Protein AF-A0A1D8JGC0-F1 (afdb_monomer)

Nearest PDB structures (foldseek):
  8tsh-assembly1_F  TM=3.552E-01  e=3.432E-01  Caldimonas thermodepolymerans
  8j2f-assembly1_B  TM=1.677E-01  e=3.445E-02  Homo sapiens

Sequence (369 aa):
MILRKWRPFWSYDIEKTERWLSEMTSKGNKLIEINRMTRLFSFTNGAHENIKYHIEYNKNKNQLPETLTNAGWSQAAIDGNWRILENGEKQISLYPTRDELVKRNRLHSNILTWISIYYGLQFIMPIMMLLHILFPGDTNINIESSPLWILTFLYFLQVIGVIILTIHMTRKLRTFERKHYDLEFDVQEPIGKTFSKWSPNWTAEPDVIEQWLEEMALKGQHLVKVQGVRFIFEKGAPKHTAYSIDFQWKTSPSYIEIHKNVGWSLLYASSQSFLKTAIWAKSFEEDETKPQLDYDMDGRRARNKKVLIAQGSSHLLLLLFTIFAMWIYLDSHTGMSLAFHNRLILGGIVVAIFIQIYRLTRTVLFSFK

InterPro domains:
  IPR021359 Protein of unknown function DUF2812 [PF11193] (13-115)
  IPR021359 Protein of unknown function DUF2812 [PF11193] (209-307)

Foldseek 3Di:
DKDKDADPPCLLVVVVVQVVQQVCLLVQWQWAEADPVRRMTITDGHDNARKGKGKEFAQDPDDDPVVVVVQQWDWRYDDRRITMIIGRDPDGPDDDDHQVSLVVLLVVLVVLVVVLVVLVVVCVVVVVVVVCVVDPDPDDDDDDDDPCVVVVVVSVVVSVVSVVVSVVSLVSSVVVCCVPLVPVAPQDDAPADKDKDFAPPCLLCVVVVQVVQQVCLQQQWHFRADDHRITMTHHGHRFRKGKGKAKDQDDDSVLVVVCVVVAKGWRDWDSDSGIIITMIMHTDDPPDDRDDPDPPPVVRLVRSLVVLVVVLVVLVVVLVVLVVVLVVLCVVCVVDDVDPVSVVVNVVSVVSNVVSVVSNVSSVVSSVD

Radius of gyration: 27.28 Å; Cα contacts (8 Å, |Δi|>4): 449; chains: 1; bounding box: 77×43×71 Å

Solvent-accessible surface area (backbone atoms only — not comparable to full-atom values): 20690 Å² total; per-residue (Å²): 114,80,48,76,46,80,46,82,66,40,92,77,41,48,72,63,43,26,51,48,51,23,56,37,18,49,71,18,33,35,70,57,44,53,40,80,88,81,28,34,38,36,24,32,77,45,70,72,39,79,38,46,46,46,80,41,44,43,88,70,86,65,77,82,54,66,72,47,48,76,42,50,41,44,83,50,32,69,50,91,42,37,36,33,32,34,28,70,63,93,72,74,85,64,79,88,78,62,61,55,40,49,54,51,52,51,50,52,41,50,53,41,42,52,53,37,50,54,49,56,59,65,44,50,60,59,49,53,52,49,50,48,66,78,57,55,71,96,59,88,81,82,86,74,86,63,94,56,50,66,60,55,50,52,50,53,52,49,49,54,50,48,42,53,50,34,54,52,48,45,51,52,50,50,55,50,48,39,72,76,52,62,64,64,52,69,47,61,80,78,89,59,67,68,52,74,50,76,45,82,70,49,85,72,44,47,69,64,46,26,53,51,51,26,56,32,16,51,71,8,35,39,81,38,41,66,58,92,46,37,39,32,28,32,65,56,74,59,40,58,37,43,49,45,67,46,74,33,63,72,80,56,60,67,60,55,53,56,42,44,75,75,59,36,39,43,45,37,68,49,91,48,87,63,59,28,43,33,35,35,37,33,73,56,56,95,90,49,78,84,74,69,94,63,90,54,61,66,62,50,50,54,47,53,44,55,50,44,49,55,52,35,52,54,42,51,54,52,38,53,53,51,51,51,51,49,50,54,53,51,67,78,42,76,78,67,70,88,49,67,67,59,54,50,53,52,52,50,52,52,53,52,47,53,53,33,51,54,51,41,51,52,42,53,59,54,71,76,106

Organism: NCBI:txid298596

Secondary structure (DSSP, 8-state):
-EEEEE-TTTTTSHHHHHHHHHHHHHTTEEEEEEETTTTEEEEEE------EEEEEE-S--PPPPHHHHTTT-EEEEEETTEEEEEE--SS-S-----HHHHHHHHHHHHHHHHHHHHHHHHTHHHHHHHHHHHS--S--------TTHHHHHHHHHHHHHHHHHHHHHHHHHHHHHHHHTT-----PPP-S-EEEEE-TTGGG-HHHHHHHHHHHHHTTEEEEEEETTEEEEEE-----EEEEEEEESS--HHHHHHHHHTT-EEEEE---SSSEEEEEEEE--TTSPPP-S-S-HHHHHHHHHHHHHHHHHHHHHHHHHHHHHHHHHHHHTTT----HHHHHHHHHHHHHHHHHHHHHHHHHHHHT-

Mean predicted aligned error: 10.36 Å

Structure (mmCIF, N/CA/C/O backbone):
data_AF-A0A1D8JGC0-F1
#
_entry.id   AF-A0A1D8JGC0-F1
#
loop_
_atom_site.group_PDB
_atom_site.id
_atom_site.type_symbol
_atom_site.label_atom_id
_atom_site.label_alt_id
_atom_site.label_comp_id
_atom_site.label_asym_id
_atom_site.label_entity_id
_atom_site.label_seq_id
_atom_site.pdbx_PDB_ins_code
_atom_site.Cartn_x
_atom_site.Cartn_y
_atom_site.Cartn_z
_atom_site.occupancy
_atom_site.B_iso_or_equiv
_atom_site.auth_seq_id
_atom_site.auth_comp_id
_atom_site.auth_asym_id
_atom_site.auth_atom_id
_atom_site.pdbx_PDB_model_num
ATOM 1 N N . MET A 1 1 ? -10.457 3.737 41.746 1.00 84.00 1 MET A N 1
ATOM 2 C CA . MET A 1 1 ? -9.013 3.809 41.418 1.00 84.00 1 MET A CA 1
ATOM 3 C C . MET A 1 1 ? -8.884 3.861 39.903 1.00 84.00 1 MET A C 1
ATOM 5 O O . MET A 1 1 ? -9.612 3.124 39.251 1.00 84.00 1 MET A O 1
ATOM 9 N N . ILE A 1 2 ? -8.040 4.737 39.346 1.00 91.62 2 ILE A N 1
ATOM 10 C CA . ILE A 1 2 ? -7.868 4.853 37.887 1.00 91.62 2 ILE A CA 1
ATOM 11 C C . ILE A 1 2 ? -6.656 4.023 37.464 1.00 91.62 2 ILE A C 1
ATOM 13 O O . ILE A 1 2 ? -5.532 4.310 37.873 1.00 91.62 2 ILE A O 1
ATOM 17 N N . LEU A 1 3 ? -6.879 3.008 36.633 1.00 94.75 3 LEU A N 1
ATOM 18 C CA . LEU A 1 3 ? -5.824 2.186 36.050 1.00 94.75 3 LEU A CA 1
ATOM 19 C C . LEU A 1 3 ? -5.420 2.769 34.695 1.00 94.75 3 LEU A C 1
ATOM 21 O O . LEU A 1 3 ? -6.252 2.902 33.802 1.00 94.75 3 LEU A O 1
ATOM 25 N N . ARG A 1 4 ? -4.135 3.082 34.511 1.00 96.06 4 ARG A N 1
ATOM 26 C CA . ARG A 1 4 ? -3.600 3.556 33.227 1.00 96.06 4 ARG A CA 1
ATOM 27 C C . ARG A 1 4 ? -2.804 2.452 32.547 1.00 96.06 4 ARG A C 1
ATOM 29 O O . ARG A 1 4 ? -1.942 1.831 33.168 1.00 96.06 4 ARG A O 1
ATOM 36 N N . LYS A 1 5 ? -3.074 2.207 31.266 1.00 96.31 5 LYS A N 1
ATOM 37 C CA . LYS A 1 5 ? -2.337 1.235 30.449 1.00 96.31 5 LYS A CA 1
ATOM 38 C C . LYS A 1 5 ? -1.804 1.899 29.191 1.00 96.31 5 LYS A C 1
ATOM 40 O O . LYS A 1 5 ? -2.543 2.545 28.455 1.00 96.31 5 LYS A O 1
ATOM 45 N N . TRP A 1 6 ? -0.512 1.719 28.947 1.00 95.69 6 TRP A N 1
ATOM 46 C CA . TRP A 1 6 ? 0.147 2.189 27.737 1.00 95.69 6 TRP A CA 1
ATOM 47 C C . TRP A 1 6 ? 0.036 1.148 26.629 1.00 95.69 6 TRP A C 1
ATOM 49 O O . TRP A 1 6 ? 0.304 -0.033 26.857 1.00 95.69 6 TRP A O 1
ATOM 59 N N . ARG A 1 7 ? -0.363 1.579 25.430 1.00 93.44 7 ARG A N 1
ATOM 60 C CA . ARG A 1 7 ? -0.501 0.692 24.271 1.00 93.44 7 ARG A CA 1
ATOM 61 C C . ARG A 1 7 ? 0.031 1.380 23.014 1.00 93.44 7 ARG A C 1
ATOM 63 O O . ARG A 1 7 ? -0.711 2.092 22.335 1.00 93.44 7 ARG A O 1
ATOM 70 N N . PRO A 1 8 ? 1.320 1.217 22.677 1.00 90.12 8 PRO A N 1
ATOM 71 C CA . PRO A 1 8 ? 1.868 1.821 21.475 1.00 90.12 8 PRO A CA 1
ATOM 72 C C . PRO A 1 8 ? 1.205 1.228 20.226 1.00 90.12 8 PRO A C 1
ATOM 74 O O . PRO A 1 8 ? 0.753 0.087 20.235 1.00 90.12 8 PRO A O 1
ATOM 77 N N . PHE A 1 9 ? 1.135 2.014 19.148 1.00 88.06 9 PHE A N 1
ATOM 78 C CA . PHE A 1 9 ? 0.586 1.587 17.850 1.00 88.06 9 PHE A CA 1
ATOM 79 C C . PHE A 1 9 ? -0.870 1.086 17.864 1.00 88.06 9 PHE A C 1
ATOM 81 O O . PHE A 1 9 ? -1.324 0.531 16.865 1.00 88.06 9 PHE A O 1
ATOM 88 N N . TRP A 1 10 ? -1.638 1.350 18.928 1.00 92.06 10 TRP A N 1
ATOM 89 C CA . TRP A 1 10 ? -3.045 0.943 19.042 1.00 92.06 10 TRP A CA 1
ATOM 90 C C . TRP A 1 10 ? -3.886 1.347 17.818 1.00 92.06 10 TRP A C 1
ATOM 92 O O . TRP A 1 10 ? -4.695 0.562 17.336 1.00 92.06 10 TRP A O 1
ATOM 102 N N . SER A 1 11 ? -3.610 2.529 17.251 1.00 90.06 11 SER A N 1
ATOM 103 C CA . SER A 1 11 ? -4.291 3.064 16.060 1.00 90.06 11 SER A CA 1
ATOM 104 C C . SER A 1 11 ? -4.033 2.302 14.749 1.00 90.06 11 SER A C 1
ATOM 106 O O . SER A 1 11 ? -4.679 2.582 13.741 1.00 90.06 11 SER A O 1
ATOM 108 N N . TYR A 1 12 ? -3.076 1.373 14.742 1.00 88.06 12 TYR A N 1
ATOM 109 C CA . TYR A 1 12 ? -2.740 0.522 13.595 1.00 88.06 12 TYR A CA 1
ATOM 110 C C . TYR A 1 12 ? -3.086 -0.950 13.845 1.00 88.06 12 TYR A C 1
ATOM 112 O O . TYR A 1 12 ? -3.336 -1.690 12.900 1.00 88.06 12 TYR A O 1
ATOM 120 N N . ASP A 1 13 ? -3.169 -1.352 15.115 1.00 89.12 13 ASP A N 1
ATOM 121 C CA . ASP A 1 13 ? -3.569 -2.685 15.567 1.00 89.12 13 ASP A CA 1
ATOM 122 C C . ASP A 1 13 ? -4.981 -2.652 16.174 1.00 89.12 13 ASP A C 1
ATOM 124 O O . ASP A 1 13 ? -5.208 -3.036 17.325 1.00 89.12 13 ASP A O 1
ATOM 128 N N . ILE A 1 14 ? -5.940 -2.177 15.380 1.00 90.81 14 ILE A N 1
ATOM 129 C CA . ILE A 1 14 ? -7.303 -1.861 15.825 1.00 90.81 14 ILE A CA 1
ATOM 130 C C . ILE A 1 14 ? -8.016 -3.090 16.388 1.00 90.81 14 ILE A C 1
ATOM 132 O O . ILE A 1 14 ? -8.375 -3.084 17.558 1.00 90.81 14 ILE A O 1
ATOM 136 N N . GLU A 1 15 ? -8.086 -4.195 15.645 1.00 90.75 15 GLU A N 1
ATOM 137 C CA . GLU A 1 15 ? -8.768 -5.414 16.117 1.00 90.75 15 GLU A CA 1
ATOM 138 C C . GLU A 1 15 ? -8.141 -6.012 17.381 1.00 90.75 15 GLU A C 1
ATOM 140 O O . GLU A 1 15 ? -8.816 -6.594 18.230 1.00 90.75 15 GLU A O 1
ATOM 145 N N . LYS A 1 16 ? -6.811 -5.925 17.503 1.00 93.06 16 LYS A N 1
ATOM 146 C CA . LYS A 1 16 ? -6.121 -6.377 18.715 1.00 93.06 16 LYS A CA 1
ATOM 147 C C . LYS A 1 16 ? -6.433 -5.448 19.877 1.00 93.06 16 LYS A C 1
ATOM 149 O O . LYS A 1 16 ? -6.471 -5.899 21.014 1.00 93.06 16 LYS A O 1
ATOM 154 N N . THR A 1 17 ? -6.575 -4.154 19.613 1.00 95.19 17 THR A N 1
ATOM 155 C CA . THR A 1 17 ? -6.911 -3.150 20.622 1.00 95.19 17 THR A CA 1
ATOM 156 C C . THR A 1 17 ? -8.357 -3.298 21.075 1.00 95.19 17 THR A C 1
ATOM 158 O O . THR A 1 17 ? -8.583 -3.321 22.272 1.00 95.19 17 THR A O 1
ATOM 161 N N . GLU A 1 18 ? -9.305 -3.510 20.168 1.00 95.31 18 GLU A N 1
ATOM 162 C CA . GLU A 1 18 ? -10.717 -3.771 20.484 1.00 95.31 18 GLU A CA 1
ATOM 163 C C . GLU A 1 18 ? -10.897 -5.037 21.324 1.00 95.31 18 GLU A C 1
ATOM 165 O O . GLU A 1 18 ? -11.563 -5.006 22.359 1.00 95.31 18 GLU A O 1
ATOM 170 N N . ARG A 1 19 ? -10.243 -6.143 20.936 1.00 95.50 19 ARG A N 1
ATOM 171 C CA . ARG A 1 19 ? -10.241 -7.375 21.740 1.00 95.50 19 ARG A CA 1
ATOM 172 C C . ARG A 1 19 ? -9.652 -7.147 23.121 1.00 95.50 19 ARG A C 1
ATOM 174 O O . ARG A 1 19 ? -10.252 -7.536 24.111 1.00 95.50 19 ARG A O 1
ATOM 181 N N . TRP A 1 20 ? -8.522 -6.453 23.189 1.00 96.38 20 TRP A N 1
ATOM 182 C CA . TRP A 1 20 ? -7.911 -6.113 24.465 1.00 96.38 20 TRP A CA 1
ATOM 183 C C . TRP A 1 20 ? -8.801 -5.213 25.333 1.00 96.38 20 TRP A C 1
ATOM 185 O O . TRP A 1 20 ? -8.862 -5.428 26.535 1.00 96.38 20 TRP A O 1
ATOM 195 N N . LEU A 1 21 ? -9.508 -4.236 24.759 1.00 96.31 21 LEU A N 1
ATOM 196 C CA . LEU A 1 21 ? -10.477 -3.421 25.500 1.00 96.31 21 LEU A CA 1
ATOM 197 C C . LEU A 1 21 ? -11.610 -4.290 26.056 1.00 96.31 21 LEU A C 1
ATOM 199 O O . LEU A 1 21 ? -11.946 -4.175 27.232 1.00 96.31 21 LEU A O 1
ATOM 203 N N . SER A 1 22 ? -12.117 -5.216 25.241 1.00 95.06 22 SER A N 1
ATOM 204 C CA . SER A 1 22 ? -13.158 -6.170 25.644 1.00 95.06 22 SER A CA 1
ATOM 205 C C . SER A 1 22 ? -12.671 -7.060 26.800 1.00 95.06 22 SER A C 1
ATOM 207 O O . SER A 1 22 ? -13.352 -7.201 27.811 1.00 95.06 22 SER A O 1
ATOM 209 N N . GLU A 1 23 ? -11.437 -7.575 26.719 1.00 95.50 23 GLU A N 1
ATOM 210 C CA . GLU A 1 23 ? -10.780 -8.341 27.792 1.00 95.50 23 GLU A CA 1
ATOM 211 C C . GLU A 1 23 ? -10.519 -7.514 29.064 1.00 95.50 23 GLU A C 1
ATOM 213 O O . GLU A 1 23 ? -10.494 -8.053 30.172 1.00 95.50 23 GLU A O 1
ATOM 218 N N . MET A 1 24 ? -10.264 -6.209 28.937 1.00 94.25 24 MET A N 1
ATOM 219 C CA . MET A 1 24 ? -10.084 -5.325 30.092 1.00 94.25 24 MET A CA 1
ATOM 220 C C . MET A 1 24 ? -11.411 -5.136 30.828 1.00 94.25 24 MET A C 1
ATOM 222 O O . MET A 1 24 ? -11.444 -5.237 32.057 1.00 94.25 24 MET A O 1
ATOM 226 N N . THR A 1 25 ? -12.503 -4.938 30.091 1.00 94.00 25 THR A N 1
ATOM 227 C CA . THR A 1 25 ? -13.848 -4.780 30.659 1.00 94.00 25 THR A CA 1
ATOM 228 C C . THR A 1 25 ? -14.405 -6.078 31.226 1.00 94.00 25 THR A C 1
ATOM 230 O O . THR A 1 25 ? -14.953 -6.056 32.325 1.00 94.00 25 THR A O 1
ATOM 233 N N . SER A 1 26 ? -14.121 -7.230 30.614 1.00 92.56 26 SER A N 1
ATOM 234 C CA . SER A 1 26 ? -14.472 -8.530 31.204 1.00 92.56 26 SER A CA 1
ATOM 235 C C . SER A 1 26 ? -13.755 -8.787 32.539 1.00 92.56 26 SER A C 1
ATOM 237 O O . SER A 1 26 ? -14.229 -9.559 33.369 1.00 92.56 26 SER A O 1
ATOM 239 N N . LYS A 1 27 ? -12.621 -8.118 32.783 1.00 93.56 27 LYS A N 1
ATOM 240 C CA . LYS A 1 27 ? -11.892 -8.116 34.065 1.00 93.56 27 LYS A CA 1
ATOM 241 C C . LYS A 1 27 ? -12.362 -7.021 35.034 1.00 93.56 27 LYS A C 1
ATOM 243 O O . LYS A 1 27 ? -11.698 -6.802 36.041 1.00 93.56 27 LYS A O 1
ATOM 248 N N . GLY A 1 28 ? -13.459 -6.328 34.731 1.00 93.19 28 GLY A N 1
ATOM 249 C CA . GLY A 1 28 ? -14.012 -5.257 35.561 1.00 93.19 28 GLY A CA 1
ATOM 250 C C . GLY A 1 28 ? -13.325 -3.903 35.371 1.00 93.19 28 GLY A C 1
ATOM 251 O O . GLY A 1 28 ? -13.469 -3.026 36.214 1.00 93.19 28 GLY A O 1
ATOM 252 N N . ASN A 1 29 ? -12.561 -3.702 34.289 1.00 94.31 29 ASN A N 1
ATOM 253 C CA . ASN A 1 29 ? -11.952 -2.406 33.971 1.00 94.31 29 ASN A CA 1
ATOM 254 C C . ASN A 1 29 ? -12.742 -1.722 32.845 1.00 94.31 29 ASN A C 1
ATOM 256 O O . ASN A 1 29 ? -12.555 -2.037 31.665 1.00 94.31 29 ASN A O 1
ATOM 260 N N . LYS A 1 30 ? -13.614 -0.773 33.197 1.00 93.56 30 LYS A N 1
ATOM 261 C CA . LYS A 1 30 ? -14.385 0.014 32.225 1.00 93.56 30 LYS A CA 1
ATOM 262 C C . LYS A 1 30 ? -13.543 1.171 31.692 1.00 93.56 30 LYS A C 1
ATOM 264 O O . LYS A 1 30 ? -12.911 1.890 32.468 1.00 93.56 30 LYS A O 1
ATOM 269 N N . LEU A 1 31 ? -13.505 1.327 30.371 1.00 95.81 31 LEU A N 1
ATOM 270 C CA . LEU A 1 31 ? -12.778 2.411 29.716 1.00 95.81 31 LEU A CA 1
ATOM 271 C C . LEU A 1 31 ? -13.447 3.759 30.026 1.00 95.81 31 LEU A C 1
ATOM 273 O O . LEU A 1 31 ? -14.664 3.871 29.942 1.00 95.81 31 LEU A O 1
ATOM 277 N N . ILE A 1 32 ? -12.647 4.771 30.365 1.00 94.00 32 ILE A N 1
ATOM 278 C CA . ILE A 1 32 ? -13.125 6.145 30.601 1.00 94.00 32 ILE A CA 1
ATOM 279 C C . ILE A 1 32 ? -12.594 7.086 29.527 1.00 94.00 32 ILE A C 1
ATOM 281 O O . ILE A 1 32 ? -13.317 7.909 28.978 1.00 94.00 32 ILE A O 1
ATOM 285 N N . GLU A 1 33 ? -11.294 6.996 29.256 1.00 94.38 33 GLU A N 1
ATOM 286 C CA . GLU A 1 33 ? -10.599 7.994 28.457 1.00 94.38 33 GLU A CA 1
ATOM 287 C C . GLU A 1 33 ? -9.460 7.351 27.679 1.00 94.38 33 GLU A C 1
ATOM 289 O O . GLU A 1 33 ? -8.821 6.386 28.121 1.00 94.38 33 GLU A O 1
ATOM 294 N N . ILE A 1 34 ? -9.175 7.944 26.527 1.00 95.00 34 ILE A N 1
ATOM 295 C CA . ILE A 1 34 ? -7.972 7.685 25.757 1.00 95.00 34 ILE A CA 1
ATOM 296 C C . ILE A 1 34 ? -7.203 8.985 25.581 1.00 95.00 34 ILE A C 1
ATOM 298 O O . ILE A 1 34 ? -7.781 10.026 25.292 1.00 95.00 34 ILE A O 1
ATOM 302 N N . ASN A 1 35 ? -5.884 8.909 25.699 1.00 92.88 35 ASN A N 1
ATOM 303 C CA . ASN A 1 35 ? -4.998 9.994 25.319 1.00 92.88 35 ASN A CA 1
ATOM 304 C C . ASN A 1 35 ? -4.172 9.547 24.116 1.00 92.88 35 ASN A C 1
ATOM 306 O O . ASN A 1 35 ? -3.256 8.725 24.229 1.00 92.88 35 ASN A O 1
ATOM 310 N N . ARG A 1 36 ? -4.488 10.084 22.937 1.00 89.31 36 ARG A N 1
ATOM 311 C CA . ARG A 1 36 ? -3.849 9.695 21.675 1.00 89.31 36 ARG A CA 1
ATOM 312 C C . ARG A 1 36 ? -2.367 10.054 21.623 1.00 89.31 36 ARG A C 1
ATOM 314 O O . ARG A 1 36 ? -1.605 9.337 20.976 1.00 89.31 36 ARG A O 1
ATOM 321 N N . MET A 1 37 ? -1.965 11.149 22.276 1.00 87.12 37 MET A N 1
ATOM 322 C CA . MET A 1 37 ? -0.595 11.668 22.219 1.00 87.12 37 MET A CA 1
ATOM 323 C C . MET A 1 37 ? 0.341 10.788 23.041 1.00 87.12 37 MET A C 1
ATOM 325 O O . MET A 1 37 ? 1.369 10.339 22.540 1.00 87.12 37 MET A O 1
ATOM 329 N N . THR A 1 38 ? -0.055 10.473 24.275 1.00 91.19 38 THR A N 1
ATOM 330 C CA . THR A 1 38 ? 0.721 9.606 25.175 1.00 91.19 38 THR A CA 1
ATOM 331 C C . THR A 1 38 ? 0.459 8.119 24.938 1.00 91.19 38 THR A C 1
ATOM 333 O O . THR A 1 38 ? 1.238 7.278 25.384 1.00 91.19 38 THR A O 1
ATOM 336 N N . ARG A 1 39 ? -0.598 7.781 24.183 1.00 93.44 39 ARG A N 1
ATOM 337 C CA . ARG A 1 39 ? -1.052 6.409 23.895 1.00 93.44 39 ARG A CA 1
ATOM 338 C C . ARG A 1 39 ? -1.470 5.653 25.162 1.00 93.44 39 ARG A C 1
ATOM 340 O O . ARG A 1 39 ? -1.260 4.441 25.270 1.00 93.44 39 ARG A O 1
ATOM 347 N N . LEU A 1 40 ? -2.021 6.387 26.125 1.00 95.44 40 LEU A N 1
ATOM 348 C CA . LEU A 1 40 ? -2.512 5.865 27.395 1.00 95.44 40 LEU A CA 1
ATOM 349 C C . LEU A 1 40 ? -4.029 5.689 27.350 1.00 95.44 40 LEU A C 1
ATOM 351 O O . LEU A 1 40 ? -4.748 6.553 26.857 1.00 95.44 40 LEU A O 1
ATOM 355 N N . PHE A 1 41 ? -4.493 4.575 27.903 1.00 97.00 41 PHE A N 1
ATOM 356 C CA . PHE A 1 41 ? -5.900 4.265 28.125 1.00 97.00 41 PHE A CA 1
ATOM 357 C C . PHE A 1 41 ? -6.158 4.275 29.630 1.00 97.00 41 PHE A C 1
ATOM 359 O O . PHE A 1 41 ? -5.427 3.619 30.382 1.00 97.00 41 PHE A O 1
ATOM 366 N N . SER A 1 42 ? -7.172 5.021 30.054 1.00 96.44 42 SER A N 1
ATOM 367 C CA . SER A 1 42 ? -7.567 5.166 31.454 1.00 96.44 42 SER A CA 1
ATOM 368 C C . SER A 1 42 ? -8.836 4.366 31.720 1.00 96.44 42 SER A C 1
ATOM 370 O O . SER A 1 42 ? -9.834 4.525 31.016 1.00 96.44 42 SER A O 1
ATOM 372 N N . PHE A 1 43 ? -8.800 3.535 32.757 1.00 96.31 43 PHE A N 1
ATOM 373 C CA . PHE A 1 43 ? -9.901 2.666 33.157 1.00 96.31 43 PHE A CA 1
ATOM 374 C C . PHE A 1 43 ? -10.326 2.936 34.601 1.00 96.31 43 PHE A C 1
ATOM 376 O O . PHE A 1 43 ? -9.493 3.286 35.439 1.00 96.31 43 PHE A O 1
ATOM 383 N N . THR A 1 44 ? -11.605 2.716 34.896 1.00 94.44 44 THR A N 1
ATOM 384 C CA . THR A 1 44 ? -12.150 2.635 36.259 1.00 94.44 44 THR A CA 1
ATOM 385 C C . THR A 1 44 ? -12.597 1.212 36.555 1.00 94.44 44 THR A C 1
ATOM 387 O O . THR A 1 44 ? -12.847 0.425 35.641 1.00 94.44 44 THR A O 1
ATOM 390 N N . ASN A 1 45 ? -12.750 0.900 37.838 1.00 92.12 45 ASN A N 1
ATOM 391 C CA . ASN A 1 45 ? -13.451 -0.303 38.256 1.00 92.12 45 ASN A CA 1
ATOM 392 C C . ASN A 1 45 ? -14.918 -0.196 37.818 1.00 92.12 45 ASN A C 1
ATOM 394 O O . ASN A 1 45 ? -15.578 0.808 38.090 1.00 92.12 45 ASN A O 1
ATOM 398 N N . GLY A 1 46 ? -15.397 -1.221 37.128 1.00 86.69 46 GLY A N 1
ATOM 399 C CA . GLY A 1 46 ? -16.766 -1.380 36.659 1.00 86.69 46 GLY A CA 1
ATOM 400 C C . GLY A 1 46 ? -17.208 -2.836 36.786 1.00 86.69 46 GLY A C 1
ATOM 401 O O . GLY A 1 46 ? -16.461 -3.682 37.281 1.00 86.69 46 GLY A O 1
ATOM 402 N N . ALA A 1 47 ? -18.430 -3.129 36.350 1.00 84.00 47 ALA A N 1
ATOM 403 C CA . ALA A 1 47 ? -18.947 -4.489 36.351 1.00 84.00 47 ALA A CA 1
ATOM 404 C C . ALA A 1 47 ? -18.195 -5.383 35.349 1.00 84.00 47 ALA A C 1
ATOM 406 O O . ALA A 1 47 ? -17.627 -4.914 34.359 1.00 84.00 47 ALA A O 1
ATOM 407 N N . HIS A 1 48 ? -18.193 -6.689 35.620 1.00 86.81 48 HIS A N 1
ATOM 408 C CA . HIS A 1 48 ? -17.673 -7.698 34.704 1.00 86.81 48 HIS A CA 1
ATOM 409 C C . HIS A 1 48 ? -18.668 -7.905 33.561 1.00 86.81 48 HIS A C 1
ATOM 411 O O . HIS A 1 48 ? -19.547 -8.761 33.629 1.00 86.81 48 HIS A O 1
ATOM 417 N N . GLU A 1 49 ? -18.533 -7.095 32.516 1.00 86.38 49 GLU A N 1
ATOM 418 C CA . GLU A 1 49 ? -19.431 -7.104 31.365 1.00 86.38 49 GLU A CA 1
ATOM 419 C C . GLU A 1 49 ? -18.698 -7.587 30.113 1.00 86.38 49 GLU A C 1
ATOM 421 O O . GLU A 1 49 ? -17.524 -7.281 29.885 1.00 86.38 49 GLU A O 1
ATOM 426 N N . ASN A 1 50 ? -19.401 -8.353 29.278 1.00 87.38 50 ASN A N 1
ATOM 427 C CA . ASN A 1 50 ? -18.881 -8.794 27.988 1.00 87.38 50 ASN A CA 1
ATOM 428 C C . ASN A 1 50 ? -19.234 -7.758 26.915 1.00 87.38 50 ASN A C 1
ATOM 430 O O . ASN A 1 50 ? -20.114 -7.972 26.084 1.00 87.38 50 ASN A O 1
ATOM 434 N N . ILE A 1 51 ? -18.576 -6.604 27.001 1.00 91.56 51 ILE A N 1
ATOM 435 C CA . ILE A 1 51 ? -18.752 -5.491 26.071 1.00 91.56 51 ILE A CA 1
ATOM 436 C C . ILE A 1 51 ? -17.848 -5.691 24.858 1.00 91.56 51 ILE A C 1
ATOM 438 O O . ILE A 1 51 ? -16.645 -5.928 24.995 1.00 91.56 51 ILE A O 1
ATOM 442 N N . LYS A 1 52 ? -18.417 -5.526 23.663 1.00 93.75 52 LYS A N 1
ATOM 443 C CA . LYS A 1 52 ? -17.650 -5.412 22.423 1.00 93.75 52 LYS A CA 1
ATOM 444 C C . LYS A 1 52 ? -17.325 -3.952 22.154 1.00 93.75 52 LYS A C 1
ATOM 446 O O . LYS A 1 52 ? -18.199 -3.092 22.197 1.00 93.75 52 LYS A O 1
ATOM 451 N N . TYR A 1 53 ? -16.068 -3.693 21.813 1.00 94.69 53 TYR A N 1
ATOM 452 C CA . TYR A 1 53 ? -15.610 -2.363 21.430 1.00 94.69 53 TYR A CA 1
ATOM 453 C C . TYR A 1 53 ? -15.382 -2.246 19.927 1.00 94.69 53 TYR A C 1
ATOM 455 O O . TYR A 1 53 ? -14.934 -3.194 19.280 1.00 94.69 53 TYR A O 1
ATOM 463 N N . HIS A 1 54 ? -15.624 -1.052 19.394 1.00 93.62 54 HIS A N 1
ATOM 464 C CA . HIS A 1 54 ? -15.283 -0.684 18.027 1.00 93.62 54 HIS A CA 1
ATOM 465 C C . HIS A 1 54 ? -14.564 0.663 18.000 1.00 93.62 54 HIS A C 1
ATOM 467 O O . HIS A 1 54 ? -15.021 1.631 18.602 1.00 93.62 54 HIS A O 1
ATOM 473 N N . ILE A 1 55 ? -13.429 0.736 17.311 1.00 94.00 55 ILE A N 1
ATOM 474 C CA . ILE A 1 55 ? -12.648 1.964 17.176 1.00 94.00 55 ILE A CA 1
ATOM 475 C C . ILE A 1 55 ? -12.925 2.578 15.809 1.00 94.00 55 ILE A C 1
ATOM 477 O O . ILE A 1 55 ? -12.605 2.003 14.769 1.00 94.00 55 ILE A O 1
ATOM 481 N N . GLU A 1 56 ? -13.443 3.796 15.829 1.00 91.25 56 GLU A N 1
ATOM 482 C CA . GLU A 1 56 ? -13.728 4.597 14.651 1.00 91.25 56 GLU A CA 1
ATOM 483 C C . GLU A 1 56 ? -12.743 5.773 14.561 1.00 91.25 56 GLU A C 1
ATOM 485 O O . GLU A 1 56 ? -12.350 6.382 15.564 1.00 91.25 56 GLU A O 1
ATOM 490 N N . TYR A 1 57 ? -12.346 6.109 13.334 1.00 90.19 57 TYR A N 1
ATOM 491 C CA . TYR A 1 57 ? -11.684 7.372 13.034 1.00 90.19 57 TYR A CA 1
ATOM 492 C C . TYR A 1 57 ? -12.639 8.219 12.203 1.00 90.19 57 TYR A C 1
ATOM 494 O O . TYR A 1 57 ? -12.869 7.904 11.040 1.00 90.19 57 TYR A O 1
ATOM 502 N N . ASN A 1 58 ? -13.179 9.285 12.786 1.00 84.94 58 ASN A N 1
ATOM 503 C CA . ASN A 1 58 ? -14.143 10.151 12.125 1.00 84.94 58 ASN A CA 1
ATOM 504 C C . ASN A 1 58 ? -13.743 11.617 12.304 1.00 84.94 58 ASN A C 1
ATOM 506 O O . ASN A 1 58 ? -13.516 12.092 13.417 1.00 84.94 58 ASN A O 1
ATOM 510 N N . LYS A 1 59 ? -13.612 12.340 11.189 1.00 77.06 59 LYS A N 1
ATOM 511 C CA . LYS A 1 59 ? -13.290 13.775 11.204 1.00 77.06 59 LYS A CA 1
ATOM 512 C C . LYS A 1 59 ? -14.511 14.634 11.522 1.00 77.06 59 LYS A C 1
ATOM 514 O O . LYS A 1 59 ? -14.352 15.750 12.012 1.00 77.06 59 LYS A O 1
ATOM 519 N N . ASN A 1 60 ? -15.707 14.115 11.258 1.00 76.75 60 ASN A N 1
ATOM 520 C CA . ASN A 1 60 ? -16.956 14.796 11.539 1.00 76.75 60 ASN A CA 1
ATOM 521 C C . ASN A 1 60 ? -17.371 14.450 12.968 1.00 76.75 60 ASN A C 1
ATOM 523 O O . ASN A 1 60 ? -17.671 13.304 13.289 1.00 76.75 60 ASN A O 1
ATOM 527 N N . LYS A 1 61 ? -17.394 15.459 13.841 1.00 66.06 61 LYS A N 1
ATOM 528 C CA . LYS A 1 61 ? -17.745 15.308 15.263 1.00 66.06 61 LYS A CA 1
ATOM 529 C C . LYS A 1 61 ? -19.250 15.160 15.507 1.00 66.06 61 LYS A C 1
ATOM 531 O O . LYS A 1 61 ? -19.700 15.356 16.632 1.00 66.06 61 LYS A O 1
ATOM 536 N N . ASN A 1 62 ? -20.025 14.844 14.473 1.00 67.94 62 ASN A N 1
ATOM 537 C CA . ASN A 1 62 ? -21.467 14.704 14.600 1.00 67.94 62 ASN A CA 1
ATOM 538 C C . ASN A 1 62 ? -21.794 13.579 15.588 1.00 67.94 62 ASN A C 1
ATOM 540 O O . ASN A 1 62 ? -21.006 12.640 15.770 1.00 67.94 62 ASN A O 1
ATOM 544 N N . GLN A 1 63 ? -22.949 13.704 16.240 1.00 77.38 63 GLN A N 1
ATOM 545 C CA . GLN A 1 63 ? -23.500 12.654 17.089 1.00 77.38 63 GLN A CA 1
ATOM 546 C C . GLN A 1 63 ? -23.547 11.325 16.325 1.00 77.38 63 GLN A C 1
ATOM 548 O O . GLN A 1 63 ? -23.597 11.301 15.091 1.00 77.38 63 GLN A O 1
ATOM 553 N N . LEU A 1 64 ? -23.446 10.221 17.065 1.00 83.56 64 LEU A N 1
ATOM 554 C CA . LEU A 1 64 ? -23.544 8.887 16.486 1.00 83.56 64 LEU A CA 1
ATOM 555 C C . LEU A 1 64 ? -24.862 8.790 15.690 1.00 83.56 64 LEU A C 1
ATOM 557 O O . LEU A 1 64 ? -25.897 9.180 16.234 1.00 83.56 64 LEU A O 1
ATOM 561 N N . PRO A 1 65 ? -24.842 8.326 14.425 1.00 86.62 65 PRO A N 1
ATOM 562 C CA . PRO A 1 65 ? -26.058 8.149 13.641 1.00 86.62 65 PRO A CA 1
ATOM 563 C C . PRO A 1 65 ? -27.102 7.335 14.407 1.00 86.62 65 PRO A C 1
ATOM 565 O O . PRO A 1 65 ? -26.757 6.323 15.020 1.00 86.62 65 PRO A O 1
ATOM 568 N N . GLU A 1 66 ? -28.373 7.735 14.326 1.00 86.62 66 GLU A N 1
ATOM 569 C CA . GLU A 1 66 ? -29.472 7.045 15.020 1.00 86.62 66 GLU A CA 1
ATOM 570 C C . GLU A 1 66 ? -29.534 5.557 14.666 1.00 86.62 66 GLU A C 1
ATOM 572 O O . GLU A 1 66 ? -29.815 4.731 15.524 1.00 86.62 66 GLU A O 1
ATOM 577 N N . THR A 1 67 ? -29.176 5.189 13.435 1.00 87.69 67 THR A N 1
ATOM 578 C CA . THR A 1 67 ? -29.097 3.790 12.994 1.00 87.69 67 THR A CA 1
ATOM 579 C C . THR A 1 67 ? -28.116 2.951 13.813 1.00 87.69 67 THR A C 1
ATOM 581 O O . THR A 1 67 ? -28.397 1.787 14.082 1.00 87.69 67 THR A O 1
ATOM 584 N N . LEU A 1 68 ? -26.982 3.521 14.234 1.00 88.81 68 LEU A N 1
ATOM 585 C CA . LEU A 1 68 ? -25.995 2.830 15.068 1.00 88.81 68 LEU A CA 1
ATOM 586 C C . LEU A 1 68 ? -26.423 2.805 16.535 1.00 88.81 68 LEU A C 1
ATOM 588 O O . LEU A 1 68 ? -26.261 1.776 17.188 1.00 88.81 68 LEU A O 1
ATOM 592 N N . THR A 1 69 ? -27.018 3.892 17.029 1.00 89.00 69 THR A N 1
ATOM 593 C CA . THR A 1 69 ? -27.589 3.945 18.384 1.00 89.00 69 THR A CA 1
ATOM 594 C C . THR A 1 69 ? -28.707 2.913 18.554 1.00 89.00 69 THR A C 1
ATOM 596 O O . THR A 1 69 ? -28.717 2.169 19.530 1.00 89.00 69 THR A O 1
ATOM 599 N N . ASN A 1 70 ? -29.594 2.793 17.561 1.00 89.12 70 ASN A N 1
ATOM 600 C CA . ASN A 1 70 ? -30.669 1.798 17.527 1.00 89.12 70 ASN A CA 1
ATOM 601 C C . ASN A 1 70 ? -30.147 0.358 17.398 1.00 89.12 70 ASN A C 1
ATOM 603 O O . ASN A 1 70 ? -30.856 -0.578 17.748 1.00 89.12 70 ASN A O 1
ATOM 607 N N . ALA A 1 71 ? -28.915 0.176 16.914 1.00 88.19 71 ALA A N 1
ATOM 608 C CA . ALA A 1 71 ? -28.224 -1.113 16.860 1.00 88.19 71 ALA A CA 1
ATOM 609 C C . ALA A 1 71 ? -27.384 -1.404 18.124 1.00 88.19 71 ALA A C 1
ATOM 611 O O . ALA A 1 71 ? -26.485 -2.247 18.088 1.00 88.19 71 ALA A O 1
ATOM 612 N N . GLY A 1 72 ? -27.617 -0.664 19.214 1.00 90.88 72 GLY A N 1
ATOM 613 C CA . GLY A 1 72 ? -26.999 -0.899 20.520 1.00 90.88 72 GLY A CA 1
ATOM 614 C C . GLY A 1 72 ? -25.602 -0.301 20.698 1.00 90.88 72 GLY A C 1
ATOM 615 O O . GLY A 1 72 ? -24.949 -0.569 21.708 1.00 90.88 72 GLY A O 1
ATOM 616 N N . TRP A 1 73 ? -25.111 0.500 19.745 1.00 93.94 73 TRP A N 1
ATOM 617 C CA . TRP A 1 73 ? -23.822 1.177 19.890 1.00 93.94 73 TRP A CA 1
ATOM 618 C C . TRP A 1 73 ? -23.953 2.465 20.697 1.00 93.94 73 TRP A C 1
ATOM 620 O O . TRP A 1 73 ? -24.782 3.323 20.403 1.00 93.94 73 TRP A O 1
ATOM 630 N N . SER A 1 74 ? -23.061 2.651 21.663 1.00 92.25 74 SER A N 1
ATOM 631 C CA . SER A 1 74 ? -22.922 3.892 22.422 1.00 92.25 74 SER A CA 1
ATOM 632 C C . SER A 1 74 ? -21.462 4.346 22.457 1.00 92.25 74 SER A C 1
ATOM 634 O O . SER A 1 74 ? -20.543 3.596 22.128 1.00 92.25 74 SER A O 1
ATOM 636 N N . GLN A 1 75 ? -21.219 5.613 22.790 1.00 93.12 75 GLN A N 1
ATOM 637 C CA . GLN A 1 75 ? -19.864 6.160 22.839 1.00 93.12 75 GLN A CA 1
ATOM 638 C C . GLN A 1 75 ? -19.220 5.898 24.206 1.00 93.12 75 GLN A C 1
ATOM 640 O O . GLN A 1 75 ? -19.662 6.458 25.205 1.00 93.12 75 GLN A O 1
ATOM 645 N N . ALA A 1 76 ? -18.121 5.141 24.228 1.00 93.06 76 ALA A N 1
ATOM 646 C CA . ALA A 1 76 ? -17.323 4.895 25.430 1.00 93.06 76 ALA A CA 1
ATOM 647 C C . ALA A 1 76 ? -16.283 5.998 25.684 1.00 93.06 76 ALA A C 1
ATOM 649 O O . ALA A 1 76 ? -16.124 6.462 26.807 1.00 93.06 76 ALA A O 1
ATOM 650 N N . ALA A 1 77 ? -15.558 6.427 24.643 1.00 92.56 77 ALA A N 1
ATOM 651 C CA . ALA A 1 77 ? -14.525 7.460 24.759 1.00 92.56 77 ALA A CA 1
ATOM 652 C C . ALA A 1 77 ? -14.324 8.225 23.442 1.00 92.56 77 ALA A C 1
ATOM 654 O O . ALA A 1 77 ? -14.556 7.690 22.354 1.00 92.56 77 ALA A O 1
ATOM 655 N N . ILE A 1 78 ? -13.848 9.469 23.532 1.00 91.94 78 ILE A N 1
ATOM 656 C CA . ILE A 1 78 ? -13.523 10.309 22.373 1.00 91.94 78 ILE A CA 1
ATOM 657 C C . ILE A 1 78 ? -12.249 11.125 22.627 1.00 91.94 78 ILE A C 1
ATOM 659 O O . ILE A 1 78 ? -12.087 11.703 23.696 1.00 91.94 78 ILE A O 1
ATOM 663 N N . ASP A 1 79 ? -11.355 11.190 21.638 1.00 91.62 79 ASP A N 1
ATOM 664 C CA . ASP A 1 79 ? -10.184 12.080 21.653 1.00 91.62 79 ASP A CA 1
ATOM 665 C C . ASP A 1 79 ? -9.874 12.618 20.243 1.00 91.62 79 ASP A C 1
ATOM 667 O O . ASP A 1 79 ? -9.268 11.971 19.376 1.00 91.62 79 ASP A O 1
ATOM 671 N N . GLY A 1 80 ? -10.316 13.854 20.003 1.00 88.75 80 GLY A N 1
ATOM 672 C CA . GLY A 1 80 ? -10.342 14.508 18.695 1.00 88.75 80 GLY A CA 1
ATOM 673 C C . GLY A 1 80 ? -11.098 13.713 17.640 1.00 88.75 80 GLY A C 1
ATOM 674 O O . GLY A 1 80 ? -12.319 13.686 17.680 1.00 88.75 80 GLY A O 1
ATOM 675 N N . ASN A 1 81 ? -10.380 13.122 16.680 1.00 91.38 81 ASN A N 1
ATOM 676 C CA . ASN A 1 81 ? -10.986 12.378 15.564 1.00 91.38 81 ASN A CA 1
ATOM 677 C C . ASN A 1 81 ? -11.135 10.876 15.861 1.00 91.38 81 ASN A C 1
ATOM 679 O O . ASN A 1 81 ? -11.523 10.112 14.982 1.00 91.38 81 ASN A O 1
ATOM 683 N N . TRP A 1 82 ? -10.747 10.431 17.057 1.00 92.75 82 TRP A N 1
ATOM 684 C CA . TRP A 1 82 ? -10.884 9.044 17.485 1.00 92.75 82 TRP A CA 1
ATOM 685 C C . TRP A 1 82 ? -12.105 8.887 18.362 1.00 92.75 82 TRP A C 1
ATOM 687 O O . TRP A 1 82 ? -12.253 9.625 19.335 1.00 92.75 82 TRP A O 1
ATOM 697 N N . ARG A 1 83 ? -12.923 7.888 18.049 1.00 92.44 83 ARG A N 1
ATOM 698 C CA . ARG A 1 83 ? -14.079 7.505 18.846 1.00 92.44 83 ARG A CA 1
ATOM 699 C C . ARG A 1 83 ? -14.001 6.017 19.141 1.00 92.44 83 ARG A C 1
ATOM 701 O O . ARG A 1 83 ? -13.693 5.218 18.262 1.00 92.44 83 ARG A O 1
ATOM 708 N N . ILE A 1 84 ? -14.253 5.655 20.389 1.00 94.06 84 ILE A N 1
ATOM 709 C CA . ILE A 1 84 ? -14.402 4.268 20.809 1.00 94.06 84 ILE A CA 1
ATOM 710 C C . ILE A 1 84 ? -15.865 4.071 21.156 1.00 94.06 84 ILE A C 1
ATOM 712 O O . ILE A 1 84 ? -16.410 4.783 22.000 1.00 94.06 84 ILE A O 1
ATOM 716 N N . LEU A 1 85 ? -16.480 3.126 20.466 1.00 94.38 85 LEU A N 1
ATOM 717 C CA . LEU A 1 85 ? -17.861 2.726 20.641 1.00 94.38 85 LEU A CA 1
ATOM 718 C C . LEU A 1 85 ? -17.906 1.431 21.446 1.00 94.38 85 LEU A C 1
ATOM 720 O O . LEU A 1 85 ? -17.035 0.574 21.279 1.00 94.38 85 LEU A O 1
ATOM 724 N N . GLU A 1 86 ? -18.910 1.299 22.299 1.00 94.44 86 GLU A N 1
ATOM 725 C CA . GLU A 1 86 ? -19.213 0.087 23.050 1.00 94.44 86 GLU A CA 1
ATOM 726 C C . GLU A 1 86 ? -20.590 -0.454 22.660 1.00 94.44 86 GLU A C 1
ATOM 728 O O . GLU A 1 86 ? -21.497 0.309 22.335 1.00 94.44 86 GLU A O 1
ATOM 733 N N . ASN A 1 87 ? -20.728 -1.778 22.652 1.00 94.19 87 ASN A N 1
ATOM 734 C CA . ASN A 1 87 ? -21.997 -2.466 22.452 1.00 94.19 87 ASN A CA 1
ATOM 735 C C . ASN A 1 87 ? -22.042 -3.704 23.361 1.00 94.19 87 ASN A C 1
ATOM 737 O O . ASN A 1 87 ? -21.134 -4.542 23.338 1.00 94.19 87 ASN A O 1
ATOM 741 N N . GLY A 1 88 ? -23.076 -3.775 24.200 1.00 89.25 88 GLY A N 1
ATOM 742 C CA . GLY A 1 88 ? -23.299 -4.860 25.162 1.00 89.25 88 GLY A CA 1
ATOM 743 C C . GLY A 1 88 ? -24.221 -5.974 24.655 1.00 89.25 88 GLY A C 1
ATOM 744 O O . GLY A 1 88 ? -24.467 -6.939 25.378 1.00 89.25 88 GLY A O 1
ATOM 745 N N . GLU A 1 89 ? -24.755 -5.864 23.438 1.00 87.44 89 GLU A N 1
ATOM 746 C CA . GLU A 1 89 ? -25.664 -6.854 22.868 1.00 87.44 89 GLU A CA 1
ATOM 747 C C . GLU A 1 89 ? -24.929 -8.144 22.475 1.00 87.44 89 GLU A C 1
ATOM 749 O O . GLU A 1 89 ? -23.812 -8.143 21.947 1.00 87.44 89 GLU A O 1
ATOM 754 N N . LYS A 1 90 ? -25.583 -9.292 22.703 1.00 79.50 90 LYS A N 1
ATOM 755 C CA . LYS A 1 90 ? -25.015 -10.611 22.370 1.00 79.50 90 LYS A CA 1
ATOM 756 C C . LYS A 1 90 ? -24.852 -10.802 20.859 1.00 79.50 90 LYS A C 1
ATOM 758 O O . LYS A 1 90 ? -23.868 -11.405 20.421 1.00 79.50 90 LYS A O 1
ATOM 763 N N . GLN A 1 91 ? -25.791 -10.279 20.073 1.00 81.88 91 GLN A N 1
ATOM 764 C CA . GLN A 1 91 ? -25.807 -10.373 18.619 1.00 81.88 91 GLN A CA 1
ATOM 765 C C . GLN A 1 91 ? -25.925 -8.971 18.029 1.00 81.88 91 GLN A C 1
ATOM 767 O O . GLN A 1 91 ? -26.942 -8.314 18.191 1.00 81.88 91 GLN A O 1
ATOM 772 N N . ILE A 1 92 ? -24.868 -8.527 17.354 1.00 84.50 92 ILE A N 1
ATOM 773 C CA . ILE A 1 92 ? -24.798 -7.191 16.761 1.00 84.50 92 ILE A CA 1
ATOM 774 C C . ILE A 1 92 ? -25.348 -7.272 15.338 1.00 84.50 92 ILE A C 1
ATOM 776 O O . ILE A 1 92 ? -24.829 -8.037 14.525 1.00 84.50 92 ILE A O 1
ATOM 780 N N . SER A 1 93 ? -26.383 -6.485 15.049 1.00 79.62 93 SER A N 1
ATOM 781 C CA . SER A 1 93 ? -27.049 -6.439 13.741 1.00 79.62 93 SER A CA 1
ATOM 782 C C . SER A 1 93 ? -26.323 -5.555 12.723 1.00 79.62 93 SER A C 1
ATOM 784 O O . SER A 1 93 ? -26.316 -5.866 11.534 1.00 79.62 93 SER A O 1
ATOM 786 N N . LEU A 1 94 ? -25.685 -4.474 13.181 1.00 84.69 94 LEU A N 1
ATOM 787 C CA . LEU A 1 94 ? -25.032 -3.481 12.331 1.00 84.69 94 LEU A CA 1
ATOM 788 C C . LEU A 1 94 ? -23.680 -3.075 12.915 1.00 84.69 94 LEU A C 1
ATOM 790 O O . LEU A 1 94 ? -23.573 -2.823 14.111 1.00 84.69 94 LEU A O 1
ATOM 794 N N . TYR A 1 95 ? -22.653 -2.967 12.072 1.00 85.12 95 TYR A N 1
ATOM 795 C CA . TYR A 1 95 ? -21.329 -2.488 12.470 1.00 85.12 95 TYR A CA 1
ATOM 796 C C . TYR A 1 95 ? -21.027 -1.108 11.866 1.00 85.12 95 TYR A C 1
ATOM 798 O O . TYR A 1 95 ? -21.382 -0.858 10.713 1.00 85.12 95 TYR A O 1
ATOM 806 N N . PRO A 1 96 ? -20.324 -0.223 12.598 1.00 85.44 96 PRO A N 1
ATOM 807 C CA . PRO A 1 96 ? -19.801 1.018 12.038 1.00 85.44 96 PRO A CA 1
ATOM 808 C C . PRO A 1 96 ? -18.796 0.758 10.904 1.00 85.44 96 PRO A C 1
ATOM 810 O O . PRO A 1 96 ? -18.017 -0.199 10.938 1.00 85.44 96 PRO A O 1
ATOM 813 N N . THR A 1 97 ? -18.783 1.640 9.903 1.00 83.00 97 THR A N 1
ATOM 814 C CA . THR A 1 97 ? -17.867 1.557 8.753 1.00 83.00 97 THR A CA 1
ATOM 815 C C . THR A 1 97 ? -16.436 1.960 9.123 1.00 83.00 97 THR A C 1
ATOM 817 O O . THR A 1 97 ? -16.232 2.876 9.918 1.00 83.00 97 THR A O 1
ATOM 820 N N . ARG A 1 98 ? -15.425 1.352 8.483 1.00 84.31 98 ARG A N 1
ATOM 821 C CA . ARG A 1 98 ? -13.991 1.591 8.776 1.00 84.31 98 ARG A CA 1
ATOM 822 C C . ARG A 1 98 ? -13.232 2.413 7.725 1.00 84.31 98 ARG A C 1
ATOM 824 O O . ARG A 1 98 ? -12.002 2.477 7.749 1.00 84.31 98 ARG A O 1
ATOM 831 N N . ASP A 1 99 ? -13.941 3.077 6.824 1.00 80.88 99 ASP A N 1
ATOM 832 C CA . ASP A 1 99 ? -13.339 3.688 5.634 1.00 80.88 99 ASP A CA 1
ATOM 833 C C . ASP A 1 99 ? -12.386 4.843 5.941 1.00 80.88 99 ASP A C 1
ATOM 835 O O . ASP A 1 99 ? -11.273 4.907 5.409 1.00 80.88 99 ASP A O 1
ATOM 839 N N . GLU A 1 100 ? -12.769 5.740 6.848 1.00 85.50 100 GLU A N 1
ATOM 840 C CA . GLU A 1 100 ? -11.932 6.886 7.217 1.00 85.50 100 GLU A CA 1
ATOM 841 C C . GLU A 1 100 ? -10.676 6.460 8.000 1.00 85.50 100 GLU A C 1
ATOM 843 O O . GLU A 1 100 ? -9.590 7.021 7.807 1.00 85.50 100 GLU A O 1
ATOM 848 N N . LEU A 1 101 ? -10.777 5.402 8.809 1.00 88.00 101 LEU A N 1
ATOM 849 C CA . LEU A 1 101 ? -9.639 4.779 9.487 1.00 88.00 101 LEU A CA 1
ATOM 850 C C . LEU A 1 101 ? -8.630 4.221 8.475 1.00 88.00 101 LEU A C 1
ATOM 852 O O . LEU A 1 101 ? -7.424 4.470 8.577 1.00 88.00 101 LEU A O 1
ATOM 856 N N . VAL A 1 102 ? -9.117 3.494 7.471 1.00 84.25 102 VAL A N 1
ATOM 857 C CA . VAL A 1 102 ? -8.272 2.912 6.421 1.00 84.25 102 VAL A CA 1
ATOM 858 C C . VAL A 1 102 ? -7.627 4.001 5.586 1.00 84.25 102 VAL A C 1
ATOM 860 O O . VAL A 1 102 ? -6.427 3.949 5.325 1.00 84.25 102 VAL A O 1
ATOM 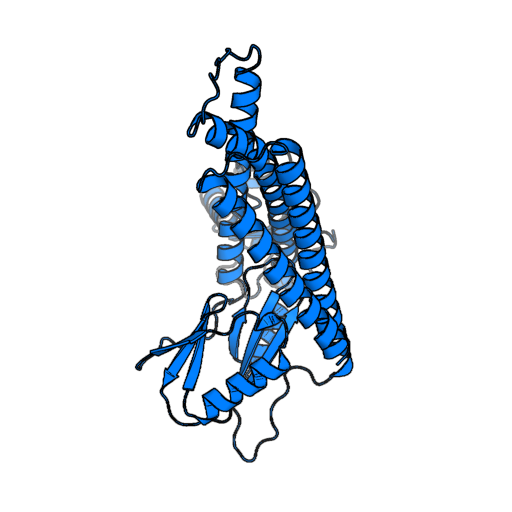863 N N . LYS A 1 103 ? -8.382 5.035 5.223 1.00 83.56 103 LYS A N 1
ATOM 864 C CA . LYS A 1 103 ? -7.879 6.199 4.489 1.00 83.56 103 LYS A CA 1
ATOM 865 C C . LYS A 1 103 ? -6.748 6.906 5.236 1.00 83.56 103 LYS A C 1
ATOM 867 O O . LYS A 1 103 ? -5.729 7.229 4.623 1.00 83.56 103 LYS A O 1
ATOM 872 N N . ARG A 1 104 ? -6.875 7.093 6.555 1.00 88.62 104 ARG A N 1
ATOM 873 C CA . ARG A 1 104 ? -5.783 7.605 7.399 1.00 88.62 104 ARG A CA 1
ATOM 874 C C . ARG A 1 104 ? -4.566 6.680 7.356 1.00 88.62 104 ARG A C 1
ATOM 876 O O . ARG A 1 104 ? -3.450 7.149 7.142 1.00 88.62 104 ARG A O 1
ATOM 883 N N . ASN A 1 105 ? -4.762 5.380 7.565 1.00 88.81 105 ASN A N 1
ATOM 884 C CA . ASN A 1 105 ? -3.651 4.430 7.618 1.00 88.81 105 ASN A CA 1
ATOM 885 C C . ASN A 1 105 ? -2.931 4.314 6.262 1.00 88.81 105 ASN A C 1
ATOM 887 O O . ASN A 1 105 ? -1.701 4.265 6.239 1.00 88.81 105 ASN A O 1
ATOM 891 N N . ARG A 1 106 ? -3.663 4.388 5.139 1.00 84.69 106 ARG A N 1
ATOM 892 C CA . ARG A 1 106 ? -3.106 4.532 3.782 1.00 84.69 106 ARG A CA 1
ATOM 893 C C . ARG A 1 106 ? -2.232 5.770 3.659 1.00 84.69 106 ARG A C 1
ATOM 895 O O . ARG A 1 106 ? -1.104 5.667 3.190 1.00 84.69 106 ARG A O 1
ATOM 902 N N . LEU A 1 107 ? -2.722 6.928 4.105 1.00 86.12 107 LEU A N 1
ATOM 903 C CA . LEU A 1 107 ? -1.955 8.173 4.057 1.00 86.12 107 LEU A CA 1
ATOM 904 C C . LEU A 1 107 ? -0.633 8.041 4.825 1.00 86.12 107 LEU A C 1
ATOM 906 O O . LEU A 1 107 ? 0.421 8.363 4.283 1.00 86.12 107 LEU A O 1
ATOM 910 N N . HIS A 1 108 ? -0.674 7.521 6.052 1.00 88.88 108 HIS A N 1
ATOM 911 C CA . HIS A 1 108 ? 0.527 7.328 6.866 1.00 88.88 108 HIS A CA 1
ATOM 912 C C . HIS A 1 108 ? 1.506 6.340 6.223 1.00 88.88 108 HIS A C 1
ATOM 914 O O . HIS A 1 108 ? 2.699 6.624 6.147 1.00 88.88 108 HIS A O 1
ATOM 920 N N . SER A 1 109 ? 1.004 5.208 5.718 1.00 87.38 109 SER A N 1
ATOM 921 C CA . SER A 1 109 ? 1.823 4.221 5.008 1.00 87.38 109 SER A CA 1
ATOM 922 C C . SER A 1 109 ? 2.489 4.827 3.772 1.00 87.38 109 SER A C 1
ATOM 924 O O . SER A 1 109 ? 3.656 4.546 3.510 1.00 87.38 109 SER A O 1
ATOM 926 N N . ASN A 1 110 ? 1.783 5.687 3.033 1.00 83.06 110 ASN A N 1
ATOM 927 C CA . ASN A 1 110 ? 2.314 6.352 1.844 1.00 83.06 110 ASN A CA 1
ATOM 928 C C . ASN A 1 110 ? 3.399 7.370 2.196 1.00 83.06 110 ASN A C 1
ATOM 930 O O . ASN A 1 110 ? 4.459 7.353 1.579 1.00 83.06 110 ASN A O 1
ATOM 934 N N . ILE A 1 111 ? 3.164 8.221 3.200 1.00 87.94 111 ILE A N 1
ATOM 935 C CA . ILE A 1 111 ? 4.165 9.184 3.685 1.00 87.94 111 ILE A CA 1
ATOM 936 C C . ILE A 1 111 ? 5.434 8.444 4.110 1.00 87.94 111 ILE A C 1
ATOM 938 O O . ILE A 1 111 ? 6.529 8.791 3.678 1.00 87.94 111 ILE A O 1
ATOM 942 N N . LEU A 1 112 ? 5.287 7.384 4.906 1.00 89.81 112 LEU A N 1
ATOM 943 C CA . LEU A 1 112 ? 6.425 6.619 5.399 1.00 89.81 112 LEU A CA 1
ATOM 944 C C . LEU A 1 112 ? 7.164 5.887 4.266 1.00 89.81 112 LEU A C 1
ATOM 946 O O . LEU A 1 112 ? 8.389 5.837 4.267 1.00 89.81 112 LEU A O 1
ATOM 950 N N . THR A 1 113 ? 6.438 5.412 3.249 1.00 87.00 113 THR A N 1
ATOM 951 C CA . THR A 1 113 ? 7.033 4.846 2.027 1.00 87.00 113 THR A CA 1
ATOM 952 C C . THR A 1 113 ? 7.882 5.879 1.288 1.00 87.00 113 THR A C 1
ATOM 954 O O . THR A 1 113 ? 9.011 5.570 0.921 1.00 87.00 113 THR A O 1
ATOM 957 N N . TRP A 1 114 ? 7.392 7.110 1.110 1.00 86.50 114 TRP A N 1
ATOM 958 C CA . TRP A 1 114 ? 8.172 8.184 0.483 1.00 86.50 114 TRP A CA 1
ATOM 959 C C . TRP A 1 114 ? 9.421 8.544 1.287 1.00 86.50 114 TRP A C 1
ATOM 961 O O . TRP A 1 114 ? 10.492 8.685 0.702 1.00 86.50 114 TRP A O 1
ATOM 971 N N . ILE A 1 115 ? 9.311 8.616 2.617 1.00 89.06 115 ILE A N 1
ATOM 972 C CA . ILE A 1 115 ? 10.463 8.835 3.503 1.00 89.06 115 ILE A CA 1
ATOM 973 C C . ILE A 1 115 ? 11.475 7.687 3.359 1.00 89.06 115 ILE A C 1
ATOM 975 O O . ILE A 1 115 ? 12.671 7.937 3.244 1.00 89.06 115 ILE A O 1
ATOM 979 N N . SER A 1 116 ? 11.022 6.431 3.309 1.00 89.38 116 SER A N 1
ATOM 980 C CA . SER A 1 116 ? 11.906 5.278 3.094 1.00 89.38 116 SER A CA 1
ATOM 981 C C . SER A 1 116 ? 12.575 5.280 1.725 1.00 89.38 116 SER A C 1
ATOM 983 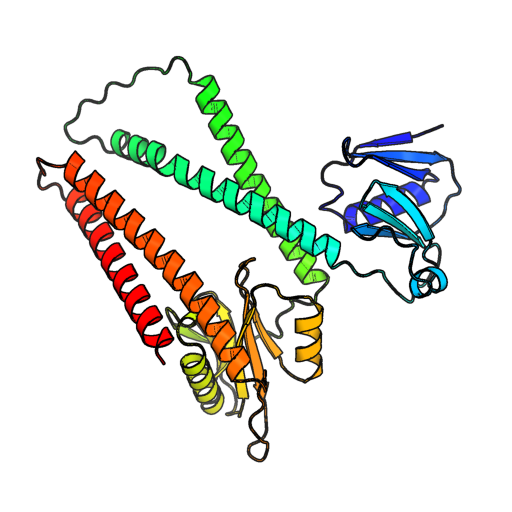O O . SER A 1 116 ? 13.743 4.921 1.644 1.00 89.38 116 SER A O 1
ATOM 985 N N . ILE A 1 117 ? 11.872 5.680 0.660 1.00 85.06 117 ILE A N 1
ATOM 986 C CA . ILE A 1 117 ? 12.470 5.830 -0.674 1.00 85.06 117 ILE A CA 1
ATOM 987 C C . ILE A 1 117 ? 13.536 6.922 -0.637 1.00 85.06 117 ILE A C 1
ATOM 989 O O . ILE A 1 117 ? 14.649 6.687 -1.095 1.00 85.06 117 ILE A O 1
ATOM 993 N N . TYR A 1 118 ? 13.226 8.081 -0.053 1.00 86.19 118 TYR A N 1
ATOM 994 C CA . TYR A 1 118 ? 14.184 9.172 0.102 1.00 86.19 118 TYR A CA 1
ATOM 995 C C . TYR A 1 118 ? 15.438 8.719 0.857 1.00 86.19 118 TYR A C 1
ATOM 997 O O . TYR A 1 118 ? 16.550 8.935 0.380 1.00 86.19 118 TYR A O 1
ATOM 1005 N N . TYR A 1 119 ? 15.270 8.011 1.977 1.00 86.75 119 TYR A N 1
ATOM 1006 C CA . TYR A 1 119 ? 16.402 7.426 2.687 1.00 86.75 119 TYR A CA 1
ATOM 1007 C C . TYR A 1 119 ? 17.148 6.393 1.844 1.00 86.75 119 TYR A C 1
ATOM 1009 O O . TYR A 1 119 ? 18.367 6.430 1.804 1.00 86.75 119 TYR A O 1
ATOM 1017 N N . GLY A 1 120 ? 16.456 5.519 1.112 1.00 83.12 120 GLY A N 1
ATOM 1018 C CA . GLY A 1 120 ? 17.099 4.564 0.208 1.00 83.12 120 GLY A CA 1
ATOM 1019 C C . GLY A 1 120 ? 17.953 5.242 -0.869 1.00 83.12 120 GLY A C 1
ATOM 1020 O O . GLY A 1 120 ? 19.049 4.774 -1.165 1.00 83.12 120 GLY A O 1
ATOM 1021 N N . LEU A 1 121 ? 17.504 6.381 -1.406 1.00 80.25 121 LEU A N 1
ATOM 1022 C CA . LEU A 1 121 ? 18.275 7.169 -2.372 1.00 80.25 121 LEU A CA 1
ATOM 1023 C C . LEU A 1 121 ? 19.549 7.760 -1.755 1.00 80.25 121 LEU A C 1
ATOM 1025 O O . LEU A 1 121 ? 20.585 7.784 -2.414 1.00 80.25 121 LEU A O 1
ATOM 1029 N N . GLN A 1 122 ? 19.513 8.176 -0.485 1.00 82.50 122 GLN A N 1
ATOM 1030 C CA . GLN A 1 122 ? 20.700 8.684 0.217 1.00 82.50 122 GLN A CA 1
ATOM 1031 C C . GLN A 1 122 ? 21.796 7.619 0.380 1.00 82.50 122 GLN A C 1
ATOM 1033 O O . GLN A 1 122 ? 22.966 7.967 0.506 1.00 82.50 122 GLN A O 1
ATOM 1038 N N . PHE A 1 123 ? 21.447 6.329 0.317 1.00 81.75 123 PHE A N 1
ATOM 1039 C CA . PHE A 1 123 ? 22.403 5.224 0.433 1.00 81.75 123 PHE A CA 1
ATOM 1040 C C . PHE A 1 123 ? 23.140 4.926 -0.866 1.00 81.75 123 PHE A C 1
ATOM 1042 O O . PHE A 1 123 ? 24.151 4.230 -0.822 1.00 81.75 123 PHE A O 1
ATOM 1049 N N 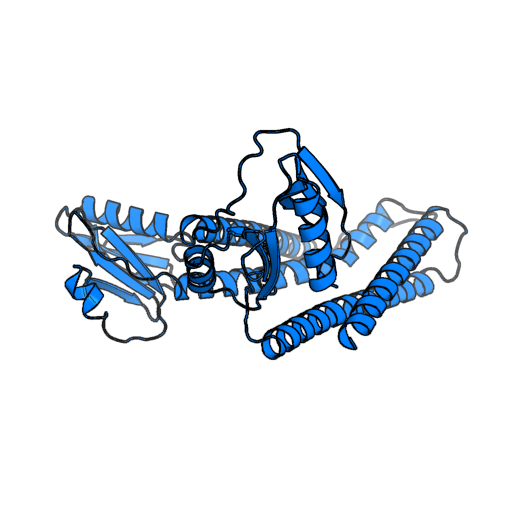. ILE A 1 124 ? 22.691 5.466 -2.002 1.00 77.94 124 ILE A N 1
ATOM 1050 C CA . ILE A 1 124 ? 23.359 5.240 -3.286 1.00 77.94 124 ILE A CA 1
ATOM 1051 C C . ILE A 1 124 ? 24.820 5.694 -3.198 1.00 77.94 124 ILE A C 1
ATOM 1053 O O . ILE A 1 124 ? 25.707 4.918 -3.532 1.00 77.94 124 ILE A O 1
ATOM 1057 N N . MET A 1 125 ? 25.092 6.891 -2.670 1.00 76.19 125 MET A N 1
ATOM 1058 C CA . MET A 1 125 ? 26.462 7.415 -2.574 1.00 76.19 125 MET A CA 1
ATOM 1059 C C . MET A 1 125 ? 27.355 6.585 -1.629 1.00 76.19 125 MET A C 1
ATOM 1061 O O . MET A 1 125 ? 28.405 6.133 -2.084 1.00 76.19 125 MET A O 1
ATOM 1065 N N . PRO A 1 126 ? 26.961 6.283 -0.372 1.00 81.69 126 PRO A N 1
ATOM 1066 C CA . PRO A 1 126 ? 27.723 5.382 0.494 1.00 81.69 126 PRO A CA 1
ATOM 1067 C C . PRO A 1 126 ? 27.955 3.991 -0.101 1.00 81.69 126 PRO A C 1
ATOM 1069 O O . PRO A 1 126 ? 29.042 3.445 0.054 1.00 81.69 126 PRO A O 1
ATOM 1072 N N . ILE A 1 127 ? 26.964 3.415 -0.792 1.00 80.12 127 ILE A N 1
ATOM 1073 C CA . ILE A 1 127 ? 27.119 2.115 -1.457 1.00 80.12 127 ILE A CA 1
ATOM 1074 C C . ILE A 1 127 ? 28.135 2.221 -2.595 1.00 80.12 127 ILE A C 1
ATOM 1076 O O . ILE A 1 127 ? 29.004 1.365 -2.701 1.00 80.12 127 ILE A O 1
ATOM 1080 N N . MET A 1 128 ? 28.075 3.274 -3.412 1.00 75.25 128 MET A N 1
ATOM 1081 C CA . MET A 1 128 ? 29.053 3.508 -4.479 1.00 75.25 128 MET A CA 1
ATOM 1082 C C . MET A 1 128 ? 30.469 3.694 -3.918 1.00 75.25 128 MET A C 1
ATOM 1084 O O . MET A 1 128 ? 31.410 3.106 -4.444 1.00 75.25 128 MET A O 1
ATOM 1088 N N . MET A 1 129 ? 30.621 4.438 -2.816 1.00 78.75 129 MET A N 1
ATOM 1089 C CA . MET A 1 129 ? 31.904 4.576 -2.116 1.00 78.75 129 MET A CA 1
ATOM 1090 C C . MET A 1 129 ? 32.398 3.233 -1.570 1.00 78.75 129 MET A C 1
ATOM 1092 O O . MET A 1 129 ? 33.559 2.887 -1.758 1.00 78.75 129 MET A O 1
ATOM 1096 N N . LEU A 1 130 ? 31.522 2.449 -0.937 1.00 81.38 130 LEU A N 1
ATOM 1097 C CA . LEU A 1 130 ? 31.860 1.118 -0.432 1.00 81.38 130 LEU A CA 1
ATOM 1098 C C . LEU A 1 130 ? 32.293 0.181 -1.565 1.00 81.38 130 LEU A C 1
ATOM 1100 O O . LEU A 1 130 ? 33.274 -0.538 -1.416 1.00 81.38 130 LEU A O 1
ATOM 1104 N N . LEU A 1 131 ? 31.597 0.203 -2.703 1.00 76.88 131 LEU A N 1
ATOM 1105 C CA . LEU A 1 131 ? 31.977 -0.572 -3.883 1.00 76.88 131 LEU A CA 1
ATOM 1106 C C . LEU A 1 131 ? 33.347 -0.139 -4.415 1.00 76.88 131 LEU A C 1
ATOM 1108 O O . LEU A 1 131 ? 34.159 -1.001 -4.728 1.00 76.88 131 LEU A O 1
ATOM 1112 N N . HIS A 1 132 ? 33.642 1.162 -4.452 1.00 71.50 132 HIS A N 1
ATOM 1113 C CA . HIS A 1 132 ? 34.967 1.655 -4.837 1.00 71.50 132 HIS A CA 1
ATOM 1114 C C . HIS A 1 132 ? 36.073 1.169 -3.884 1.00 71.50 132 HIS A C 1
ATOM 1116 O O . HIS A 1 132 ? 37.162 0.828 -4.333 1.00 71.50 132 HIS A O 1
ATOM 1122 N N . ILE A 1 133 ? 35.781 1.071 -2.581 1.00 78.81 133 ILE A N 1
ATOM 1123 C CA . ILE A 1 133 ? 36.709 0.528 -1.575 1.00 78.81 133 ILE A CA 1
ATOM 1124 C C . ILE A 1 133 ? 36.900 -0.987 -1.724 1.00 78.81 133 ILE A C 1
ATOM 1126 O O . ILE A 1 133 ? 38.009 -1.479 -1.540 1.00 78.81 133 ILE A O 1
ATOM 1130 N N . LEU A 1 134 ? 35.835 -1.736 -2.028 1.00 78.00 134 LEU A N 1
ATOM 1131 C CA . LEU A 1 134 ? 35.881 -3.198 -2.181 1.00 78.00 134 LEU A CA 1
ATOM 1132 C C . LEU A 1 134 ? 36.509 -3.647 -3.505 1.00 78.00 134 LEU A C 1
ATOM 1134 O O . LEU A 1 134 ? 37.022 -4.762 -3.588 1.00 78.00 134 LEU A O 1
ATOM 1138 N N . PHE A 1 135 ? 36.478 -2.788 -4.522 1.00 77.62 135 PHE A N 1
ATOM 1139 C CA . PHE A 1 135 ? 37.095 -3.012 -5.826 1.00 77.62 135 PHE A CA 1
ATOM 1140 C C . PHE A 1 135 ? 38.094 -1.890 -6.132 1.00 77.62 135 PHE A C 1
ATOM 1142 O O . PHE A 1 135 ? 37.886 -1.129 -7.084 1.00 77.62 135 PHE A O 1
ATOM 1149 N N . PRO A 1 136 ? 39.164 -1.760 -5.322 1.00 68.06 136 PRO A N 1
ATOM 1150 C CA . PRO A 1 136 ? 40.190 -0.769 -5.576 1.00 68.06 136 PRO A CA 1
ATOM 1151 C C . PRO A 1 136 ? 40.862 -1.147 -6.897 1.00 68.06 136 PRO A C 1
ATOM 1153 O O . PRO A 1 136 ? 41.266 -2.293 -7.095 1.00 68.06 136 PRO A O 1
ATOM 1156 N N . GLY A 1 137 ? 40.912 -0.210 -7.840 1.00 72.44 137 GLY A N 1
ATOM 1157 C CA . GLY A 1 137 ? 41.769 -0.353 -9.014 1.00 72.44 137 GLY A CA 1
ATOM 1158 C C . GLY A 1 137 ? 43.232 -0.164 -8.604 1.00 72.44 137 GLY A C 1
ATOM 1159 O O . GLY A 1 137 ? 43.675 -0.661 -7.575 1.00 72.44 137 GLY A O 1
ATOM 1160 N N . ASP A 1 138 ? 43.965 0.655 -9.352 1.00 70.12 138 ASP A N 1
ATOM 1161 C CA . ASP A 1 138 ? 45.352 1.015 -9.013 1.00 70.12 138 ASP A CA 1
ATOM 1162 C C . ASP A 1 138 ? 45.456 2.112 -7.929 1.00 70.12 138 ASP A C 1
ATOM 1164 O O . ASP A 1 138 ? 46.513 2.709 -7.719 1.00 70.12 138 ASP A O 1
ATOM 1168 N N . THR A 1 139 ? 44.354 2.435 -7.246 1.00 70.12 139 THR A N 1
ATOM 1169 C CA . THR A 1 139 ? 44.311 3.485 -6.227 1.00 70.12 139 THR A CA 1
ATOM 1170 C C . THR A 1 139 ? 44.660 2.928 -4.849 1.00 70.12 139 THR A C 1
ATOM 1172 O O . THR A 1 139 ? 43.959 2.082 -4.300 1.00 70.12 139 THR A O 1
ATOM 1175 N N . ASN A 1 140 ? 45.725 3.455 -4.242 1.00 75.94 140 ASN A N 1
ATOM 1176 C CA . ASN A 1 140 ? 46.008 3.221 -2.827 1.00 75.94 140 ASN A CA 1
ATOM 1177 C C . ASN A 1 140 ? 44.985 3.987 -1.975 1.00 75.94 140 ASN A C 1
ATOM 1179 O O . ASN A 1 140 ? 45.026 5.215 -1.892 1.00 75.94 140 ASN A O 1
ATOM 1183 N N . ILE A 1 141 ? 44.050 3.259 -1.364 1.00 77.56 141 ILE A N 1
ATOM 1184 C CA . ILE A 1 141 ? 43.001 3.823 -0.509 1.00 77.56 141 ILE A CA 1
ATOM 1185 C C . ILE A 1 141 ? 43.514 3.889 0.931 1.00 77.56 141 ILE A C 1
ATOM 1187 O O . ILE A 1 141 ? 43.650 2.864 1.598 1.00 77.56 141 ILE A O 1
ATOM 1191 N N . ASN A 1 142 ? 43.748 5.101 1.431 1.00 82.12 142 ASN A N 1
ATOM 1192 C CA . ASN A 1 142 ? 44.010 5.330 2.850 1.00 82.12 142 ASN A CA 1
ATOM 1193 C C . ASN A 1 142 ? 42.678 5.469 3.597 1.00 82.12 142 ASN A C 1
ATOM 1195 O O . ASN A 1 142 ? 41.884 6.363 3.307 1.00 82.12 142 ASN A O 1
ATOM 1199 N N . ILE A 1 143 ? 42.423 4.568 4.548 1.00 82.06 143 ILE A N 1
ATOM 1200 C CA . ILE A 1 143 ? 41.214 4.588 5.378 1.00 82.06 143 ILE A CA 1
ATOM 1201 C C . ILE A 1 143 ? 41.515 5.382 6.646 1.00 82.06 143 ILE A C 1
ATOM 1203 O O . ILE A 1 143 ? 42.307 4.949 7.482 1.00 82.06 143 ILE A O 1
ATOM 1207 N N . GLU A 1 144 ? 40.850 6.522 6.806 1.00 84.19 144 GLU A N 1
ATOM 1208 C CA . GLU A 1 144 ? 40.938 7.340 8.014 1.00 84.19 144 GLU A CA 1
ATOM 1209 C C . GLU A 1 144 ? 39.669 7.214 8.861 1.00 84.19 144 GLU A C 1
ATOM 1211 O O . GLU A 1 144 ? 38.542 7.179 8.358 1.00 84.19 144 GLU A O 1
ATOM 1216 N N . SER A 1 145 ? 39.849 7.154 10.179 1.00 83.50 145 SER A N 1
ATOM 1217 C CA . SER A 1 145 ? 38.737 7.097 11.124 1.00 83.50 145 SER A CA 1
ATOM 1218 C C . SER A 1 145 ? 37.978 8.422 11.141 1.00 83.50 145 SER A C 1
ATOM 1220 O O . SER A 1 145 ? 38.540 9.468 11.460 1.00 83.50 145 SER A O 1
ATOM 1222 N N . SER A 1 146 ? 36.673 8.382 10.860 1.00 84.62 146 SER A N 1
ATOM 1223 C CA . SER A 1 146 ? 35.832 9.576 10.962 1.00 84.62 146 SER A CA 1
ATOM 1224 C C . SER A 1 146 ? 35.662 10.000 12.428 1.00 84.62 146 SER A C 1
ATOM 1226 O O . SER A 1 146 ? 35.207 9.188 13.242 1.00 84.62 146 SER A O 1
ATOM 1228 N N . PRO A 1 147 ? 35.905 11.276 12.778 1.00 90.62 147 PRO A N 1
ATOM 1229 C CA . PRO A 1 147 ? 35.652 11.780 14.128 1.00 90.62 147 PRO A CA 1
ATOM 1230 C C . PRO A 1 147 ? 34.156 11.779 14.500 1.00 90.62 147 PRO A C 1
ATOM 1232 O O . PRO A 1 147 ? 33.816 11.887 15.675 1.00 90.62 147 PRO A O 1
ATOM 1235 N N . LEU A 1 148 ? 33.252 11.622 13.522 1.00 92.00 148 LEU A N 1
ATOM 1236 C CA . LEU A 1 148 ? 31.794 11.650 13.699 1.00 92.00 148 LEU A CA 1
ATOM 1237 C C . LEU A 1 148 ? 31.127 10.279 13.495 1.00 92.00 148 LEU A C 1
ATOM 1239 O O . LEU A 1 148 ? 29.926 10.206 13.232 1.00 92.00 148 LEU A O 1
ATOM 1243 N N . TRP A 1 149 ? 31.874 9.178 13.632 1.00 88.06 149 TRP A N 1
ATOM 1244 C CA . TRP A 1 149 ? 31.374 7.822 13.364 1.00 88.06 149 TRP A CA 1
ATOM 1245 C C . TRP A 1 149 ? 30.096 7.461 14.144 1.00 88.06 149 TRP A C 1
ATOM 1247 O O . TRP A 1 149 ? 29.236 6.758 13.613 1.00 88.06 149 TRP A O 1
ATOM 1257 N N . ILE A 1 150 ? 29.926 7.986 15.365 1.00 92.44 150 ILE A N 1
ATOM 1258 C CA . ILE A 1 150 ? 28.724 7.765 16.187 1.00 92.44 150 ILE A CA 1
ATOM 1259 C C . ILE A 1 150 ? 27.488 8.381 15.525 1.00 92.44 150 ILE A C 1
ATOM 1261 O O . ILE A 1 150 ? 26.443 7.737 15.465 1.00 92.44 150 ILE A O 1
ATOM 1265 N N . LEU A 1 151 ? 27.592 9.608 15.001 1.00 89.56 151 LEU A N 1
ATOM 1266 C CA . LEU A 1 151 ? 26.475 10.270 14.319 1.00 89.56 151 LEU A CA 1
ATOM 1267 C C . LEU A 1 151 ? 26.088 9.507 13.054 1.00 89.56 151 LEU A C 1
ATOM 1269 O O . LEU A 1 151 ? 24.906 9.269 12.813 1.00 89.56 151 LEU A O 1
ATOM 1273 N N . THR A 1 152 ? 27.087 9.063 12.292 1.00 86.56 152 THR A N 1
ATOM 1274 C CA . THR A 1 152 ? 26.894 8.227 11.107 1.00 86.56 152 THR A CA 1
ATOM 1275 C C . THR A 1 152 ? 26.180 6.922 11.466 1.00 86.56 152 THR A C 1
ATOM 1277 O O . THR A 1 152 ? 25.186 6.566 10.836 1.00 86.56 152 THR A O 1
ATOM 1280 N N . PHE A 1 153 ? 26.619 6.235 12.525 1.00 89.31 153 PHE A N 1
ATOM 1281 C CA . PHE A 1 153 ? 25.987 5.009 13.010 1.00 89.31 153 PHE A CA 1
ATOM 1282 C C . PHE A 1 153 ? 24.534 5.231 13.461 1.00 89.31 153 PHE A C 1
ATOM 1284 O O . PHE A 1 153 ? 23.644 4.476 13.066 1.00 89.31 153 PHE A O 1
ATOM 1291 N N . LEU A 1 154 ? 24.269 6.283 14.243 1.00 93.38 154 LEU A N 1
ATOM 1292 C CA . LEU A 1 154 ? 22.915 6.632 14.689 1.00 93.38 154 LEU A CA 1
ATOM 1293 C C . LEU A 1 154 ? 21.993 6.958 13.509 1.00 93.38 154 LEU A C 1
ATOM 1295 O O . LEU A 1 154 ? 20.839 6.524 13.495 1.00 93.38 154 LEU A O 1
ATOM 1299 N N . TYR A 1 155 ? 22.504 7.660 12.498 1.00 90.44 155 TYR A N 1
ATOM 1300 C CA . TYR A 1 155 ? 21.775 7.926 11.263 1.00 90.44 155 TYR A CA 1
ATOM 1301 C C . TYR A 1 155 ? 21.436 6.627 10.510 1.00 90.44 155 TYR A C 1
ATOM 1303 O O . TYR A 1 155 ? 20.280 6.421 10.131 1.00 90.44 155 TYR A O 1
ATOM 1311 N N . PHE A 1 156 ? 22.389 5.699 10.361 1.00 89.38 156 PHE A N 1
ATOM 1312 C CA . PHE A 1 156 ? 22.128 4.389 9.750 1.00 89.38 156 PHE A CA 1
ATOM 1313 C C . PHE A 1 156 ? 21.068 3.592 10.521 1.00 89.38 156 PHE A C 1
ATOM 1315 O O . PHE A 1 156 ? 20.151 3.032 9.915 1.00 89.38 156 PHE A O 1
ATOM 1322 N N . LEU A 1 157 ? 21.142 3.589 11.855 1.00 93.12 157 LEU A N 1
ATOM 1323 C CA . LEU A 1 157 ? 20.159 2.927 12.709 1.00 93.12 157 LEU A CA 1
ATOM 1324 C C . LEU A 1 157 ? 18.757 3.532 12.538 1.00 93.12 157 LEU A C 1
ATOM 1326 O O . LEU A 1 157 ? 17.778 2.792 12.422 1.00 93.12 157 LEU A O 1
ATOM 1330 N N . GLN A 1 158 ? 18.655 4.863 12.468 1.00 93.56 158 GLN A N 1
ATOM 1331 C CA . GLN A 1 158 ? 17.402 5.564 12.185 1.00 93.56 158 GLN A CA 1
ATOM 1332 C C . GLN A 1 158 ? 16.819 5.135 10.835 1.00 93.56 158 GLN A C 1
ATOM 1334 O O . GLN A 1 158 ? 15.630 4.820 10.757 1.00 93.56 158 GLN A O 1
ATOM 1339 N N . VAL A 1 159 ? 17.635 5.096 9.780 1.00 90.19 159 VAL A N 1
ATOM 1340 C CA . VAL A 1 159 ? 17.170 4.723 8.438 1.00 90.19 159 VAL A CA 1
ATOM 1341 C C . VAL A 1 159 ? 16.663 3.285 8.413 1.00 90.19 159 VAL A C 1
ATOM 1343 O O . VAL A 1 159 ? 15.551 3.035 7.938 1.00 90.19 159 VAL A O 1
ATOM 1346 N N . ILE A 1 160 ? 17.433 2.348 8.971 1.00 91.12 160 ILE A N 1
ATOM 1347 C CA . ILE A 1 160 ? 17.025 0.944 9.087 1.00 91.12 160 ILE A CA 1
ATOM 1348 C C . ILE A 1 160 ? 15.706 0.847 9.863 1.00 91.12 160 ILE A C 1
ATOM 1350 O O . ILE A 1 160 ? 14.772 0.181 9.413 1.00 91.12 160 ILE A O 1
ATOM 1354 N N . GLY A 1 161 ? 15.589 1.566 10.984 1.00 93.69 161 GLY A N 1
ATOM 1355 C CA . GLY A 1 161 ? 14.367 1.626 11.782 1.00 93.69 161 GLY A CA 1
ATOM 1356 C C . GLY A 1 161 ? 13.154 2.116 10.986 1.00 93.69 161 GLY A C 1
ATOM 1357 O O . GLY A 1 161 ? 12.084 1.508 11.058 1.00 93.69 161 GLY A O 1
ATOM 1358 N N . VAL A 1 162 ? 13.318 3.164 10.173 1.00 93.00 162 VAL A N 1
ATOM 1359 C CA . VAL A 1 162 ? 12.252 3.696 9.310 1.00 93.00 162 VAL A CA 1
ATOM 1360 C C . VAL A 1 162 ? 11.862 2.696 8.221 1.00 93.00 162 VAL A C 1
ATOM 1362 O O . VAL A 1 162 ? 10.671 2.473 8.019 1.00 93.00 162 VAL A O 1
ATOM 1365 N N . ILE A 1 163 ? 12.821 2.040 7.561 1.00 90.56 163 ILE A N 1
ATOM 1366 C CA . ILE A 1 163 ? 12.541 1.011 6.544 1.00 90.56 163 ILE A CA 1
ATOM 1367 C C . ILE A 1 163 ? 11.771 -0.169 7.156 1.00 90.56 163 ILE A C 1
ATOM 1369 O O . ILE A 1 163 ? 10.752 -0.597 6.606 1.00 90.56 163 ILE A O 1
ATOM 1373 N N . ILE A 1 164 ? 12.206 -0.670 8.318 1.00 92.81 164 ILE A N 1
ATOM 1374 C CA . ILE A 1 164 ? 11.521 -1.756 9.035 1.00 92.81 164 ILE A CA 1
ATOM 1375 C C . ILE A 1 164 ? 10.093 -1.337 9.402 1.00 92.81 164 ILE A C 1
ATOM 1377 O O . ILE A 1 164 ? 9.149 -2.099 9.168 1.00 92.81 164 ILE A O 1
ATOM 1381 N N . LEU A 1 165 ? 9.914 -0.121 9.929 1.00 91.69 165 LEU A N 1
ATOM 1382 C CA . LEU A 1 165 ? 8.598 0.415 10.270 1.00 91.69 165 LEU A CA 1
ATOM 1383 C C . LEU A 1 165 ? 7.693 0.512 9.032 1.00 91.69 165 LEU A C 1
ATOM 1385 O O . LEU A 1 165 ? 6.533 0.107 9.102 1.00 91.69 165 LEU A O 1
ATOM 1389 N N . THR A 1 166 ? 8.213 0.967 7.889 1.00 91.94 166 THR A N 1
ATOM 1390 C CA . THR A 1 166 ? 7.481 1.021 6.612 1.00 91.94 166 THR A CA 1
ATOM 1391 C C . THR A 1 166 ? 7.003 -0.345 6.170 1.00 91.94 166 THR A C 1
ATOM 1393 O O . THR A 1 166 ? 5.825 -0.509 5.836 1.00 91.94 166 THR A O 1
ATOM 1396 N N . ILE A 1 167 ? 7.888 -1.343 6.197 1.00 89.88 167 ILE A N 1
ATOM 1397 C CA . ILE A 1 167 ? 7.547 -2.716 5.821 1.00 89.88 167 ILE A CA 1
ATOM 1398 C C . ILE A 1 167 ? 6.467 -3.259 6.759 1.00 89.88 167 ILE A C 1
ATOM 1400 O O . ILE A 1 167 ? 5.470 -3.815 6.294 1.00 89.88 167 ILE A O 1
ATOM 1404 N N . HIS A 1 168 ? 6.633 -3.070 8.070 1.00 90.38 168 HIS A N 1
ATOM 1405 C CA . HIS A 1 168 ? 5.673 -3.513 9.075 1.00 90.38 168 HIS A CA 1
ATOM 1406 C C . HIS A 1 168 ? 4.286 -2.892 8.854 1.00 90.38 168 HIS A C 1
ATOM 1408 O O . HIS A 1 168 ? 3.291 -3.610 8.746 1.00 90.38 168 HIS A O 1
ATOM 1414 N N . MET A 1 169 ? 4.231 -1.567 8.727 1.00 88.50 169 MET A N 1
ATOM 1415 C CA . MET A 1 169 ? 3.002 -0.797 8.541 1.00 88.50 169 MET A CA 1
ATOM 1416 C C . MET A 1 169 ? 2.284 -1.152 7.241 1.00 88.50 169 MET A C 1
ATOM 1418 O O . MET A 1 169 ? 1.073 -1.375 7.241 1.00 88.50 169 MET A O 1
ATOM 1422 N N . THR A 1 170 ? 3.033 -1.280 6.147 1.00 86.69 170 THR A N 1
ATOM 1423 C CA . THR A 1 170 ? 2.478 -1.640 4.837 1.00 86.69 170 THR A CA 1
ATOM 1424 C C . THR A 1 170 ? 1.898 -3.051 4.860 1.00 86.69 170 THR A C 1
ATOM 1426 O O . THR A 1 170 ? 0.796 -3.277 4.361 1.00 86.69 170 THR A O 1
ATOM 1429 N N . ARG A 1 171 ? 2.603 -4.015 5.472 1.00 86.81 171 ARG A N 1
ATOM 1430 C CA . ARG A 1 171 ? 2.097 -5.388 5.637 1.00 86.81 171 ARG A CA 1
ATOM 1431 C C . ARG A 1 171 ? 0.820 -5.406 6.468 1.00 86.81 171 ARG A C 1
ATOM 1433 O O . ARG A 1 171 ? -0.161 -6.009 6.049 1.00 86.81 171 ARG A O 1
ATOM 1440 N N . LYS A 1 172 ? 0.815 -4.704 7.603 1.00 86.75 172 LYS A N 1
ATOM 1441 C CA . LYS A 1 172 ? -0.346 -4.606 8.494 1.00 86.75 172 LYS A CA 1
ATOM 1442 C C . LYS A 1 172 ? -1.566 -4.015 7.807 1.00 86.75 172 LYS A C 1
ATOM 1444 O O . LYS A 1 172 ? -2.639 -4.607 7.884 1.00 86.75 172 LYS A O 1
ATOM 1449 N N . LEU A 1 173 ? -1.389 -2.901 7.102 1.00 85.94 173 LEU A N 1
ATOM 1450 C CA . LEU A 1 173 ? -2.456 -2.274 6.334 1.00 85.94 173 LEU A CA 1
ATOM 1451 C C . LEU A 1 173 ? -3.001 -3.226 5.264 1.00 85.94 173 LEU A C 1
ATOM 1453 O O . LEU A 1 173 ? -4.209 -3.391 5.167 1.00 85.94 173 LEU A O 1
ATOM 1457 N N . ARG A 1 174 ? -2.132 -3.915 4.515 1.00 80.69 174 ARG A N 1
ATOM 1458 C CA . ARG A 1 174 ? -2.564 -4.876 3.485 1.00 80.69 174 ARG A CA 1
ATOM 1459 C C . ARG A 1 174 ? -3.358 -6.042 4.060 1.00 80.69 174 ARG A C 1
ATOM 1461 O O . ARG A 1 174 ? -4.392 -6.400 3.510 1.00 80.69 174 ARG A O 1
ATOM 1468 N N . THR A 1 175 ? -2.894 -6.632 5.161 1.00 83.56 175 THR A N 1
ATOM 1469 C CA . THR A 1 175 ? -3.631 -7.707 5.840 1.00 83.56 175 THR A CA 1
ATOM 1470 C C . THR A 1 175 ? -4.986 -7.215 6.335 1.00 83.56 175 THR A C 1
ATOM 1472 O O . THR A 1 175 ? -5.982 -7.917 6.189 1.00 83.56 175 THR A O 1
ATOM 1475 N N . PHE A 1 176 ? -5.030 -6.000 6.886 1.00 82.69 176 PHE A N 1
ATOM 1476 C CA . PHE A 1 176 ? -6.265 -5.386 7.349 1.00 82.69 176 PHE A CA 1
ATOM 1477 C C . PHE A 1 176 ? -7.260 -5.172 6.202 1.00 82.69 176 PHE A C 1
ATOM 1479 O O . PHE A 1 176 ? -8.411 -5.586 6.314 1.00 82.69 176 PHE A O 1
ATOM 1486 N N . GLU A 1 177 ? -6.809 -4.582 5.094 1.00 78.38 177 GLU A N 1
ATOM 1487 C CA . GLU A 1 177 ? -7.638 -4.337 3.912 1.00 78.38 177 GLU A CA 1
ATOM 1488 C C . GLU A 1 177 ? -8.152 -5.630 3.289 1.00 78.38 177 GLU A C 1
ATOM 1490 O O . GLU A 1 177 ? -9.324 -5.700 2.937 1.00 78.38 177 GLU A O 1
ATOM 1495 N N . ARG A 1 178 ? -7.306 -6.664 3.200 1.00 76.12 178 ARG A N 1
ATOM 1496 C CA . ARG A 1 178 ? -7.716 -7.967 2.670 1.00 76.12 178 ARG A CA 1
ATOM 1497 C C . ARG A 1 178 ? -8.851 -8.579 3.482 1.00 76.12 178 ARG A C 1
ATOM 1499 O O . ARG A 1 178 ? -9.793 -9.087 2.899 1.00 76.12 178 ARG A O 1
ATOM 1506 N N . LYS A 1 179 ? -8.766 -8.490 4.810 1.00 78.75 179 LYS A N 1
ATOM 1507 C CA . LYS A 1 179 ? -9.763 -9.066 5.717 1.00 78.75 179 LYS A CA 1
ATOM 1508 C C . LYS A 1 179 ? -11.100 -8.314 5.710 1.00 78.75 179 LYS A C 1
ATOM 1510 O O . LYS A 1 179 ? -12.130 -8.939 5.906 1.00 78.75 179 LYS A O 1
ATOM 1515 N N . HIS A 1 180 ? -11.084 -6.989 5.559 1.00 71.81 180 HIS A N 1
ATOM 1516 C CA . HIS A 1 180 ? -12.290 -6.163 5.741 1.00 71.81 180 HIS A CA 1
ATOM 1517 C C . HIS A 1 180 ? -13.009 -5.807 4.453 1.00 71.81 180 HIS A C 1
ATOM 1519 O O . HIS A 1 180 ? -14.175 -5.443 4.510 1.00 71.81 180 HIS A O 1
ATOM 1525 N N . TYR A 1 181 ? -12.311 -5.850 3.323 1.00 67.69 181 TYR A N 1
ATOM 1526 C CA . TYR A 1 181 ? -12.845 -5.365 2.052 1.00 67.69 181 TYR A CA 1
ATOM 1527 C C . TYR A 1 181 ? -12.865 -6.426 0.974 1.00 67.69 181 TYR A C 1
ATOM 1529 O O . TYR A 1 181 ? -12.859 -6.073 -0.201 1.00 67.69 181 TYR A O 1
ATOM 1537 N N . ASP A 1 182 ? -12.806 -7.693 1.388 1.00 60.16 182 ASP A N 1
ATOM 1538 C CA . ASP A 1 182 ? -12.874 -8.844 0.498 1.00 60.16 182 ASP A CA 1
ATOM 1539 C C . ASP A 1 182 ? -12.031 -8.645 -0.774 1.00 60.16 182 ASP A C 1
ATOM 1541 O O . ASP A 1 182 ? -12.434 -8.932 -1.898 1.00 60.16 182 ASP A O 1
ATOM 1545 N N . LEU A 1 183 ? -10.800 -8.137 -0.597 1.00 60.62 183 LEU A N 1
ATOM 1546 C CA . LEU A 1 183 ? -9.785 -8.144 -1.659 1.00 60.62 183 LEU A CA 1
ATOM 1547 C C . LEU A 1 183 ? -9.297 -9.579 -1.924 1.00 60.62 183 LEU A C 1
ATOM 1549 O O . LEU A 1 183 ? -8.211 -9.769 -2.478 1.00 60.62 183 LEU A O 1
ATOM 1553 N N . GLU A 1 184 ? -10.044 -10.591 -1.478 1.00 58.06 184 GLU A N 1
ATOM 1554 C CA . GLU A 1 184 ? -9.966 -11.915 -2.053 1.00 58.06 184 GLU A CA 1
ATOM 1555 C C . GLU A 1 184 ? -10.335 -11.757 -3.520 1.00 58.06 184 GLU A C 1
ATOM 1557 O O . GLU A 1 184 ? -11.467 -11.476 -3.914 1.00 58.06 184 GLU A O 1
ATOM 1562 N N . PHE A 1 185 ? -9.282 -11.792 -4.329 1.00 64.44 185 PHE A N 1
ATOM 1563 C CA . PHE A 1 185 ? -9.422 -11.946 -5.755 1.00 64.44 185 PHE A CA 1
ATOM 1564 C C . PHE A 1 185 ? -10.270 -13.188 -5.985 1.00 64.44 185 PHE A C 1
ATOM 1566 O O . PHE A 1 185 ? -10.024 -14.208 -5.335 1.00 64.44 185 PHE A O 1
ATOM 1573 N N . ASP A 1 186 ? -11.178 -13.130 -6.953 1.00 60.22 186 ASP A N 1
ATOM 1574 C CA . ASP A 1 186 ? -11.968 -14.288 -7.377 1.00 60.22 186 ASP A CA 1
ATOM 1575 C C . ASP A 1 186 ? -11.084 -15.237 -8.221 1.00 60.22 186 ASP A C 1
ATOM 1577 O O . ASP A 1 186 ? -11.477 -15.756 -9.263 1.00 60.22 186 ASP A O 1
ATOM 1581 N N . VAL A 1 187 ? -9.825 -15.403 -7.800 1.00 61.38 187 VAL A N 1
ATOM 1582 C CA . VAL A 1 187 ? -8.835 -16.303 -8.374 1.00 61.38 187 VAL A CA 1
ATOM 1583 C C . VAL A 1 187 ? -9.299 -17.697 -8.008 1.00 61.38 187 VAL A C 1
ATOM 1585 O O . VAL A 1 187 ? -9.057 -18.175 -6.900 1.00 61.38 187 VAL A O 1
ATOM 1588 N N . GLN A 1 188 ? -9.987 -18.331 -8.949 1.00 60.66 188 GLN A N 1
ATOM 1589 C CA . GLN A 1 188 ? -10.281 -19.751 -8.870 1.00 60.66 188 GLN A CA 1
ATOM 1590 C C . GLN A 1 188 ? -8.955 -20.501 -8.707 1.00 60.66 188 GLN A C 1
ATOM 1592 O O . GLN A 1 188 ? -7.981 -20.225 -9.416 1.00 60.66 188 GLN A O 1
ATOM 1597 N N . GLU A 1 189 ? -8.882 -21.410 -7.732 1.00 68.06 189 GLU A N 1
ATOM 1598 C CA . GLU A 1 189 ? -7.741 -22.316 -7.670 1.00 68.06 189 GLU A CA 1
ATOM 1599 C C . GLU A 1 189 ? -7.737 -23.148 -8.955 1.00 68.06 189 GLU A C 1
ATOM 1601 O O . GLU A 1 189 ? -8.770 -23.726 -9.298 1.00 68.06 189 GLU A O 1
ATOM 1606 N N . PRO A 1 190 ? -6.617 -23.183 -9.694 1.00 67.56 190 PRO A N 1
ATOM 1607 C CA . PRO A 1 190 ? -6.587 -23.877 -10.966 1.00 67.56 190 PRO A CA 1
ATOM 1608 C C . PRO A 1 190 ? -6.782 -25.373 -10.729 1.00 67.56 190 PRO A C 1
ATOM 1610 O O . PRO A 1 190 ? -6.002 -26.001 -10.012 1.00 67.56 190 PRO A O 1
ATOM 1613 N N . ILE A 1 191 ? -7.810 -25.940 -11.350 1.00 72.19 191 ILE A N 1
ATOM 1614 C CA . ILE A 1 191 ? -8.157 -27.363 -11.242 1.00 72.19 191 ILE A CA 1
ATOM 1615 C C . ILE A 1 191 ? -7.331 -28.170 -12.260 1.00 72.19 191 ILE A C 1
ATOM 1617 O O . ILE A 1 191 ? -7.011 -29.341 -12.052 1.00 72.19 191 ILE A O 1
ATOM 1621 N N . GLY A 1 192 ? -6.951 -27.533 -13.368 1.00 77.25 192 GLY A N 1
ATOM 1622 C CA . GLY A 1 192 ? -6.234 -28.111 -14.492 1.00 77.25 192 GLY A CA 1
ATOM 1623 C C . GLY A 1 192 ? -4.792 -27.626 -14.669 1.00 77.25 192 GLY A C 1
ATOM 1624 O O . GLY A 1 192 ? -4.166 -26.985 -13.823 1.00 77.25 192 GLY A O 1
ATOM 1625 N N . LYS A 1 193 ? -4.225 -27.960 -15.836 1.00 85.00 193 LYS A N 1
ATOM 1626 C CA . LYS A 1 193 ? -2.856 -27.571 -16.203 1.00 85.00 193 LYS A CA 1
ATOM 1627 C C . LYS A 1 193 ? -2.787 -26.072 -16.479 1.00 85.00 193 LYS A C 1
ATOM 1629 O O . LYS A 1 193 ? -3.424 -25.577 -17.412 1.00 85.00 193 LYS A O 1
ATOM 1634 N N . THR A 1 194 ? -1.932 -25.382 -15.729 1.00 90.81 194 THR A N 1
ATOM 1635 C CA . THR A 1 194 ? -1.653 -23.962 -15.939 1.00 90.81 194 THR A CA 1
ATOM 1636 C C . THR A 1 194 ? -0.425 -23.739 -16.811 1.00 90.81 194 THR A C 1
ATOM 1638 O O . THR A 1 194 ? 0.498 -24.551 -16.867 1.00 90.81 194 THR A O 1
ATOM 1641 N N . PHE A 1 195 ? -0.404 -22.609 -17.507 1.00 92.44 195 PHE A N 1
ATOM 1642 C CA . PHE A 1 195 ? 0.774 -22.108 -18.205 1.00 92.44 195 PHE A CA 1
ATOM 1643 C C . PHE A 1 195 ? 0.859 -20.591 -18.041 1.00 92.44 195 PHE A C 1
ATOM 1645 O O . PHE A 1 195 ? -0.029 -19.954 -17.476 1.00 92.44 195 PHE A O 1
ATOM 1652 N N . SER A 1 196 ? 1.962 -19.984 -18.470 1.00 93.06 196 SER A N 1
ATOM 1653 C CA . SER A 1 196 ? 2.161 -18.544 -18.310 1.00 93.06 196 SER A CA 1
ATOM 1654 C C . SER A 1 196 ? 2.548 -17.876 -19.614 1.00 93.06 196 SER A C 1
ATOM 1656 O O . SER A 1 196 ? 3.344 -18.420 -20.375 1.00 93.06 196 SER A O 1
ATOM 1658 N N . LYS A 1 197 ? 2.031 -16.668 -19.830 1.00 93.38 197 LYS A N 1
ATOM 1659 C CA . LYS A 1 197 ? 2.485 -15.759 -20.883 1.00 93.38 197 LYS A CA 1
ATOM 1660 C C . LYS A 1 197 ? 2.993 -14.464 -20.266 1.00 93.38 197 LYS A C 1
ATOM 1662 O O . LYS A 1 197 ? 2.541 -14.041 -19.202 1.00 93.38 197 LYS A O 1
ATOM 1667 N N . TRP A 1 198 ? 3.970 -13.863 -20.927 1.00 89.12 198 TRP A N 1
ATOM 1668 C CA . TRP A 1 198 ? 4.586 -12.617 -20.496 1.00 89.12 198 TRP A CA 1
ATOM 1669 C C . TRP A 1 198 ? 4.044 -11.484 -21.349 1.00 89.12 198 TRP A C 1
ATOM 1671 O O . TRP A 1 198 ? 4.067 -11.576 -22.573 1.00 89.12 198 TRP A O 1
ATOM 1681 N N . SER A 1 199 ? 3.580 -10.423 -20.699 1.00 85.25 199 SER A N 1
ATOM 1682 C CA . SER A 1 199 ? 3.171 -9.193 -21.368 1.00 85.25 199 SER A CA 1
ATOM 1683 C C . SER A 1 199 ? 3.875 -8.011 -20.696 1.00 85.25 199 SER A C 1
ATOM 1685 O O . SER A 1 199 ? 3.363 -7.431 -19.733 1.00 85.25 199 SER A O 1
ATOM 1687 N N . PRO A 1 200 ? 5.119 -7.695 -21.102 1.00 76.44 200 PRO A N 1
ATOM 1688 C CA . PRO A 1 200 ? 5.822 -6.537 -20.571 1.00 76.44 200 PRO A CA 1
ATOM 1689 C C . PRO A 1 200 ? 5.108 -5.250 -21.014 1.00 76.44 200 PRO A C 1
ATOM 1691 O O . PRO A 1 200 ? 4.737 -5.101 -22.175 1.00 76.44 200 PRO A O 1
ATOM 1694 N N . ASN A 1 201 ? 4.949 -4.300 -20.089 1.00 73.31 201 ASN A N 1
ATOM 1695 C CA . ASN A 1 201 ? 4.262 -3.015 -20.301 1.00 73.31 201 ASN A CA 1
ATOM 1696 C C . ASN A 1 201 ? 2.756 -3.114 -20.621 1.00 73.31 201 ASN A C 1
ATOM 1698 O O . ASN A 1 201 ? 2.202 -2.199 -21.226 1.00 73.31 201 ASN A O 1
ATOM 1702 N N . TRP A 1 202 ? 2.076 -4.175 -20.183 1.00 80.50 202 TRP A N 1
ATOM 1703 C CA . TRP A 1 202 ? 0.625 -4.331 -20.358 1.00 80.50 202 TRP A CA 1
ATOM 1704 C C . TRP A 1 202 ? -0.206 -3.162 -19.788 1.00 80.50 202 TRP A C 1
ATOM 1706 O O . TRP A 1 202 ? -1.305 -2.890 -20.250 1.00 80.50 202 TRP A O 1
ATOM 1716 N N . THR A 1 203 ? 0.327 -2.413 -18.821 1.00 76.75 203 THR A N 1
ATOM 1717 C CA . THR A 1 203 ? -0.343 -1.241 -18.236 1.00 76.75 203 THR A CA 1
ATOM 1718 C C . THR A 1 203 ? -0.367 -0.011 -19.146 1.00 76.75 203 THR A C 1
ATOM 1720 O O . THR A 1 203 ? -1.053 0.952 -18.817 1.00 76.75 203 THR A O 1
ATOM 1723 N N . ALA A 1 204 ? 0.402 0.000 -20.240 1.00 73.19 204 ALA A N 1
ATOM 1724 C CA . ALA A 1 204 ? 0.479 1.144 -21.149 1.00 73.19 204 ALA A CA 1
ATOM 1725 C C . ALA A 1 204 ? -0.659 1.165 -22.182 1.00 73.19 204 ALA A C 1
ATOM 1727 O O . ALA A 1 204 ? -1.016 2.234 -22.659 1.00 73.19 204 ALA A O 1
ATOM 1728 N N . GLU A 1 205 ? -1.219 0.002 -22.525 1.00 77.75 205 GLU A N 1
ATOM 1729 C CA . GLU A 1 205 ? -2.224 -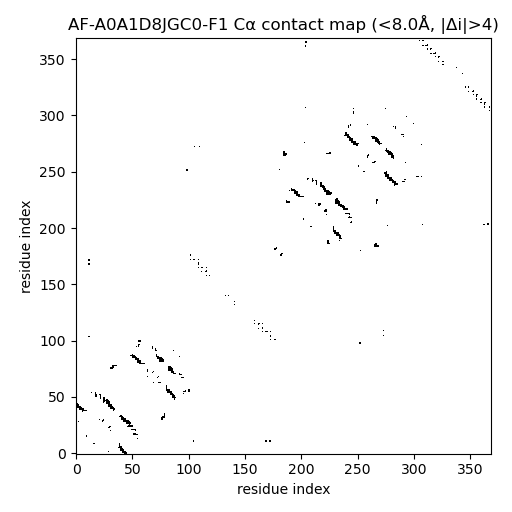0.157 -23.585 1.00 77.75 205 GLU A CA 1
ATOM 1730 C C . GLU A 1 205 ? -3.348 -1.080 -23.090 1.00 77.75 205 GLU A C 1
ATOM 1732 O O . GLU A 1 205 ? -3.383 -2.259 -23.454 1.00 77.75 205 GLU A O 1
ATOM 1737 N N . PRO A 1 206 ? -4.244 -0.579 -22.220 1.00 81.06 206 PRO A N 1
ATOM 1738 C CA . PRO A 1 206 ? -5.279 -1.402 -21.602 1.00 81.06 206 PRO A CA 1
ATOM 1739 C C . PRO A 1 206 ? -6.172 -2.089 -22.640 1.00 81.06 206 PRO A C 1
ATOM 1741 O O . PRO A 1 206 ? -6.368 -3.294 -22.554 1.00 81.06 206 PRO A O 1
ATOM 1744 N N . ASP A 1 207 ? -6.608 -1.367 -23.674 1.00 82.94 207 ASP A N 1
ATOM 1745 C CA . ASP A 1 207 ? -7.547 -1.885 -24.677 1.00 82.94 207 ASP A CA 1
ATOM 1746 C C . ASP A 1 207 ? -6.957 -3.055 -25.487 1.00 82.94 207 ASP A C 1
ATOM 1748 O O . ASP A 1 207 ? -7.638 -4.037 -25.776 1.00 82.94 207 ASP A O 1
ATOM 1752 N N . VAL A 1 208 ? -5.659 -2.986 -25.813 1.00 85.62 208 VAL A N 1
ATOM 1753 C CA . VAL A 1 208 ? -4.944 -4.060 -26.528 1.00 85.62 208 VAL A CA 1
ATOM 1754 C C . VAL A 1 208 ? -4.838 -5.304 -25.651 1.00 85.62 208 VAL A C 1
ATOM 1756 O O . VAL A 1 208 ? -4.976 -6.429 -26.130 1.00 85.62 208 VAL A O 1
ATOM 1759 N N . ILE A 1 209 ? -4.592 -5.115 -24.354 1.00 90.12 209 ILE A N 1
ATOM 1760 C CA . ILE A 1 209 ? -4.500 -6.225 -23.407 1.00 90.12 209 ILE A CA 1
ATOM 1761 C C . ILE A 1 209 ? -5.873 -6.830 -23.139 1.00 90.12 209 ILE A C 1
ATOM 1763 O O . ILE A 1 209 ? -5.962 -8.048 -23.042 1.00 90.12 209 ILE A O 1
ATOM 1767 N N . GLU A 1 210 ? -6.930 -6.024 -23.064 1.00 91.12 210 GLU A N 1
ATOM 1768 C CA . GLU A 1 210 ? -8.310 -6.508 -22.965 1.00 91.12 210 GLU A CA 1
ATOM 1769 C C . GLU A 1 210 ? -8.645 -7.417 -24.145 1.00 91.12 210 GLU A C 1
ATOM 1771 O O . GLU A 1 210 ? -8.970 -8.580 -23.930 1.00 91.12 210 GLU A O 1
ATOM 1776 N N . GLN A 1 211 ? -8.444 -6.948 -25.380 1.00 91.25 211 GLN A N 1
ATOM 1777 C CA . GLN A 1 211 ? -8.670 -7.754 -26.587 1.00 91.25 211 GLN A CA 1
ATOM 1778 C C . GLN A 1 211 ? -7.829 -9.034 -26.596 1.00 91.25 211 GLN A C 1
ATOM 1780 O O . GLN A 1 211 ? -8.331 -10.118 -26.884 1.00 91.25 211 GLN A O 1
ATOM 1785 N N . TRP A 1 212 ? -6.554 -8.936 -26.217 1.00 93.88 212 TRP A N 1
ATOM 1786 C CA . TRP A 1 212 ? -5.685 -10.102 -26.123 1.00 93.88 212 TRP A CA 1
ATOM 1787 C C . TRP A 1 212 ? -6.187 -11.126 -25.093 1.00 93.88 212 TRP A C 1
ATOM 1789 O O . TRP A 1 212 ? -6.129 -12.326 -25.353 1.00 93.88 212 TRP A O 1
ATOM 1799 N N . LEU A 1 213 ? -6.694 -10.688 -23.938 1.00 94.06 213 LEU A N 1
ATOM 1800 C CA . LEU A 1 213 ? -7.282 -11.578 -22.932 1.00 94.06 213 LEU A CA 1
ATOM 1801 C C . LEU A 1 213 ? -8.593 -12.211 -23.420 1.00 94.06 213 LEU A C 1
ATOM 1803 O O . LEU A 1 213 ? -8.824 -13.394 -23.171 1.00 94.06 213 LEU A O 1
ATOM 1807 N N . GLU A 1 214 ? -9.411 -11.465 -24.160 1.00 93.88 214 GLU A N 1
ATOM 1808 C CA . GLU A 1 214 ? -10.644 -11.970 -24.777 1.00 93.88 214 GLU A CA 1
ATOM 1809 C C . GLU A 1 214 ? -10.344 -13.072 -25.802 1.00 93.88 214 GLU A C 1
ATOM 1811 O O . GLU A 1 214 ? -10.913 -14.162 -25.735 1.00 93.88 214 GLU A O 1
ATOM 1816 N N . GLU A 1 215 ? -9.373 -12.855 -26.693 1.00 94.50 215 GLU A N 1
ATOM 1817 C CA . GLU A 1 215 ? -8.920 -13.879 -27.642 1.00 94.50 215 GLU A CA 1
ATOM 1818 C C . GLU A 1 215 ? -8.376 -15.134 -26.952 1.00 94.50 215 GLU A C 1
ATOM 1820 O O . GLU A 1 215 ? -8.488 -16.248 -27.475 1.00 94.50 215 GLU A O 1
ATOM 1825 N N . MET A 1 216 ? -7.733 -14.966 -25.797 1.00 93.25 216 MET A N 1
ATOM 1826 C CA . MET A 1 216 ? -7.229 -16.079 -25.001 1.00 93.25 216 MET A CA 1
ATOM 1827 C C . MET A 1 216 ? -8.390 -16.902 -24.438 1.00 93.25 216 MET A C 1
ATOM 1829 O O . MET A 1 216 ? -8.393 -18.123 -24.610 1.00 93.25 216 MET A O 1
ATOM 1833 N N . ALA A 1 217 ? -9.409 -16.255 -23.869 1.00 93.00 217 ALA A N 1
ATOM 1834 C CA . ALA A 1 217 ? -10.604 -16.931 -23.366 1.00 93.00 217 ALA A CA 1
ATOM 1835 C C . ALA A 1 217 ? -11.362 -17.686 -24.478 1.00 93.00 217 ALA A C 1
ATOM 1837 O O . ALA A 1 217 ? -11.758 -18.840 -24.282 1.00 93.00 217 ALA A O 1
ATOM 1838 N N . LEU A 1 218 ? -11.450 -17.111 -25.684 1.00 92.25 218 LEU A N 1
ATOM 1839 C CA . LEU A 1 218 ? -12.025 -17.774 -26.866 1.00 92.25 218 LEU A CA 1
ATOM 1840 C C . LEU A 1 218 ? -11.234 -19.012 -27.309 1.00 92.25 218 LEU A C 1
ATOM 1842 O O . LEU A 1 218 ? -11.800 -19.970 -27.822 1.00 92.25 218 LEU A O 1
ATOM 1846 N N . LYS A 1 219 ? -9.922 -19.046 -27.068 1.00 93.75 219 LYS A N 1
ATOM 1847 C CA . LYS A 1 219 ? -9.077 -20.227 -27.320 1.00 93.75 219 LYS A CA 1
ATOM 1848 C C . LYS A 1 219 ? -9.129 -21.248 -26.174 1.00 93.75 219 LYS A C 1
ATOM 1850 O O . LYS A 1 219 ? -8.308 -22.167 -26.148 1.00 93.75 219 LYS A O 1
ATOM 1855 N N . GLY A 1 220 ? -10.034 -21.068 -25.207 1.00 91.44 220 GLY A N 1
ATOM 1856 C CA . GLY A 1 220 ? -10.133 -21.892 -24.001 1.00 91.44 220 GLY A CA 1
ATOM 1857 C C . GLY A 1 220 ? -8.980 -21.666 -23.022 1.00 91.44 220 GLY A C 1
ATOM 1858 O O . GLY A 1 220 ? -8.582 -22.583 -22.308 1.00 91.44 220 GLY A O 1
ATOM 1859 N N . GLN A 1 221 ? -8.368 -20.480 -23.030 1.00 93.12 221 GLN A N 1
ATOM 1860 C CA . GLN A 1 221 ? -7.254 -20.114 -22.153 1.00 93.12 221 GLN A CA 1
ATOM 1861 C C . GLN A 1 221 ? -7.729 -19.044 -21.171 1.00 93.12 221 GLN A C 1
ATOM 1863 O O . GLN A 1 221 ? -7.667 -17.850 -21.457 1.00 93.12 221 GLN A O 1
ATOM 1868 N N . HIS A 1 222 ? -8.186 -19.480 -20.001 1.00 91.12 222 HIS A N 1
ATOM 1869 C CA . HIS A 1 222 ? -8.818 -18.613 -19.008 1.00 91.12 222 HIS A CA 1
ATOM 1870 C C . HIS A 1 222 ? -7.781 -17.990 -18.090 1.00 91.12 222 HIS A C 1
ATOM 1872 O O . HIS A 1 222 ? -6.916 -18.687 -17.555 1.00 91.12 222 HIS A O 1
ATOM 1878 N N . LEU A 1 223 ? -7.835 -16.668 -17.925 1.00 91.31 223 LEU A N 1
ATOM 1879 C CA . LEU A 1 223 ? -6.930 -15.961 -17.025 1.00 91.31 223 LEU A CA 1
ATOM 1880 C C . LEU A 1 223 ? -7.264 -16.306 -15.570 1.00 91.31 223 LEU A C 1
ATOM 1882 O O . LEU A 1 223 ? -8.341 -15.972 -15.090 1.00 91.31 223 LEU A O 1
ATOM 1886 N N . VAL A 1 224 ? -6.304 -16.898 -14.862 1.00 87.94 224 VAL A N 1
ATOM 1887 C CA . VAL A 1 224 ? -6.449 -17.252 -13.443 1.00 87.94 224 VAL A CA 1
ATOM 1888 C C . VAL A 1 224 ? -5.810 -16.199 -12.553 1.00 87.94 224 VAL A C 1
ATOM 1890 O O . VAL A 1 224 ? -6.377 -15.794 -11.546 1.00 87.94 224 VAL A O 1
ATOM 1893 N N . LYS A 1 225 ? -4.593 -15.754 -12.889 1.00 85.06 225 LYS A N 1
ATOM 1894 C CA . LYS A 1 225 ? -3.816 -14.875 -12.006 1.00 85.06 225 LYS A CA 1
ATOM 1895 C C . LYS A 1 225 ? -2.840 -14.004 -12.775 1.00 85.06 225 LYS A C 1
ATOM 1897 O O . LYS A 1 225 ? -2.193 -14.458 -13.716 1.00 85.06 225 LYS A O 1
ATOM 1902 N N . VAL A 1 226 ? -2.630 -12.783 -12.288 1.00 85.62 226 VAL A N 1
ATOM 1903 C CA . VAL A 1 226 ? -1.576 -11.886 -12.781 1.00 85.62 226 VAL A CA 1
ATOM 1904 C C . VAL A 1 226 ? -0.537 -11.627 -11.692 1.00 85.62 226 VAL A C 1
ATOM 1906 O O . VAL A 1 226 ? -0.862 -11.306 -10.549 1.00 85.62 226 VAL A O 1
ATOM 1909 N N . GLN A 1 227 ? 0.739 -11.784 -12.043 1.00 81.00 227 GLN A N 1
ATOM 1910 C CA . GLN A 1 227 ? 1.894 -11.534 -11.181 1.00 81.00 227 GLN A CA 1
ATOM 1911 C C . GLN A 1 227 ? 2.875 -10.598 -11.895 1.00 81.00 227 GLN A C 1
ATOM 1913 O O . GLN A 1 227 ? 3.755 -11.030 -12.641 1.00 81.00 227 GLN A O 1
ATOM 1918 N N . GLY A 1 228 ? 2.718 -9.291 -11.678 1.00 80.06 228 GLY A N 1
ATOM 1919 C CA . GLY A 1 228 ? 3.538 -8.281 -12.350 1.00 80.06 228 GLY A CA 1
ATOM 1920 C C . GLY A 1 228 ? 3.293 -8.290 -13.858 1.00 80.06 228 GLY A C 1
ATOM 1921 O O . GLY A 1 228 ? 2.213 -7.919 -14.299 1.00 80.06 228 GLY A O 1
ATOM 1922 N N . VAL A 1 229 ? 4.286 -8.717 -14.641 1.00 85.06 229 VAL A N 1
ATOM 1923 C CA . VAL A 1 229 ? 4.203 -8.840 -16.114 1.00 85.06 229 VAL A CA 1
ATOM 1924 C C . VAL A 1 229 ? 3.821 -10.248 -16.592 1.00 85.06 229 VAL A C 1
ATOM 1926 O O . VAL A 1 229 ? 3.727 -10.491 -17.795 1.00 85.06 229 VAL A O 1
ATOM 1929 N N . ARG A 1 230 ? 3.634 -11.194 -15.665 1.00 89.12 230 ARG A N 1
ATOM 1930 C CA . ARG A 1 230 ? 3.327 -12.598 -15.954 1.00 89.12 230 ARG A CA 1
ATOM 1931 C C . ARG A 1 230 ? 1.835 -12.864 -15.764 1.00 89.12 230 ARG A C 1
ATOM 1933 O O . ARG A 1 230 ? 1.314 -12.695 -14.664 1.00 89.12 230 ARG A O 1
ATOM 1940 N N . PHE A 1 231 ? 1.183 -13.341 -16.816 1.00 92.25 231 PHE A N 1
ATOM 1941 C CA . PHE A 1 231 ? -0.218 -13.751 -16.838 1.00 92.25 231 PHE A CA 1
ATOM 1942 C C . PHE A 1 231 ? -0.280 -15.277 -16.804 1.00 92.25 231 PHE A C 1
ATOM 1944 O O . PHE A 1 231 ? 0.366 -15.944 -17.615 1.00 92.25 231 PHE A O 1
ATOM 1951 N N . ILE A 1 232 ? -0.998 -15.832 -15.833 1.00 91.25 232 ILE A N 1
ATOM 1952 C CA . ILE A 1 232 ? -1.134 -17.270 -15.602 1.00 91.25 232 ILE A CA 1
ATOM 1953 C C . ILE A 1 232 ? -2.520 -17.689 -16.075 1.00 91.25 232 ILE A C 1
ATOM 1955 O O . ILE A 1 232 ? -3.521 -17.148 -15.607 1.00 91.25 232 ILE A O 1
ATOM 1959 N N . PHE A 1 233 ? -2.548 -18.659 -16.983 1.00 93.19 233 PHE A N 1
ATOM 1960 C CA . PHE A 1 233 ? -3.756 -19.162 -17.619 1.00 93.19 233 PHE A CA 1
ATOM 1961 C C . PHE A 1 233 ? -3.982 -20.627 -17.279 1.00 93.19 233 PHE A C 1
ATOM 1963 O O . PHE A 1 233 ? -3.023 -21.378 -17.086 1.00 93.19 233 PHE A O 1
ATOM 1970 N N . GLU A 1 234 ? -5.241 -21.029 -17.295 1.00 92.06 234 GLU A N 1
ATOM 1971 C CA . GLU A 1 234 ? -5.695 -22.410 -17.222 1.00 92.06 234 GLU A CA 1
ATOM 1972 C C . GLU A 1 234 ? -6.367 -22.805 -18.538 1.00 92.06 234 GLU A C 1
ATOM 1974 O O . GLU A 1 234 ? -7.040 -21.997 -19.180 1.00 92.06 234 GLU A O 1
ATOM 1979 N N . LYS A 1 235 ? -6.148 -24.050 -18.973 1.00 91.69 235 LYS A N 1
ATOM 1980 C CA . LYS A 1 235 ? -6.835 -24.594 -20.148 1.00 91.69 235 LYS A CA 1
ATOM 1981 C C . LYS A 1 235 ? -8.233 -25.069 -19.756 1.00 91.69 235 LYS A C 1
ATOM 1983 O O . LYS A 1 235 ? -8.358 -25.920 -18.884 1.00 91.69 235 LYS A O 1
ATOM 1988 N N . GLY A 1 236 ? -9.245 -24.583 -20.459 1.00 88.62 236 GLY A N 1
ATOM 1989 C CA . GLY A 1 236 ? -10.637 -24.993 -20.327 1.00 88.62 236 GLY A CA 1
ATOM 1990 C C . GLY A 1 236 ? -11.365 -24.950 -21.669 1.00 88.62 236 GLY A C 1
ATOM 1991 O O . GLY A 1 236 ? -10.742 -24.853 -22.727 1.00 88.62 236 GLY A O 1
ATOM 1992 N N . ALA A 1 237 ? -12.694 -25.031 -21.630 1.00 88.31 237 ALA A N 1
ATOM 1993 C CA . ALA A 1 237 ? -13.517 -24.858 -22.823 1.00 88.31 237 ALA A CA 1
ATOM 1994 C C . ALA A 1 237 ? -13.480 -23.392 -23.300 1.00 88.31 237 ALA A C 1
ATOM 1996 O O . ALA A 1 237 ? -13.433 -22.498 -22.451 1.00 88.31 237 ALA A O 1
ATOM 1997 N N . PRO A 1 238 ? -13.497 -23.126 -24.618 1.00 91.00 238 PRO A N 1
ATOM 1998 C CA . PRO A 1 238 ? -13.741 -21.793 -25.169 1.00 91.00 238 PRO A CA 1
ATOM 1999 C C . PRO A 1 238 ? -14.919 -21.092 -24.489 1.00 91.00 238 PRO A C 1
ATOM 2001 O O . PRO A 1 238 ? -15.968 -21.706 -24.298 1.00 91.00 238 PRO A O 1
ATOM 2004 N N . LYS A 1 239 ? -14.743 -19.823 -24.109 1.00 89.94 239 LYS A N 1
ATOM 2005 C CA . LYS A 1 239 ? -15.812 -19.021 -23.503 1.00 89.94 239 LYS A CA 1
ATOM 2006 C C . LYS A 1 239 ? -15.699 -17.558 -23.907 1.00 89.94 239 LYS A C 1
ATOM 2008 O O . LYS A 1 239 ? -14.603 -16.998 -23.896 1.00 89.94 239 LYS A O 1
ATOM 2013 N N . HIS A 1 240 ? -16.837 -16.923 -24.163 1.00 90.62 240 HIS A N 1
ATOM 2014 C CA . HIS A 1 240 ? -16.924 -15.475 -24.294 1.00 90.62 240 HIS A CA 1
ATOM 2015 C C . HIS A 1 240 ? -16.777 -14.833 -22.909 1.00 90.62 240 HIS A C 1
ATOM 2017 O O . HIS A 1 240 ? -17.563 -15.059 -21.988 1.00 90.62 240 HIS A O 1
ATOM 2023 N N . THR A 1 241 ? -15.691 -14.086 -22.720 1.00 91.25 241 THR A N 1
ATOM 2024 C CA . THR A 1 241 ? -15.396 -13.392 -21.463 1.00 91.25 241 THR A CA 1
ATOM 2025 C C . THR A 1 241 ? -14.881 -12.012 -21.790 1.00 91.25 241 THR A C 1
ATOM 2027 O O . THR A 1 241 ? -13.849 -11.902 -22.435 1.00 91.25 241 THR A O 1
ATOM 2030 N N . ALA A 1 242 ? -15.599 -10.979 -21.357 1.00 91.69 242 ALA A N 1
ATOM 2031 C CA . ALA A 1 242 ? -15.169 -9.599 -21.481 1.00 91.69 242 ALA A CA 1
ATOM 2032 C C . ALA A 1 242 ? -14.157 -9.291 -20.381 1.00 91.69 242 ALA A C 1
ATOM 2034 O O . ALA A 1 242 ? -14.381 -9.634 -19.215 1.00 91.69 242 ALA A O 1
ATOM 2035 N N . TYR A 1 243 ? -13.073 -8.617 -20.747 1.00 91.62 243 TYR A N 1
ATOM 2036 C CA . TYR A 1 243 ? -12.080 -8.129 -19.799 1.00 91.62 243 TYR A CA 1
ATOM 2037 C C . TYR A 1 243 ? -12.109 -6.607 -19.762 1.00 91.62 243 TYR A C 1
ATOM 2039 O O . TYR A 1 243 ? -12.259 -5.957 -20.790 1.00 91.62 243 TYR A O 1
ATOM 2047 N N . SER A 1 244 ? -11.947 -6.036 -18.571 1.00 89.31 244 SER A N 1
ATOM 2048 C CA . SER A 1 244 ? -11.835 -4.590 -18.396 1.00 89.31 244 SER A CA 1
ATOM 2049 C C . SER A 1 244 ? -10.708 -4.262 -17.431 1.00 89.31 244 SER A C 1
ATOM 2051 O O . SER A 1 244 ? -10.698 -4.704 -16.281 1.00 89.31 244 SER A O 1
ATOM 2053 N N . ILE A 1 245 ? -9.765 -3.453 -17.896 1.00 87.88 245 ILE A N 1
ATOM 2054 C CA . ILE A 1 245 ? -8.655 -2.922 -17.119 1.00 87.88 245 ILE A CA 1
ATOM 2055 C C . ILE A 1 245 ? -9.038 -1.517 -16.685 1.00 87.88 245 ILE A C 1
ATOM 2057 O O . ILE A 1 245 ? -9.232 -0.622 -17.508 1.00 87.88 245 ILE A O 1
ATOM 2061 N N . ASP A 1 246 ? -9.142 -1.325 -15.375 1.00 84.62 246 ASP A N 1
ATOM 2062 C CA . ASP A 1 246 ? -9.512 -0.038 -14.801 1.00 84.62 246 ASP A CA 1
ATOM 2063 C C . ASP A 1 246 ? -8.390 0.536 -13.938 1.00 84.62 246 ASP A C 1
ATOM 2065 O O . ASP A 1 246 ? -7.719 -0.171 -13.175 1.00 84.62 246 ASP A O 1
ATOM 2069 N N . PHE A 1 247 ? -8.202 1.848 -14.058 1.00 79.12 247 PHE A N 1
ATOM 2070 C CA . PHE A 1 247 ? -7.195 2.596 -13.325 1.00 79.12 247 PHE A CA 1
ATOM 2071 C C . PHE A 1 247 ? -7.858 3.567 -12.359 1.00 79.12 247 PHE A C 1
ATOM 2073 O O . PHE A 1 247 ? -8.497 4.548 -12.741 1.00 79.12 247 PHE A O 1
ATOM 2080 N N . GLN A 1 248 ? -7.626 3.328 -11.076 1.00 71.62 248 GLN A N 1
ATOM 2081 C CA . GLN A 1 248 ? -8.247 4.072 -9.997 1.00 71.62 248 GLN A CA 1
ATOM 2082 C C . GLN A 1 248 ? -7.181 4.730 -9.123 1.00 71.62 248 GLN A C 1
ATOM 2084 O O . GLN A 1 248 ? -6.344 4.071 -8.502 1.00 71.62 248 GLN A O 1
ATOM 2089 N N . TRP A 1 249 ? -7.243 6.059 -9.026 1.00 61.22 249 TRP A N 1
ATOM 2090 C CA . TRP A 1 249 ? -6.404 6.843 -8.111 1.00 61.22 249 TRP A CA 1
ATOM 2091 C C . TRP A 1 249 ? -6.749 6.559 -6.643 1.00 61.22 249 TRP A C 1
ATOM 2093 O O . TRP A 1 249 ? -5.888 6.603 -5.764 1.00 61.22 249 TRP A O 1
ATOM 2103 N N . LYS A 1 250 ? -8.027 6.269 -6.368 1.00 61.75 250 LYS A N 1
ATOM 2104 C CA . LYS A 1 250 ? -8.552 5.895 -5.053 1.00 61.75 250 LYS A CA 1
ATOM 2105 C C . LYS A 1 250 ? -9.680 4.889 -5.251 1.00 61.75 250 LYS A C 1
ATOM 2107 O O . LYS A 1 250 ? -10.735 5.257 -5.742 1.00 61.75 250 LYS A O 1
ATOM 2112 N N . THR A 1 251 ? -9.478 3.645 -4.832 1.00 61.53 251 THR A N 1
ATOM 2113 C CA . THR A 1 251 ? -10.585 2.686 -4.702 1.00 61.53 251 THR A CA 1
ATOM 2114 C C . THR A 1 251 ? -11.168 2.784 -3.302 1.00 61.53 251 THR A C 1
ATOM 2116 O O . THR A 1 251 ? -10.458 2.566 -2.305 1.00 61.53 251 THR A O 1
ATOM 2119 N N . SER A 1 252 ? -12.449 3.143 -3.223 1.00 63.78 252 SER A N 1
ATOM 2120 C CA . SER A 1 252 ? -13.251 2.839 -2.044 1.00 63.78 252 SER A CA 1
ATOM 2121 C C . SER A 1 252 ? -13.574 1.340 -2.037 1.00 63.78 252 SER A C 1
ATOM 2123 O O . SER A 1 252 ? -13.623 0.716 -3.096 1.00 63.78 252 SER A O 1
ATOM 2125 N N . PRO A 1 253 ? -13.781 0.743 -0.864 1.00 63.84 253 PRO A N 1
ATOM 2126 C CA . PRO A 1 253 ? -14.310 -0.615 -0.754 1.00 63.84 253 PRO A CA 1
ATOM 2127 C C . PRO A 1 253 ? -15.639 -0.799 -1.490 1.00 63.84 253 PRO A C 1
ATOM 2129 O O . PRO A 1 253 ? -15.795 -1.756 -2.241 1.00 63.84 253 PRO A O 1
ATOM 2132 N N . SER A 1 254 ? -16.528 0.194 -1.384 1.00 68.06 254 SER A N 1
ATOM 2133 C CA . SER A 1 254 ? -17.818 0.207 -2.080 1.00 68.06 254 SER A CA 1
ATOM 2134 C C . SER A 1 254 ? -17.694 0.047 -3.596 1.00 68.06 254 SER A C 1
ATOM 2136 O O . SER A 1 254 ? -18.551 -0.569 -4.216 1.00 68.06 254 SER A O 1
ATOM 2138 N N . TYR A 1 255 ? -16.612 0.537 -4.210 1.00 76.62 255 TYR A N 1
ATOM 2139 C CA . TYR A 1 255 ? -16.387 0.364 -5.644 1.00 76.62 255 TYR A CA 1
ATOM 2140 C C . TYR A 1 255 ? -16.232 -1.118 -6.027 1.00 76.62 255 TYR A C 1
ATOM 2142 O O . TYR A 1 255 ? -16.744 -1.522 -7.064 1.00 76.62 255 TYR A O 1
ATOM 2150 N N . ILE A 1 256 ? -15.566 -1.943 -5.212 1.00 77.06 256 ILE A N 1
ATOM 2151 C CA . ILE A 1 256 ? -15.362 -3.368 -5.529 1.00 77.06 256 ILE A CA 1
ATOM 2152 C C . ILE A 1 256 ? -16.684 -4.128 -5.404 1.00 77.06 256 ILE A C 1
ATOM 2154 O O . ILE A 1 256 ? -17.043 -4.882 -6.306 1.00 77.06 256 ILE A O 1
ATOM 2158 N N . GLU A 1 257 ? -17.420 -3.885 -4.319 1.00 77.12 257 GLU A N 1
ATOM 2159 C CA . GLU A 1 257 ? -18.705 -4.539 -4.048 1.00 77.12 257 GLU A CA 1
ATOM 2160 C C . GLU A 1 257 ? -19.739 -4.250 -5.138 1.00 77.12 257 GLU A C 1
ATOM 2162 O O . GLU A 1 257 ? -20.417 -5.166 -5.595 1.00 77.12 257 GLU A O 1
ATOM 2167 N N . ILE A 1 258 ? -19.818 -3.003 -5.618 1.00 82.19 258 ILE A N 1
ATOM 2168 C CA . ILE A 1 258 ? -20.741 -2.625 -6.698 1.00 82.19 258 ILE A CA 1
ATOM 2169 C C . ILE A 1 258 ? -20.489 -3.466 -7.956 1.00 82.19 258 ILE A C 1
ATOM 2171 O O . ILE A 1 258 ? -21.437 -3.981 -8.542 1.00 82.19 258 ILE A O 1
ATOM 2175 N N . HIS A 1 259 ? -19.230 -3.656 -8.357 1.00 85.56 259 HIS A N 1
ATOM 2176 C CA . HIS A 1 259 ? -18.908 -4.429 -9.560 1.00 85.56 259 HIS A CA 1
ATOM 2177 C C . HIS A 1 259 ? -19.124 -5.934 -9.359 1.00 85.56 259 HIS A C 1
ATOM 2179 O O . HIS A 1 259 ? -19.704 -6.575 -10.239 1.00 85.56 259 HIS A O 1
ATOM 2185 N N . LYS A 1 260 ? -18.753 -6.482 -8.189 1.00 84.50 260 LYS A N 1
ATOM 2186 C CA . LYS A 1 260 ? -19.050 -7.882 -7.834 1.00 84.50 260 LYS A CA 1
ATOM 2187 C C . LYS A 1 260 ? -20.559 -8.163 -7.884 1.00 84.50 260 LYS A C 1
ATOM 2189 O O . LYS A 1 260 ? -20.973 -9.151 -8.484 1.00 84.50 260 LYS A O 1
ATOM 2194 N N . ASN A 1 261 ? -21.388 -7.255 -7.364 1.00 83.81 261 ASN A N 1
ATOM 2195 C CA . ASN A 1 261 ? -22.851 -7.392 -7.367 1.00 83.81 261 ASN A CA 1
ATOM 2196 C C . ASN A 1 261 ? -23.470 -7.396 -8.776 1.00 83.81 261 ASN A C 1
ATOM 2198 O O . ASN A 1 261 ? -24.534 -7.973 -8.975 1.00 83.81 261 ASN A O 1
ATOM 2202 N N . VAL A 1 262 ? -22.807 -6.785 -9.762 1.00 85.00 262 VAL A N 1
ATOM 2203 C CA . VAL A 1 262 ? -23.244 -6.772 -11.173 1.00 85.00 262 VAL A CA 1
ATOM 2204 C C . VAL A 1 262 ? -22.640 -7.953 -11.964 1.00 85.00 262 VAL A C 1
ATOM 2206 O O . VAL A 1 262 ? -22.784 -8.048 -13.186 1.00 85.00 262 VAL A O 1
ATOM 2209 N N . GLY A 1 263 ? -21.984 -8.894 -11.278 1.00 85.88 263 GLY A N 1
ATOM 2210 C CA . GLY A 1 263 ? -21.448 -10.128 -11.854 1.00 85.88 263 GLY A CA 1
ATOM 2211 C C . GLY A 1 263 ? -20.057 -9.994 -12.474 1.00 85.88 263 GLY A C 1
ATOM 2212 O O . GLY A 1 263 ? -19.676 -10.844 -13.274 1.00 85.88 263 GLY A O 1
ATOM 2213 N N . TRP A 1 264 ? -19.304 -8.937 -12.152 1.00 89.75 264 TRP A N 1
ATOM 2214 C CA . TRP A 1 264 ? -17.891 -8.838 -12.524 1.00 89.75 264 TRP A CA 1
ATOM 2215 C C . TRP A 1 264 ? -17.003 -9.524 -11.485 1.00 89.75 264 TRP A C 1
ATOM 2217 O O . TRP A 1 264 ? -17.121 -9.269 -10.290 1.00 89.75 264 TRP A O 1
ATOM 2227 N N . SER A 1 265 ? -16.061 -10.337 -11.949 1.00 87.88 265 SER A N 1
ATOM 2228 C CA . SER A 1 265 ? -15.063 -11.005 -11.114 1.00 87.88 265 SER A CA 1
ATOM 2229 C C . SER A 1 265 ? -13.740 -10.241 -11.115 1.00 87.88 265 SER A C 1
ATOM 2231 O O . SER A 1 265 ? -13.235 -9.853 -12.174 1.00 87.88 265 SER A O 1
ATOM 2233 N N . LEU A 1 266 ? -13.152 -10.033 -9.935 1.00 86.31 266 LEU A N 1
ATOM 2234 C CA . LEU A 1 266 ? -11.882 -9.318 -9.781 1.00 86.31 266 LEU A CA 1
ATOM 2235 C C . LEU A 1 266 ? -10.699 -10.292 -9.863 1.00 86.31 266 LEU A C 1
ATOM 2237 O O . LEU A 1 266 ? -10.382 -10.980 -8.892 1.00 86.31 266 LEU A O 1
ATOM 2241 N N . LE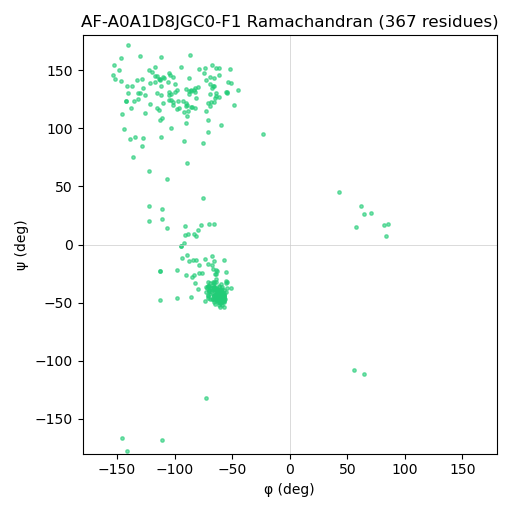U A 1 267 ? -9.990 -10.306 -10.995 1.00 85.00 267 LEU A N 1
ATOM 2242 C CA . LEU A 1 267 ? -8.869 -11.230 -11.237 1.00 85.00 267 LEU A CA 1
ATOM 2243 C C . LEU A 1 267 ? -7.509 -10.677 -10.800 1.00 85.00 267 LEU A C 1
ATOM 2245 O O . LEU A 1 267 ? -6.572 -11.425 -10.508 1.00 85.00 267 LEU A O 1
ATOM 2249 N N . TYR A 1 268 ? -7.365 -9.352 -10.780 1.00 83.00 268 TYR A N 1
ATOM 2250 C CA . TYR A 1 268 ? -6.137 -8.691 -10.352 1.00 83.00 268 TYR A CA 1
ATOM 2251 C C . TYR A 1 268 ? -6.432 -7.315 -9.777 1.00 83.00 268 TYR A C 1
ATOM 2253 O O . TYR A 1 268 ? -7.239 -6.572 -10.323 1.00 83.00 268 TYR A O 1
ATOM 2261 N N . ALA A 1 269 ? -5.699 -6.936 -8.733 1.00 78.75 269 ALA A N 1
ATOM 2262 C CA . ALA A 1 269 ? -5.555 -5.550 -8.320 1.00 78.75 269 ALA A CA 1
ATOM 2263 C C . ALA A 1 269 ? -4.113 -5.292 -7.880 1.00 78.75 269 ALA A C 1
ATOM 2265 O O . ALA A 1 269 ? -3.538 -6.025 -7.069 1.00 78.75 269 ALA A O 1
ATOM 2266 N N . SER A 1 270 ? -3.514 -4.227 -8.403 1.00 73.69 270 SER A N 1
ATOM 2267 C CA . SER A 1 270 ? -2.149 -3.848 -8.061 1.00 73.69 270 SER A CA 1
ATOM 2268 C C . SER A 1 270 ? -2.050 -3.423 -6.595 1.00 73.69 270 SER A C 1
ATOM 2270 O O . SER A 1 270 ? -2.909 -2.707 -6.079 1.00 73.69 270 SER A O 1
ATOM 2272 N N . SER A 1 271 ? -0.935 -3.758 -5.949 1.00 63.25 271 SER A N 1
ATOM 2273 C CA . SER A 1 271 ? -0.680 -3.406 -4.549 1.00 63.25 271 SER A CA 1
ATOM 2274 C C . SER A 1 271 ? -0.167 -1.973 -4.325 1.00 63.25 271 SER A C 1
ATOM 2276 O O . SER A 1 271 ? 0.312 -1.668 -3.229 1.00 63.25 271 SER A O 1
ATOM 2278 N N . GLN A 1 272 ? -0.145 -1.137 -5.367 1.00 61.25 272 GLN A N 1
ATOM 2279 C CA . GLN A 1 272 ? 0.345 0.241 -5.295 1.00 61.25 272 GLN A CA 1
ATOM 2280 C C . GLN A 1 272 ? -0.747 1.163 -4.743 1.00 61.25 272 GLN A C 1
ATOM 2282 O O . GLN A 1 272 ? -1.904 1.084 -5.142 1.00 61.25 272 GLN A O 1
ATOM 2287 N N . SER A 1 273 ? -0.384 2.041 -3.808 1.00 52.66 273 SER A N 1
ATOM 2288 C CA . SER A 1 273 ? -1.363 2.834 -3.055 1.00 52.66 273 SER A CA 1
ATOM 2289 C C . SER A 1 273 ? -1.929 4.048 -3.798 1.00 52.66 273 SER A C 1
ATOM 2291 O O . SER A 1 273 ? -2.928 4.600 -3.347 1.00 52.66 273 SER A O 1
ATOM 2293 N N . PHE A 1 274 ? -1.276 4.509 -4.869 1.00 54.00 274 PHE A N 1
ATOM 2294 C CA . PHE A 1 274 ? -1.623 5.756 -5.571 1.00 54.00 274 PHE A CA 1
ATOM 2295 C C . PHE A 1 274 ? -2.170 5.533 -6.984 1.00 54.00 274 PHE A C 1
ATOM 2297 O O . PHE A 1 274 ? -2.884 6.387 -7.501 1.00 54.00 274 PHE A O 1
ATOM 2304 N N . LEU A 1 275 ? -1.861 4.387 -7.587 1.00 66.44 275 LEU A N 1
ATOM 2305 C CA . LEU A 1 275 ? -2.377 3.979 -8.882 1.00 66.44 275 LEU A CA 1
ATOM 2306 C C . LEU A 1 275 ? -2.808 2.522 -8.780 1.00 66.44 275 LEU A C 1
ATOM 2308 O O . LEU A 1 275 ? -1.992 1.613 -8.935 1.00 66.44 275 LEU A O 1
ATOM 2312 N N . LYS A 1 276 ? -4.081 2.292 -8.463 1.00 74.38 276 LYS A N 1
ATOM 2313 C CA . LYS A 1 276 ? -4.618 0.937 -8.469 1.00 74.38 276 LYS A CA 1
ATOM 2314 C C . LYS A 1 276 ? -4.991 0.572 -9.895 1.00 74.38 276 LYS A C 1
ATOM 2316 O O . LYS A 1 276 ? -5.855 1.209 -10.479 1.00 74.38 276 LYS A O 1
ATOM 2321 N N . THR A 1 277 ? -4.337 -0.445 -10.432 1.00 79.19 277 THR A N 1
ATOM 2322 C CA . THR A 1 277 ? -4.764 -1.107 -11.666 1.00 79.19 277 THR A CA 1
ATOM 2323 C C . THR A 1 277 ? -5.545 -2.347 -11.274 1.00 79.19 277 THR A C 1
ATOM 2325 O O . THR A 1 277 ? -5.007 -3.169 -10.529 1.00 79.19 277 THR A O 1
ATOM 2328 N N . ALA A 1 278 ? -6.782 -2.472 -11.735 1.00 85.88 278 ALA A N 1
ATOM 2329 C CA . ALA A 1 278 ? -7.613 -3.652 -11.542 1.00 85.88 278 ALA A CA 1
ATOM 2330 C C . ALA A 1 278 ? -7.906 -4.315 -12.890 1.00 85.88 278 ALA A C 1
ATOM 2332 O O . ALA A 1 278 ? -8.042 -3.620 -13.892 1.00 85.88 278 ALA A O 1
ATOM 2333 N N . ILE A 1 279 ? -7.986 -5.645 -12.909 1.00 88.94 279 ILE A N 1
ATOM 2334 C CA . ILE A 1 279 ? -8.463 -6.412 -14.063 1.00 88.94 279 ILE A CA 1
ATOM 2335 C C . ILE A 1 279 ? -9.741 -7.115 -13.633 1.00 88.94 279 ILE A C 1
ATOM 2337 O O . ILE A 1 279 ? -9.721 -7.953 -12.726 1.00 88.94 279 ILE A O 1
ATOM 2341 N N . TRP A 1 280 ? -10.823 -6.757 -14.306 1.00 90.38 280 TRP A N 1
ATOM 2342 C CA . TRP A 1 280 ? -12.147 -7.325 -14.142 1.00 90.38 280 TRP A CA 1
ATOM 2343 C C . TRP A 1 280 ? -12.458 -8.259 -15.304 1.00 90.38 280 TRP A C 1
ATOM 2345 O O . TRP A 1 280 ? -12.034 -8.006 -16.433 1.00 90.38 280 TRP A O 1
ATOM 2355 N N . ALA A 1 281 ? -13.203 -9.323 -15.028 1.00 90.94 281 ALA A N 1
ATOM 2356 C CA . ALA A 1 281 ? -13.698 -10.244 -16.038 1.00 90.94 281 ALA A CA 1
ATOM 2357 C C . ALA A 1 281 ? -15.186 -10.521 -15.834 1.00 90.94 281 ALA A C 1
ATOM 2359 O O . ALA A 1 281 ? -15.640 -10.659 -14.700 1.00 90.94 281 ALA A O 1
ATOM 2360 N N . LYS A 1 282 ? -15.939 -10.624 -16.927 1.00 91.50 282 LYS A N 1
ATOM 2361 C CA . LYS A 1 282 ? -17.337 -11.054 -16.903 1.00 91.50 282 LYS A CA 1
ATOM 2362 C C . LYS A 1 282 ? -17.621 -11.918 -18.118 1.00 91.50 282 LYS A C 1
ATOM 2364 O O . LYS A 1 282 ? -17.388 -11.505 -19.252 1.00 91.50 282 LYS A O 1
ATOM 2369 N N . SER A 1 283 ? -18.089 -13.135 -17.877 1.00 89.88 283 SER A N 1
ATOM 2370 C CA . SER A 1 283 ? -18.530 -14.009 -18.958 1.00 89.88 283 SER A CA 1
ATOM 2371 C C . SER A 1 283 ? -19.919 -13.627 -19.448 1.00 89.88 283 SER A C 1
ATOM 2373 O O . SER A 1 283 ? -20.716 -13.108 -18.670 1.00 89.88 283 SER A O 1
ATOM 2375 N N . PHE A 1 284 ? -20.176 -13.895 -20.721 1.00 90.38 284 PHE A N 1
ATOM 2376 C CA . PHE A 1 284 ? -21.445 -13.631 -21.394 1.00 90.38 284 PHE A CA 1
ATOM 2377 C C . PHE A 1 284 ? -21.691 -14.715 -22.449 1.00 90.38 284 PHE A C 1
ATOM 2379 O O . PHE A 1 284 ? -20.748 -15.417 -22.825 1.00 90.38 284 PHE A O 1
ATOM 2386 N N . GLU A 1 285 ? -22.936 -14.874 -22.880 1.00 87.06 285 GLU A N 1
ATOM 2387 C CA . GLU A 1 285 ? -23.307 -15.815 -23.947 1.00 87.06 285 GLU A CA 1
ATOM 2388 C C . GLU A 1 285 ? -23.161 -15.173 -25.340 1.00 87.06 285 GLU A C 1
ATOM 2390 O O . GLU A 1 285 ? -23.034 -13.956 -25.467 1.00 87.06 285 GLU A O 1
ATOM 2395 N N . GLU A 1 286 ? -23.126 -15.977 -26.407 1.00 79.44 286 GLU A N 1
ATOM 2396 C CA . GLU A 1 286 ? -22.869 -15.491 -27.780 1.00 79.44 286 GLU A CA 1
ATOM 2397 C C . GLU A 1 286 ? -23.982 -14.562 -28.311 1.00 79.44 286 GLU A C 1
ATOM 2399 O O . GLU A 1 286 ? -23.731 -13.697 -29.151 1.00 79.44 286 GLU A O 1
ATOM 2404 N N . ASP A 1 287 ? -25.200 -14.706 -27.787 1.00 79.25 287 ASP A N 1
ATOM 2405 C CA . ASP A 1 287 ? -26.383 -13.896 -28.085 1.00 79.25 287 ASP A CA 1
ATOM 2406 C C . ASP A 1 287 ? -26.534 -12.657 -27.181 1.00 79.25 287 ASP A C 1
ATOM 2408 O O . ASP A 1 287 ? -27.361 -11.781 -27.456 1.00 79.25 287 ASP A O 1
ATOM 2412 N N . GLU A 1 288 ? -25.716 -12.532 -26.134 1.00 84.88 288 GLU A N 1
ATOM 2413 C CA . GLU A 1 288 ? -25.720 -11.383 -25.235 1.00 84.88 288 GLU A CA 1
ATOM 2414 C C . GLU A 1 288 ? -24.812 -10.251 -25.740 1.00 84.88 288 GLU A C 1
ATOM 2416 O O . GLU A 1 288 ? -23.708 -10.446 -26.255 1.00 84.88 288 GLU A O 1
ATOM 2421 N N . THR A 1 289 ? -25.239 -9.003 -25.528 1.00 82.62 289 THR A N 1
ATOM 2422 C CA . THR A 1 289 ? -24.375 -7.846 -25.785 1.00 82.62 289 THR A CA 1
ATOM 2423 C C . THR A 1 289 ? -23.169 -7.867 -24.851 1.00 82.62 289 THR A C 1
ATOM 2425 O O . THR A 1 289 ? -23.335 -7.953 -23.632 1.00 82.62 289 THR A O 1
ATOM 2428 N N . LYS A 1 290 ? -21.963 -7.703 -25.411 1.00 86.25 290 LYS A N 1
ATOM 2429 C CA . LYS A 1 290 ? -20.705 -7.662 -24.652 1.00 86.25 290 LYS A CA 1
ATOM 2430 C C . LYS A 1 290 ? -20.817 -6.710 -23.445 1.00 86.25 290 LYS A C 1
ATOM 2432 O O . LYS A 1 290 ? -21.025 -5.509 -23.646 1.00 86.25 290 LYS A O 1
ATOM 2437 N N . PRO A 1 291 ? -20.628 -7.198 -22.205 1.00 86.25 291 PRO A N 1
ATOM 2438 C CA . PRO A 1 291 ? -20.754 -6.367 -21.020 1.00 86.25 291 PRO A CA 1
ATOM 2439 C C . PRO A 1 291 ? -19.616 -5.345 -20.949 1.00 86.25 291 PRO A C 1
ATOM 2441 O O . PRO A 1 291 ? -18.449 -5.664 -21.185 1.00 86.25 291 PRO A O 1
ATOM 2444 N N . GLN A 1 292 ? -19.959 -4.112 -20.581 1.00 83.19 292 GLN A N 1
ATOM 2445 C CA . GLN A 1 292 ? -19.009 -3.022 -20.362 1.00 83.19 292 GLN A CA 1
ATOM 2446 C C . GLN A 1 292 ? -18.960 -2.666 -18.875 1.00 83.19 292 GLN A C 1
ATOM 2448 O O . GLN A 1 292 ? -19.991 -2.625 -18.204 1.00 83.19 292 GLN A O 1
ATOM 2453 N N . LEU A 1 293 ? -17.749 -2.469 -18.346 1.00 81.19 293 LEU A N 1
ATOM 2454 C CA . LEU A 1 293 ? -17.550 -2.100 -16.940 1.00 81.19 293 LEU A CA 1
ATOM 2455 C C . LEU A 1 293 ? -17.966 -0.644 -16.690 1.00 81.19 293 LEU A C 1
ATOM 2457 O O . LEU A 1 293 ? -18.525 -0.331 -15.645 1.00 81.19 293 LEU A O 1
ATOM 2461 N N . ASP A 1 294 ? -17.705 0.232 -17.662 1.00 73.25 294 ASP A N 1
ATOM 2462 C CA . ASP A 1 294 ? -18.087 1.641 -17.641 1.00 73.25 294 ASP A CA 1
ATOM 2463 C C . ASP A 1 294 ? -18.796 1.981 -18.956 1.00 73.25 294 ASP A C 1
ATOM 2465 O O . ASP A 1 294 ? -18.289 1.647 -20.028 1.00 73.25 294 ASP A O 1
ATOM 2469 N N . TYR A 1 295 ? -19.959 2.623 -18.861 1.00 67.25 295 TYR A N 1
ATOM 2470 C CA . TYR A 1 295 ? -20.738 3.077 -20.016 1.00 67.25 295 TYR A CA 1
ATOM 2471 C C . TYR A 1 295 ? -20.307 4.485 -20.477 1.00 67.25 295 TYR A C 1
ATOM 2473 O O . TYR A 1 295 ? -20.636 4.891 -21.590 1.00 67.25 295 TYR A O 1
ATOM 2481 N N . ASP A 1 296 ? -19.543 5.222 -19.656 1.00 77.19 296 ASP A N 1
ATOM 2482 C CA . ASP A 1 296 ? -18.946 6.515 -20.010 1.00 77.19 296 ASP A CA 1
ATOM 2483 C C . ASP A 1 296 ? -17.531 6.332 -20.590 1.00 77.19 296 ASP A C 1
ATOM 2485 O O . ASP A 1 296 ? -16.506 6.348 -19.892 1.00 77.19 296 ASP A O 1
ATOM 2489 N N . MET A 1 297 ? -17.471 6.159 -21.910 1.00 72.69 297 MET A N 1
ATOM 2490 C CA . MET A 1 297 ? -16.214 5.971 -22.638 1.00 72.69 297 MET A CA 1
ATOM 2491 C C . MET A 1 297 ? -15.305 7.211 -22.591 1.00 72.69 297 MET A C 1
ATOM 2493 O O . MET A 1 297 ? -14.078 7.068 -22.529 1.00 72.69 297 MET A O 1
ATOM 2497 N N . ASP A 1 298 ? -15.878 8.417 -22.559 1.00 74.50 298 ASP A N 1
ATOM 2498 C CA . ASP A 1 298 ? -15.120 9.671 -22.498 1.00 74.50 298 ASP A CA 1
ATOM 2499 C C . ASP A 1 298 ? -14.472 9.851 -21.122 1.00 74.50 298 ASP A C 1
ATOM 2501 O O . ASP A 1 298 ? -13.273 10.152 -21.012 1.00 74.50 298 ASP A O 1
ATOM 2505 N N . GLY A 1 299 ? -15.228 9.575 -20.057 1.00 75.38 299 GLY A N 1
ATOM 2506 C CA . GLY A 1 299 ? -14.725 9.536 -18.689 1.00 75.38 299 GLY A CA 1
ATOM 2507 C C . GLY A 1 299 ? -13.600 8.517 -18.515 1.00 75.38 299 GLY A C 1
ATOM 2508 O O . GLY A 1 299 ? -12.551 8.841 -17.940 1.00 75.38 299 GLY A O 1
ATOM 2509 N N . ARG A 1 300 ? -13.760 7.306 -19.065 1.00 75.56 300 ARG A N 1
ATOM 2510 C CA . ARG A 1 300 ? -12.723 6.261 -19.048 1.00 75.56 300 ARG A CA 1
ATOM 2511 C C . ARG A 1 300 ? -11.452 6.714 -19.763 1.00 75.56 300 ARG A C 1
ATOM 2513 O O . ARG A 1 300 ? -10.360 6.623 -19.193 1.00 75.56 300 ARG A O 1
ATOM 2520 N N . ARG A 1 301 ? -11.573 7.279 -20.966 1.00 76.38 301 ARG A N 1
ATOM 2521 C CA . ARG A 1 301 ? -10.426 7.780 -21.736 1.00 76.38 301 ARG A CA 1
ATOM 2522 C C . ARG A 1 301 ? -9.690 8.900 -21.002 1.00 76.38 301 ARG A C 1
ATOM 2524 O O . ARG A 1 301 ? -8.459 8.891 -20.934 1.00 76.38 301 ARG A O 1
ATOM 2531 N N . ALA A 1 302 ? -10.418 9.826 -20.379 1.00 77.00 302 ALA A N 1
ATOM 2532 C CA . ALA A 1 302 ? -9.825 10.896 -19.582 1.00 77.00 302 ALA A CA 1
ATOM 2533 C C . ALA A 1 302 ? -9.065 10.365 -18.350 1.00 77.00 302 ALA A C 1
ATOM 2535 O O . ALA A 1 302 ? -7.984 10.872 -18.027 1.00 77.00 302 ALA A O 1
ATOM 2536 N N . ARG A 1 303 ? -9.588 9.336 -17.664 1.00 76.69 303 ARG A N 1
ATOM 2537 C CA . ARG A 1 303 ? -8.892 8.679 -16.540 1.00 76.69 303 ARG A CA 1
ATOM 2538 C C . ARG A 1 303 ? -7.630 7.956 -17.007 1.00 76.69 303 ARG A C 1
ATOM 2540 O O . ARG A 1 303 ? -6.566 8.196 -16.432 1.00 76.69 303 ARG A O 1
ATOM 2547 N N . ASN A 1 304 ? -7.719 7.172 -18.082 1.00 76.50 304 ASN A N 1
ATOM 2548 C CA . ASN A 1 304 ? -6.575 6.477 -18.679 1.00 76.50 304 ASN A CA 1
ATOM 2549 C C . ASN A 1 304 ? -5.483 7.473 -19.091 1.00 76.50 304 ASN A C 1
ATOM 2551 O O . ASN A 1 304 ? -4.317 7.294 -18.745 1.00 76.50 304 ASN A O 1
ATOM 2555 N N . LYS A 1 305 ? -5.851 8.598 -19.717 1.00 77.81 305 LYS A N 1
ATOM 2556 C CA . LYS A 1 305 ? -4.906 9.664 -20.081 1.00 77.81 305 LYS A CA 1
ATOM 2557 C C . LYS A 1 305 ? -4.158 10.229 -18.874 1.00 77.81 305 LYS A C 1
ATOM 2559 O O . LYS A 1 305 ? -2.940 10.375 -18.927 1.00 77.81 305 LYS A O 1
ATOM 2564 N N . LYS A 1 306 ? -4.846 10.507 -17.760 1.00 77.62 306 LYS A N 1
ATOM 2565 C CA . LYS A 1 306 ? -4.198 10.988 -16.522 1.00 77.62 306 LYS A CA 1
ATOM 2566 C C . LYS A 1 306 ? -3.185 9.982 -15.976 1.00 77.62 306 LYS A C 1
ATOM 2568 O O . LYS A 1 306 ? -2.122 10.375 -15.503 1.00 77.62 306 LYS A O 1
ATOM 2573 N N . VAL A 1 307 ? -3.516 8.697 -16.046 1.00 76.38 307 VAL A N 1
ATOM 2574 C CA . VAL A 1 307 ? -2.654 7.599 -15.592 1.00 76.38 307 VAL A CA 1
ATOM 2575 C C . VAL A 1 307 ? -1.405 7.499 -16.461 1.00 76.38 307 VAL A C 1
ATOM 2577 O O . VAL A 1 307 ? -0.296 7.443 -15.934 1.00 76.38 307 VAL A O 1
ATOM 2580 N N . LEU A 1 308 ? -1.575 7.547 -17.780 1.00 77.50 308 LEU A N 1
ATOM 2581 C CA . LEU A 1 308 ? -0.477 7.525 -18.743 1.00 77.50 308 LEU A CA 1
ATOM 2582 C C . LEU A 1 308 ? 0.442 8.729 -18.581 1.00 77.50 308 LEU A C 1
ATOM 2584 O O . LEU A 1 308 ? 1.655 8.561 -18.583 1.00 77.50 308 LEU A O 1
ATOM 2588 N N . ILE A 1 309 ? -0.117 9.925 -18.377 1.00 79.50 309 ILE A N 1
ATOM 2589 C CA . ILE A 1 309 ? 0.671 11.129 -18.090 1.00 79.50 309 ILE A CA 1
ATOM 2590 C C . ILE A 1 309 ? 1.481 10.925 -16.809 1.00 79.50 309 ILE A C 1
ATOM 2592 O O . ILE A 1 309 ? 2.687 11.137 -16.824 1.00 79.50 309 ILE A O 1
ATOM 2596 N N . ALA A 1 310 ? 0.861 10.449 -15.725 1.00 78.44 310 ALA A N 1
ATOM 2597 C CA . ALA A 1 310 ? 1.563 10.205 -14.466 1.00 78.44 310 ALA A CA 1
ATOM 2598 C C . ALA A 1 310 ? 2.693 9.166 -14.613 1.00 78.44 310 ALA A C 1
ATOM 2600 O O . ALA A 1 310 ? 3.802 9.377 -14.116 1.00 78.44 310 ALA A O 1
ATOM 2601 N N . GLN A 1 311 ? 2.444 8.067 -15.335 1.00 75.50 311 GLN A N 1
ATOM 2602 C CA . GLN A 1 311 ? 3.468 7.066 -15.648 1.00 75.50 311 GLN A CA 1
ATOM 2603 C C . GLN A 1 311 ? 4.581 7.666 -16.519 1.00 75.50 311 GLN A C 1
ATOM 2605 O O . GLN A 1 311 ? 5.759 7.518 -16.195 1.00 75.50 311 GLN A O 1
ATOM 2610 N N . GLY A 1 312 ? 4.228 8.406 -17.570 1.00 81.81 312 GLY A N 1
ATOM 2611 C CA . GLY A 1 312 ? 5.162 9.106 -18.450 1.00 81.81 312 GLY A CA 1
ATOM 2612 C C . GLY A 1 312 ? 6.055 10.083 -17.689 1.00 81.81 312 GLY A C 1
ATOM 2613 O O . GLY A 1 312 ? 7.272 10.040 -17.843 1.00 81.81 312 GLY A O 1
ATOM 2614 N N . SER A 1 313 ? 5.490 10.888 -16.786 1.00 80.44 313 SER A N 1
ATOM 2615 C CA . SER A 1 313 ? 6.254 11.785 -15.912 1.00 80.44 313 SER A CA 1
ATOM 2616 C C . SER A 1 313 ? 7.240 11.024 -15.025 1.00 80.44 313 SER A C 1
ATOM 2618 O O . SER A 1 313 ? 8.378 11.460 -14.863 1.00 80.44 313 SER A O 1
ATOM 2620 N N . SER A 1 314 ? 6.845 9.864 -14.487 1.00 77.25 314 SER A N 1
ATOM 2621 C CA . SER A 1 314 ? 7.751 9.036 -13.682 1.00 77.25 314 SER A CA 1
ATOM 2622 C C . SER A 1 314 ? 8.915 8.462 -14.504 1.00 77.25 314 SER A C 1
ATOM 2624 O O . SER A 1 314 ? 10.057 8.470 -14.043 1.00 77.25 314 SER A O 1
ATOM 2626 N N . HIS A 1 315 ? 8.655 8.032 -15.744 1.00 81.94 315 HIS A N 1
ATOM 2627 C CA . HIS A 1 315 ? 9.692 7.563 -16.666 1.00 81.94 315 HIS A CA 1
ATOM 2628 C C . HIS A 1 315 ? 10.617 8.693 -17.119 1.00 81.94 315 HIS A C 1
ATOM 2630 O O . HIS A 1 315 ? 11.823 8.480 -17.217 1.00 81.94 315 HIS A O 1
ATOM 2636 N N . LEU A 1 316 ? 10.078 9.895 -17.337 1.00 86.94 316 LEU A N 1
ATOM 2637 C CA . LEU A 1 316 ? 10.862 11.076 -17.689 1.00 86.94 316 LEU A CA 1
ATOM 2638 C C . LEU A 1 316 ? 11.823 11.451 -16.560 1.00 86.94 316 LEU A C 1
ATOM 2640 O O . LEU A 1 316 ? 13.008 11.650 -16.806 1.00 86.94 316 LEU A O 1
ATOM 2644 N N . LEU A 1 317 ? 11.339 11.480 -15.318 1.00 85.38 317 LEU A N 1
ATOM 2645 C CA . LEU A 1 317 ? 12.181 11.746 -14.155 1.00 85.38 317 LEU A CA 1
ATOM 2646 C C . LEU A 1 317 ? 13.307 10.709 -14.022 1.00 85.38 317 LEU A C 1
ATOM 2648 O O . LEU A 1 317 ? 14.460 11.070 -13.797 1.00 85.38 317 LEU A O 1
ATOM 2652 N N . LEU A 1 318 ? 12.993 9.424 -14.207 1.00 83.62 318 LEU A N 1
ATOM 2653 C CA . LEU A 1 318 ? 13.989 8.353 -14.163 1.00 83.62 318 LEU A CA 1
ATOM 2654 C C . LEU A 1 318 ? 15.018 8.469 -15.300 1.00 83.62 318 LEU A C 1
ATOM 2656 O O . LEU A 1 318 ? 16.204 8.233 -15.074 1.00 83.62 318 LEU A O 1
ATOM 2660 N N . LEU A 1 319 ? 14.589 8.864 -16.502 1.00 88.94 319 LEU A N 1
ATOM 2661 C CA . LEU A 1 319 ? 15.484 9.146 -17.623 1.00 88.94 319 LEU A CA 1
ATOM 2662 C C . LEU A 1 319 ? 16.452 10.284 -17.277 1.00 88.94 319 LEU A C 1
ATOM 2664 O O . LEU A 1 319 ? 17.655 10.110 -17.444 1.00 88.94 319 LEU A O 1
ATOM 2668 N N . LEU A 1 320 ? 15.953 11.401 -16.737 1.00 88.06 320 LEU A N 1
ATOM 2669 C CA . LEU A 1 320 ? 16.789 12.531 -16.314 1.00 88.06 320 LEU A CA 1
ATOM 2670 C C . LEU A 1 320 ? 17.818 12.118 -15.256 1.00 88.06 320 LEU A C 1
ATOM 2672 O O . LEU A 1 320 ? 18.992 12.450 -15.393 1.00 88.06 320 LEU A O 1
ATOM 2676 N N . PHE A 1 321 ? 17.418 11.332 -14.251 1.00 85.56 321 PHE A N 1
ATOM 2677 C CA . PHE A 1 321 ? 18.359 10.787 -13.267 1.00 85.56 321 PHE A CA 1
ATOM 2678 C C . PHE A 1 321 ? 19.416 9.876 -13.896 1.00 85.56 321 PHE A C 1
ATOM 2680 O O . PHE A 1 321 ? 20.577 9.926 -13.503 1.00 85.56 321 PHE A O 1
ATOM 2687 N N . THR A 1 322 ? 19.033 9.061 -14.880 1.00 85.75 322 THR A N 1
ATOM 2688 C CA . THR A 1 322 ? 19.962 8.145 -15.558 1.00 85.75 322 THR A CA 1
ATOM 2689 C C . THR A 1 322 ? 20.9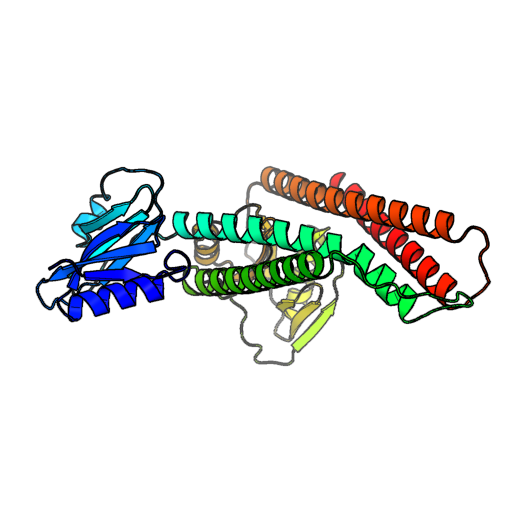60 8.913 -16.428 1.00 85.75 322 THR A C 1
ATOM 2691 O O . THR A 1 322 ? 22.146 8.599 -16.419 1.00 85.75 322 THR A O 1
ATOM 2694 N N . ILE A 1 323 ? 20.507 9.961 -17.124 1.00 88.56 323 ILE A N 1
ATOM 2695 C CA . ILE A 1 323 ? 21.371 10.878 -17.883 1.00 88.56 323 ILE A CA 1
ATOM 2696 C C . ILE A 1 323 ? 22.328 11.610 -16.940 1.00 88.56 323 ILE A C 1
ATOM 2698 O O . ILE A 1 323 ? 23.519 11.699 -17.219 1.00 88.56 323 ILE A O 1
ATOM 2702 N N . PHE A 1 324 ? 21.833 12.096 -15.802 1.00 85.75 324 PHE A N 1
ATOM 2703 C CA . PHE A 1 324 ? 22.668 12.754 -14.803 1.00 85.75 324 PHE A CA 1
ATOM 2704 C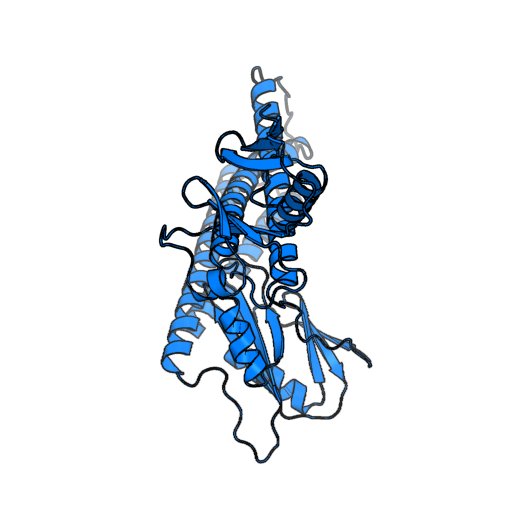 C . PHE A 1 324 ? 23.724 11.806 -14.215 1.00 85.75 324 PHE A C 1
ATOM 2706 O O . PHE A 1 324 ? 24.889 12.176 -14.098 1.00 85.75 324 PHE A O 1
ATOM 2713 N N . ALA A 1 325 ? 23.350 10.558 -13.920 1.00 81.31 325 ALA A N 1
ATOM 2714 C CA . ALA A 1 325 ? 24.289 9.525 -13.489 1.00 81.31 325 ALA A CA 1
ATOM 2715 C C . ALA A 1 325 ? 25.343 9.220 -14.566 1.00 81.31 325 ALA A C 1
ATOM 2717 O O . ALA A 1 325 ? 26.520 9.078 -14.243 1.00 81.31 325 ALA A O 1
ATOM 2718 N N . MET A 1 326 ? 24.943 9.172 -15.842 1.00 86.31 326 MET A N 1
ATOM 2719 C CA . MET A 1 326 ? 25.868 9.036 -16.970 1.00 86.31 326 MET A CA 1
ATOM 2720 C C . MET A 1 326 ? 26.847 10.211 -17.038 1.00 86.31 326 MET A C 1
ATOM 27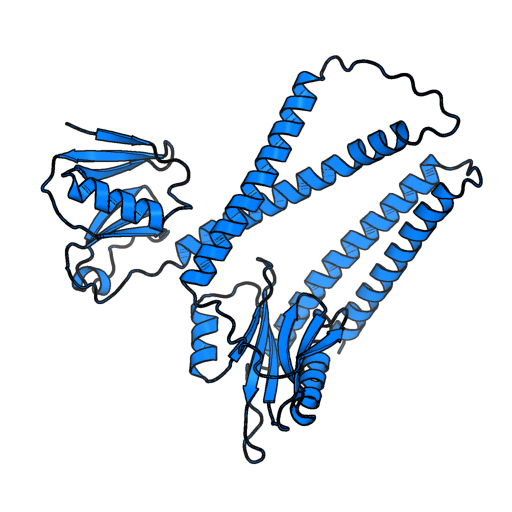22 O O . MET A 1 326 ? 28.039 9.992 -17.222 1.00 86.31 326 MET A O 1
ATOM 2726 N N . TRP A 1 327 ? 26.363 11.442 -16.860 1.00 86.00 327 TRP A N 1
ATOM 2727 C CA . TRP A 1 327 ? 27.201 12.640 -16.860 1.00 86.00 327 TRP A CA 1
ATOM 2728 C C . TRP A 1 327 ? 28.246 12.604 -15.737 1.00 86.00 327 TRP A C 1
ATOM 2730 O O . TRP A 1 327 ? 29.431 12.736 -16.028 1.00 86.00 327 TRP A O 1
ATOM 2740 N N . ILE A 1 328 ? 27.839 12.313 -14.493 1.00 80.50 328 ILE A N 1
ATOM 2741 C CA . ILE A 1 328 ? 28.771 12.137 -13.362 1.00 80.50 328 ILE A CA 1
ATOM 2742 C C . ILE A 1 328 ? 29.799 11.046 -13.668 1.00 80.50 328 ILE A C 1
ATOM 2744 O O . ILE A 1 328 ? 30.989 11.204 -13.392 1.00 80.50 328 ILE A O 1
ATOM 2748 N N . TYR A 1 329 ? 29.347 9.920 -14.224 1.00 81.75 329 TYR A N 1
ATOM 2749 C CA . TYR A 1 329 ? 30.223 8.800 -14.543 1.00 81.75 329 TYR A CA 1
ATOM 2750 C C . TYR A 1 329 ? 31.290 9.190 -15.576 1.00 81.75 329 TYR A C 1
ATOM 2752 O O . TYR A 1 329 ? 32.464 8.888 -15.381 1.00 81.75 329 TYR A O 1
ATOM 2760 N N . LEU A 1 330 ? 30.904 9.902 -16.638 1.00 83.19 330 LEU A N 1
ATOM 2761 C CA . LEU A 1 330 ? 31.828 10.364 -17.676 1.00 83.19 330 LEU A CA 1
ATOM 2762 C C . LEU A 1 330 ? 32.803 11.433 -17.163 1.00 83.19 330 LEU A C 1
ATOM 2764 O O . LEU A 1 330 ? 33.985 11.362 -17.487 1.00 83.19 330 LEU A O 1
ATOM 2768 N N . ASP A 1 331 ? 32.329 12.378 -16.348 1.00 79.19 331 ASP A N 1
ATOM 2769 C CA . ASP A 1 331 ? 33.150 13.445 -15.756 1.00 79.19 331 ASP A CA 1
ATOM 2770 C C . ASP A 1 331 ? 34.225 12.882 -14.809 1.00 79.19 331 ASP A C 1
ATOM 2772 O O . ASP A 1 331 ? 35.409 13.205 -14.910 1.00 79.19 331 ASP A O 1
ATOM 2776 N N . SER A 1 332 ? 33.834 11.928 -13.959 1.00 73.62 332 SER A N 1
ATOM 2777 C CA . SER A 1 332 ? 34.742 11.260 -13.015 1.00 73.62 332 SER A CA 1
ATOM 2778 C C . SER A 1 332 ? 35.745 10.299 -13.670 1.00 73.62 332 SER A C 1
ATOM 2780 O O . SER A 1 332 ? 36.736 9.939 -13.038 1.00 73.62 332 SER A O 1
ATOM 2782 N N . HIS A 1 333 ? 35.520 9.887 -14.924 1.00 73.00 333 HIS A N 1
ATOM 2783 C CA . HIS A 1 333 ? 36.343 8.897 -15.637 1.00 73.00 333 HIS A CA 1
ATOM 2784 C C . HIS A 1 333 ? 36.926 9.441 -16.953 1.00 73.00 333 HIS A C 1
ATOM 2786 O O . HIS A 1 333 ? 37.134 8.690 -17.911 1.00 73.00 333 HIS A O 1
ATOM 2792 N N . THR A 1 334 ? 37.244 10.739 -16.997 1.00 63.91 334 THR A N 1
ATOM 2793 C CA . THR A 1 334 ? 37.794 11.453 -18.170 1.00 63.91 334 THR A CA 1
ATOM 2794 C C . THR A 1 334 ? 39.100 10.871 -18.740 1.00 63.91 334 THR A C 1
ATOM 2796 O O . THR A 1 334 ? 39.448 11.171 -19.879 1.00 63.91 334 THR A O 1
ATOM 2799 N N . GLY A 1 335 ? 39.786 9.978 -18.017 1.00 61.12 335 GLY A N 1
ATOM 2800 C CA . GLY A 1 335 ? 40.990 9.256 -18.457 1.00 61.12 335 GLY A CA 1
ATOM 2801 C C . GLY A 1 335 ? 40.797 7.752 -18.687 1.00 61.12 335 GLY A C 1
ATOM 2802 O O . GLY A 1 335 ? 41.722 6.994 -18.416 1.00 61.12 335 GLY A O 1
ATOM 2803 N N . MET A 1 336 ? 39.594 7.324 -19.097 1.00 56.38 336 MET A N 1
ATOM 2804 C CA . MET A 1 336 ? 39.131 5.933 -19.263 1.00 56.38 336 MET A CA 1
ATOM 2805 C C . MET A 1 336 ? 40.255 4.895 -19.470 1.00 56.38 336 MET A C 1
ATOM 2807 O O . MET A 1 336 ? 40.679 4.618 -20.595 1.00 56.38 336 MET A O 1
ATOM 2811 N N . SER A 1 337 ? 40.702 4.243 -18.390 1.00 61.41 337 SER A N 1
ATOM 2812 C CA . SER A 1 337 ? 41.407 2.974 -18.556 1.00 61.41 337 SER A CA 1
ATOM 2813 C C . SER A 1 337 ? 40.397 1.970 -19.115 1.00 61.41 337 SER A C 1
ATOM 2815 O O . SER A 1 337 ? 39.236 1.920 -18.691 1.00 61.41 337 SER A O 1
ATOM 2817 N N . LEU A 1 338 ? 40.817 1.181 -20.107 1.00 56.81 338 LEU A N 1
ATOM 2818 C CA . LEU A 1 338 ? 39.981 0.241 -20.868 1.00 56.81 338 LEU A CA 1
ATOM 2819 C C . LEU A 1 338 ? 39.437 -0.938 -20.028 1.00 56.81 338 LEU A C 1
ATOM 2821 O O . LEU A 1 338 ? 39.023 -1.949 -20.608 1.00 56.81 338 LEU A O 1
ATOM 2825 N N . ALA A 1 339 ? 39.446 -0.830 -18.697 1.00 72.06 339 ALA A N 1
ATOM 2826 C CA . ALA A 1 339 ? 39.035 -1.853 -17.757 1.00 72.06 339 ALA A CA 1
ATOM 2827 C C . ALA A 1 339 ? 37.614 -2.344 -18.063 1.00 72.06 339 ALA A C 1
ATOM 2829 O O . ALA A 1 339 ? 36.670 -1.573 -18.253 1.00 72.06 339 ALA A O 1
ATOM 2830 N N . PHE A 1 340 ? 37.469 -3.665 -18.107 1.00 73.75 340 PHE A N 1
ATOM 2831 C CA . PHE A 1 340 ? 36.234 -4.352 -18.477 1.00 73.75 340 PHE A CA 1
ATOM 2832 C C . PHE A 1 340 ? 35.024 -3.912 -17.630 1.00 73.75 340 PHE A C 1
ATOM 2834 O O . PHE A 1 340 ? 33.931 -3.720 -18.162 1.00 73.75 340 PHE A O 1
ATOM 2841 N N . HIS A 1 341 ? 35.235 -3.668 -16.333 1.00 71.75 341 HIS A N 1
ATOM 2842 C CA . HIS A 1 341 ? 34.195 -3.218 -15.408 1.00 71.75 341 HIS A CA 1
ATOM 2843 C C . HIS A 1 341 ? 33.571 -1.869 -15.808 1.00 71.75 341 HIS A C 1
ATOM 2845 O O . HIS A 1 341 ? 32.348 -1.731 -15.795 1.00 71.75 341 HIS A O 1
ATOM 2851 N N . ASN A 1 342 ? 34.386 -0.912 -16.263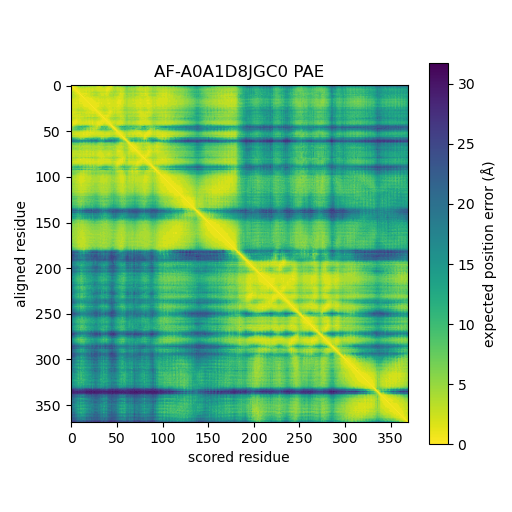 1.00 76.44 342 ASN A N 1
ATOM 2852 C CA . ASN A 1 342 ? 33.904 0.404 -16.687 1.00 76.44 342 ASN A CA 1
ATOM 2853 C C . ASN A 1 342 ? 33.002 0.314 -17.925 1.00 76.44 342 ASN A C 1
ATOM 2855 O O . ASN A 1 342 ? 31.959 0.964 -18.000 1.00 76.44 342 ASN A O 1
ATOM 2859 N N . ARG A 1 343 ? 33.340 -0.574 -18.872 1.00 79.81 343 ARG A N 1
ATOM 2860 C CA . ARG A 1 343 ? 32.496 -0.825 -20.053 1.00 79.81 343 ARG A CA 1
ATOM 2861 C C . ARG A 1 343 ? 31.167 -1.473 -19.687 1.00 79.81 343 ARG A C 1
ATOM 2863 O O . ARG A 1 343 ? 30.155 -1.140 -20.298 1.00 79.81 343 ARG A O 1
ATOM 2870 N N . LEU A 1 344 ? 31.156 -2.373 -18.703 1.00 81.19 344 LEU A N 1
ATOM 2871 C CA . LEU A 1 344 ? 29.919 -2.988 -18.221 1.00 81.19 344 LEU A CA 1
ATOM 2872 C C . LEU A 1 344 ? 28.995 -1.964 -17.557 1.00 81.19 344 LEU A C 1
ATOM 2874 O O . LEU A 1 344 ? 27.802 -1.956 -17.857 1.00 81.19 344 LEU A O 1
ATOM 2878 N N . ILE A 1 345 ? 29.531 -1.084 -16.704 1.00 81.88 345 ILE A N 1
ATOM 2879 C CA . ILE A 1 345 ? 28.740 -0.018 -16.071 1.00 81.88 345 ILE A CA 1
ATOM 2880 C C . ILE A 1 345 ? 28.171 0.922 -17.135 1.00 81.88 345 ILE A C 1
ATOM 2882 O O . ILE A 1 345 ? 26.957 1.131 -17.179 1.00 81.88 345 ILE A O 1
ATOM 2886 N N . LEU A 1 346 ? 29.022 1.442 -18.026 1.00 84.62 346 LEU A N 1
ATOM 2887 C CA . LEU A 1 346 ? 28.594 2.356 -19.084 1.00 84.62 346 LEU A CA 1
ATOM 2888 C C . LEU A 1 346 ? 27.557 1.702 -20.008 1.00 84.62 346 LEU A C 1
ATOM 2890 O O . LEU A 1 346 ? 26.524 2.302 -20.297 1.00 84.62 346 LEU A O 1
ATOM 2894 N N . GLY A 1 347 ? 27.787 0.451 -20.416 1.00 86.25 347 GLY A N 1
ATOM 2895 C CA . GLY A 1 347 ? 26.837 -0.326 -21.210 1.00 86.25 347 GLY A CA 1
ATOM 2896 C C . GLY A 1 347 ? 25.494 -0.507 -20.501 1.00 86.25 347 GLY A C 1
ATOM 2897 O O . GLY A 1 347 ? 24.446 -0.315 -21.115 1.00 86.25 347 GLY A O 1
ATOM 2898 N N . GLY A 1 348 ? 25.507 -0.793 -19.196 1.00 85.25 348 GLY A N 1
ATOM 2899 C CA . GLY A 1 348 ? 24.300 -0.887 -18.375 1.00 85.25 348 GLY A CA 1
ATOM 2900 C C . GLY A 1 348 ? 23.509 0.424 -18.318 1.00 85.25 348 GLY A C 1
ATOM 2901 O O . GLY A 1 348 ? 22.289 0.410 -18.493 1.00 85.25 348 GLY A O 1
ATOM 2902 N N . ILE A 1 349 ? 24.193 1.559 -18.140 1.00 87.38 349 ILE A N 1
ATOM 2903 C CA . ILE A 1 349 ? 23.576 2.896 -18.137 1.00 87.38 349 ILE A CA 1
ATOM 2904 C C . ILE A 1 349 ? 22.952 3.208 -19.504 1.00 87.38 349 ILE A C 1
ATOM 2906 O O . ILE A 1 349 ? 21.799 3.635 -19.572 1.00 87.38 349 ILE A O 1
ATOM 2910 N N . VAL A 1 350 ? 23.670 2.942 -20.598 1.00 91.12 350 VAL A N 1
ATOM 2911 C CA . VAL A 1 350 ? 23.176 3.166 -21.967 1.00 91.12 350 VAL A CA 1
ATOM 2912 C C . VAL A 1 350 ? 21.931 2.321 -22.249 1.00 91.12 350 VAL A C 1
ATOM 2914 O O . VAL A 1 350 ? 20.923 2.844 -22.726 1.00 91.12 350 VAL A O 1
ATOM 2917 N N . VAL A 1 351 ? 21.950 1.032 -21.896 1.00 91.00 351 VAL A N 1
ATOM 2918 C CA . VAL A 1 351 ? 20.778 0.151 -22.027 1.00 91.00 351 VAL A CA 1
ATOM 2919 C C . VAL A 1 351 ? 19.603 0.678 -21.199 1.00 91.00 351 VAL A C 1
ATOM 2921 O O . VAL A 1 351 ? 18.474 0.713 -21.693 1.00 91.00 351 VAL A O 1
ATOM 2924 N N . ALA A 1 352 ? 19.847 1.144 -19.970 1.00 86.62 352 ALA A N 1
ATOM 2925 C CA . ALA A 1 352 ? 18.807 1.732 -19.131 1.00 86.62 352 ALA A CA 1
ATOM 2926 C C . ALA A 1 352 ? 18.172 2.976 -19.781 1.00 86.62 352 ALA A C 1
ATOM 2928 O O . ALA A 1 352 ? 16.945 3.090 -19.780 1.00 86.62 352 ALA A O 1
ATOM 2929 N N . ILE A 1 353 ? 18.971 3.860 -20.393 1.00 90.56 353 ILE A N 1
ATOM 2930 C CA . ILE A 1 353 ? 18.485 5.035 -21.138 1.00 90.56 353 ILE A CA 1
ATOM 2931 C C . ILE A 1 353 ? 17.582 4.608 -22.300 1.00 90.56 353 ILE A C 1
ATOM 2933 O O . ILE A 1 353 ? 16.452 5.092 -22.398 1.00 90.56 353 ILE A O 1
ATOM 2937 N N . PHE A 1 354 ? 18.027 3.664 -23.137 1.00 92.31 354 PHE A N 1
ATOM 2938 C CA . PHE A 1 354 ? 17.221 3.169 -24.259 1.00 92.31 354 PHE A CA 1
ATOM 2939 C C . PHE A 1 354 ? 15.889 2.566 -23.799 1.00 92.31 354 PHE A C 1
ATOM 2941 O O . PHE A 1 354 ? 14.850 2.840 -24.401 1.00 92.31 354 PHE A O 1
ATOM 2948 N N . ILE A 1 355 ? 15.888 1.810 -22.695 1.00 87.12 355 ILE A N 1
ATOM 2949 C CA . ILE A 1 355 ? 14.659 1.264 -22.103 1.00 87.12 355 ILE A CA 1
ATOM 2950 C C . ILE A 1 355 ? 13.697 2.388 -21.690 1.00 87.12 355 ILE A C 1
ATOM 2952 O O . ILE A 1 355 ? 12.494 2.271 -21.938 1.00 87.12 355 ILE A O 1
ATOM 2956 N N . GLN A 1 356 ? 14.183 3.477 -21.080 1.00 87.00 356 GLN A N 1
ATOM 2957 C CA . GLN A 1 356 ? 13.307 4.591 -20.693 1.00 87.00 356 GLN A CA 1
ATOM 2958 C C . GLN A 1 356 ? 12.784 5.372 -21.902 1.00 87.00 356 GLN A C 1
ATOM 2960 O O . GLN A 1 356 ? 11.603 5.713 -21.924 1.00 87.00 356 GLN A O 1
ATOM 2965 N N . ILE A 1 357 ? 13.613 5.613 -22.924 1.00 89.56 357 ILE A N 1
ATOM 2966 C CA . ILE A 1 357 ? 13.184 6.272 -24.170 1.00 89.56 357 ILE A CA 1
ATOM 2967 C C . ILE A 1 357 ? 12.096 5.443 -24.862 1.00 89.56 357 ILE A C 1
ATOM 2969 O O . ILE A 1 357 ? 11.061 5.982 -25.256 1.00 89.56 357 ILE A O 1
ATOM 2973 N N . TYR A 1 358 ? 12.279 4.124 -24.954 1.00 87.88 358 TYR A N 1
ATOM 2974 C CA . TYR A 1 358 ? 11.269 3.219 -25.504 1.00 87.88 358 TYR A CA 1
ATOM 2975 C C . TYR A 1 358 ? 9.944 3.281 -24.722 1.00 87.88 358 TYR A C 1
ATOM 2977 O O . TYR A 1 358 ? 8.865 3.343 -25.310 1.00 87.88 358 TYR A O 1
ATOM 2985 N N . ARG A 1 359 ? 10.000 3.320 -23.385 1.00 82.75 359 ARG A N 1
ATOM 2986 C CA . ARG A 1 359 ? 8.796 3.463 -22.550 1.00 82.75 359 ARG A CA 1
ATOM 2987 C C . ARG A 1 359 ? 8.103 4.807 -22.763 1.00 82.75 359 ARG A C 1
ATOM 2989 O O . ARG A 1 359 ? 6.892 4.831 -22.951 1.00 82.75 359 ARG A O 1
ATOM 2996 N N . LEU A 1 360 ? 8.858 5.906 -22.781 1.00 85.00 360 LEU A N 1
ATOM 2997 C CA . LEU A 1 360 ? 8.326 7.255 -22.989 1.00 85.00 360 LEU A CA 1
ATOM 2998 C C . LEU A 1 360 ? 7.667 7.411 -24.355 1.00 85.00 360 LEU A C 1
ATOM 3000 O O . LEU A 1 360 ? 6.546 7.902 -24.434 1.00 85.00 360 LEU A O 1
ATOM 3004 N N . THR A 1 361 ? 8.336 6.965 -25.418 1.00 84.75 361 THR A N 1
ATOM 3005 C CA . THR A 1 361 ? 7.793 7.029 -26.782 1.00 84.75 361 THR A CA 1
ATOM 3006 C C . THR A 1 361 ? 6.476 6.268 -26.888 1.00 84.75 361 THR A C 1
ATOM 3008 O O . THR A 1 361 ? 5.507 6.818 -27.404 1.00 84.75 361 THR A O 1
ATOM 3011 N N . ARG A 1 362 ? 6.384 5.063 -26.313 1.00 78.69 362 ARG A N 1
ATOM 3012 C CA . ARG A 1 362 ? 5.134 4.291 -26.280 1.00 78.69 362 ARG A CA 1
ATOM 3013 C C . ARG A 1 362 ? 4.017 5.009 -25.517 1.00 78.69 362 ARG A C 1
ATOM 3015 O O . ARG A 1 362 ? 2.906 5.115 -26.029 1.00 78.69 362 ARG A O 1
ATOM 3022 N N . THR A 1 363 ? 4.312 5.555 -24.336 1.00 77.88 363 THR A N 1
ATOM 3023 C CA . THR A 1 363 ? 3.330 6.318 -23.544 1.00 77.88 363 THR A CA 1
ATOM 3024 C C . THR A 1 363 ? 2.823 7.551 -24.295 1.00 77.88 363 THR A C 1
ATOM 3026 O O . THR A 1 363 ? 1.624 7.826 -24.290 1.00 77.88 363 THR A O 1
ATOM 3029 N N . VAL A 1 364 ? 3.718 8.280 -24.970 1.00 78.81 364 VAL A N 1
ATOM 3030 C CA . VAL A 1 364 ? 3.365 9.462 -25.768 1.00 78.81 364 VAL A CA 1
ATOM 3031 C C . VAL A 1 364 ? 2.497 9.069 -26.961 1.00 78.81 364 VAL A C 1
ATOM 3033 O O . VAL A 1 364 ? 1.422 9.641 -27.129 1.00 78.81 364 VAL A O 1
ATOM 3036 N N . LEU A 1 365 ? 2.902 8.060 -27.738 1.00 79.31 365 LEU A N 1
ATOM 3037 C CA . LEU A 1 365 ? 2.138 7.569 -28.890 1.00 79.31 365 LEU A CA 1
ATOM 3038 C C . LEU A 1 365 ? 0.721 7.137 -28.498 1.00 79.31 365 LEU A C 1
ATOM 3040 O O . LEU A 1 365 ? -0.232 7.454 -29.204 1.00 79.31 365 LEU A O 1
ATOM 3044 N N . PHE A 1 366 ? 0.567 6.458 -27.361 1.00 71.81 366 PHE A N 1
ATOM 3045 C CA . PHE A 1 366 ? -0.749 6.045 -26.879 1.00 71.81 366 PHE A CA 1
ATOM 3046 C C . PHE A 1 366 ? -1.592 7.226 -26.374 1.00 71.81 366 PHE A C 1
ATOM 3048 O O . PHE A 1 366 ? -2.800 7.237 -26.565 1.00 71.81 366 PHE A O 1
ATOM 3055 N N . SER A 1 367 ? -0.979 8.271 -25.807 1.00 68.62 367 SER A N 1
ATOM 3056 C CA . SER A 1 367 ? -1.709 9.465 -25.345 1.00 68.62 367 SER A CA 1
ATOM 3057 C C . SER A 1 367 ? -2.337 10.314 -26.464 1.00 68.62 367 SER A C 1
ATOM 3059 O O . SER A 1 367 ? -3.212 11.139 -26.178 1.00 68.62 367 SER A O 1
ATOM 3061 N N . PHE A 1 368 ? -1.883 10.122 -27.710 1.00 68.56 368 PHE A N 1
ATOM 3062 C CA . PHE A 1 368 ? -2.419 10.762 -28.917 1.00 68.56 368 PHE A CA 1
ATOM 3063 C C . PHE A 1 368 ? -3.479 9.921 -29.643 1.00 68.56 368 PHE A C 1
ATOM 3065 O O . PHE A 1 368 ? -4.141 10.454 -30.533 1.00 68.56 368 PHE A O 1
ATOM 3072 N N . LYS A 1 369 ? -3.637 8.641 -29.285 1.00 64.38 369 LYS A N 1
ATOM 3073 C CA . LYS A 1 369 ? -4.731 7.797 -29.780 1.00 64.38 369 LYS A CA 1
ATOM 3074 C C . LYS A 1 369 ? -6.021 8.080 -29.040 1.00 64.38 369 LYS A C 1
ATOM 3076 O O . LYS A 1 369 ? -7.072 7.920 -29.692 1.00 64.38 369 LYS A O 1
#

pLDDT: mean 83.98, std 9.14, range [52.66, 97.0]